Protein AF-A0A9N9ADN7-F1 (afdb_monomer_lite)

Secondary structure (DSSP, 8-state):
---------------TTS--EEEEES-HHHHHHHHTTS-HHHHHHHTT--EEEEE-SS-HHHHHHHHGGGHHHHTTSSEEE-TTSTT--S-TTSTHHHHHHHHHTT---GGGEEEEESSHHHHHHHHHTT-EEEE---HHHHHH--S-TT-SEE-SSGGG--GGGGTSPPP--SPPPPBTTSTTSHHHHIIIIIHHHHHHHHHHHHHHHHTTS-HHHHHHHHHHHHHHHHHHHHHHHTPBPPP-SHHHHHHHHHH-TT-BTTTSBHHHHHHHHHHHHHHHHHTSSSSTT--TTHHHHHHHHHHTHHHHHHHHHHHHHHHHTT-TTT-HHHHHHHHHHHHHHGGG--GGGS----S-TTTGGG-S-HHHHHHHTT-S---GGG-

Radius of gyration: 31.39 Å; chains: 1; bounding box: 96×35×82 Å

Structure (mmCIF, N/CA/C/O backbone):
data_AF-A0A9N9ADN7-F1
#
_entry.id   AF-A0A9N9ADN7-F1
#
loop_
_atom_site.group_PDB
_atom_site.id
_atom_site.type_symbol
_atom_site.label_atom_id
_atom_site.label_alt_id
_atom_site.label_comp_id
_atom_site.label_asym_id
_atom_site.label_entity_id
_atom_site.label_seq_id
_atom_site.pdbx_PDB_ins_code
_atom_site.Cartn_x
_atom_site.Cartn_y
_atom_site.Cartn_z
_atom_site.occupancy
_atom_site.B_iso_or_equiv
_atom_site.auth_seq_id
_atom_site.auth_comp_id
_atom_site.auth_asym_id
_atom_site.auth_atom_id
_atom_site.pdbx_PDB_model_num
ATOM 1 N N . MET A 1 1 ? -51.784 -17.277 -20.828 1.00 37.91 1 MET A N 1
ATOM 2 C CA . MET A 1 1 ? -51.135 -18.043 -19.749 1.00 37.91 1 MET A CA 1
ATOM 3 C C . MET A 1 1 ? -50.085 -17.126 -19.164 1.00 37.91 1 MET A C 1
ATOM 5 O O . MET A 1 1 ? -49.057 -16.921 -19.788 1.00 37.91 1 MET A O 1
ATOM 9 N N . ALA A 1 2 ? -50.447 -16.438 -18.087 1.00 30.17 2 ALA A N 1
ATOM 10 C CA . ALA A 1 2 ? -49.553 -15.584 -17.324 1.00 30.17 2 ALA A CA 1
ATOM 11 C C . ALA A 1 2 ? -49.317 -16.333 -16.013 1.00 30.17 2 ALA A C 1
ATOM 13 O O . ALA A 1 2 ? -50.264 -16.532 -15.255 1.00 30.17 2 ALA A O 1
ATOM 14 N N . GLU A 1 3 ? -48.108 -16.848 -15.817 1.00 30.50 3 GLU A N 1
ATOM 15 C CA . GLU A 1 3 ? -47.730 -17.501 -14.568 1.00 30.50 3 GLU A CA 1
ATOM 16 C C . GLU A 1 3 ? -47.361 -16.422 -13.553 1.00 30.50 3 GLU A C 1
ATOM 18 O O . GLU A 1 3 ? -46.388 -15.687 -13.710 1.00 30.50 3 GLU A O 1
ATOM 23 N N . SER A 1 4 ? -48.204 -16.302 -12.530 1.00 30.69 4 SER A N 1
ATOM 24 C CA . SER A 1 4 ? -47.927 -15.556 -11.315 1.00 30.69 4 SER A CA 1
ATOM 25 C C . SER A 1 4 ? -46.983 -16.380 -10.442 1.00 30.69 4 SER A C 1
ATOM 27 O O . SER A 1 4 ? -47.413 -17.322 -9.776 1.00 30.69 4 SER A O 1
ATOM 29 N N . THR A 1 5 ? -45.704 -16.032 -10.418 1.00 32.25 5 THR A N 1
ATOM 30 C CA . THR A 1 5 ? -44.801 -16.482 -9.357 1.00 32.25 5 THR A CA 1
ATOM 31 C C . THR A 1 5 ? -44.916 -15.511 -8.191 1.00 32.25 5 THR A C 1
ATOM 33 O O . THR A 1 5 ? -44.481 -14.364 -8.261 1.00 32.25 5 THR A O 1
ATOM 36 N N . THR A 1 6 ? -45.576 -15.978 -7.139 1.00 32.59 6 THR A N 1
ATOM 37 C CA . THR A 1 6 ? -45.628 -15.375 -5.811 1.00 32.59 6 THR A CA 1
ATOM 38 C C . THR A 1 6 ? -44.212 -15.205 -5.259 1.00 32.59 6 THR A C 1
ATOM 40 O O . THR A 1 6 ? -43.482 -16.184 -5.127 1.00 32.59 6 THR A O 1
ATOM 43 N N . ASN A 1 7 ? -43.833 -13.965 -4.938 1.00 30.27 7 ASN A N 1
ATOM 44 C CA . ASN A 1 7 ? -42.671 -13.667 -4.104 1.00 30.27 7 ASN A CA 1
ATOM 45 C C . ASN A 1 7 ? -42.945 -14.209 -2.697 1.00 30.27 7 ASN A C 1
ATOM 47 O O . ASN A 1 7 ? -43.640 -13.573 -1.907 1.00 30.27 7 ASN A O 1
ATOM 51 N N . GLU A 1 8 ? -42.406 -15.384 -2.388 1.00 31.31 8 GLU A N 1
ATOM 52 C CA . GLU A 1 8 ? -42.131 -15.752 -1.005 1.00 31.31 8 GLU A CA 1
ATOM 53 C C . GLU A 1 8 ? -40.948 -14.897 -0.543 1.00 31.31 8 GLU A C 1
ATOM 55 O O . GLU A 1 8 ? -39.784 -15.185 -0.833 1.00 31.31 8 GLU A O 1
ATOM 60 N N . GLU A 1 9 ? -41.260 -13.795 0.139 1.00 31.91 9 GLU A N 1
ATOM 61 C CA . GLU A 1 9 ? -40.310 -13.120 1.013 1.00 31.91 9 GLU A CA 1
ATOM 62 C C . GLU A 1 9 ? -39.793 -14.160 2.010 1.00 31.91 9 GLU A C 1
ATOM 64 O O . GLU A 1 9 ? -40.493 -14.586 2.930 1.00 31.91 9 GLU A O 1
ATOM 69 N N . LYS A 1 10 ? -38.557 -14.616 1.795 1.00 32.81 10 LYS A N 1
ATOM 70 C CA . LYS A 1 10 ? -37.808 -15.343 2.812 1.00 32.81 10 LYS A CA 1
ATOM 71 C C . LYS A 1 10 ? -37.663 -14.408 4.006 1.00 32.81 10 LYS A C 1
ATOM 73 O O . LYS A 1 10 ? -36.811 -13.524 3.995 1.00 32.81 10 LYS A O 1
ATOM 78 N N . ASN A 1 11 ? -38.502 -14.623 5.015 1.00 30.97 11 ASN A N 1
ATOM 79 C CA . ASN A 1 11 ? -38.255 -14.188 6.380 1.00 30.97 11 ASN A CA 1
ATOM 80 C C . ASN A 1 11 ? -36.840 -14.656 6.743 1.00 30.97 11 ASN A C 1
ATOM 82 O O . ASN A 1 11 ? -36.599 -15.851 6.921 1.00 30.97 11 ASN A O 1
ATOM 86 N N . ILE A 1 12 ? -35.893 -13.719 6.760 1.00 36.94 12 ILE A N 1
ATOM 87 C CA . ILE A 1 12 ? -34.597 -13.926 7.390 1.00 36.94 12 ILE A CA 1
ATOM 88 C C . ILE A 1 12 ? -34.926 -14.013 8.871 1.00 36.94 12 ILE A C 1
ATOM 90 O O . ILE A 1 12 ? -35.265 -13.010 9.492 1.00 36.94 12 ILE A O 1
ATOM 94 N N . ASP A 1 13 ? -34.914 -15.236 9.382 1.00 34.97 13 ASP A N 1
ATOM 95 C CA . ASP A 1 13 ? -34.941 -15.542 10.803 1.00 34.97 13 ASP A CA 1
ATOM 96 C C . ASP A 1 13 ? -33.782 -14.762 11.442 1.00 34.97 13 ASP A C 1
ATOM 98 O O . ASP A 1 13 ? -32.609 -15.097 11.261 1.00 34.97 13 ASP A O 1
ATOM 102 N N . THR A 1 14 ? -34.083 -13.607 12.039 1.00 42.69 14 THR A N 1
ATOM 103 C CA . THR A 1 14 ? -33.086 -12.781 12.716 1.00 42.69 14 THR A CA 1
ATOM 104 C C . THR A 1 14 ? -32.742 -13.507 13.997 1.00 42.69 14 THR A C 1
ATOM 106 O O . THR A 1 14 ? -33.449 -13.363 14.991 1.00 42.69 14 THR A O 1
ATOM 109 N N . ASP A 1 15 ? -31.695 -14.321 13.937 1.00 53.25 15 ASP A N 1
ATOM 110 C CA . ASP A 1 15 ? -31.113 -15.005 15.081 1.00 53.25 15 ASP A CA 1
ATOM 111 C C . ASP A 1 15 ? -30.953 -13.991 16.229 1.00 53.25 15 ASP A C 1
ATOM 113 O O . ASP A 1 15 ? -30.138 -13.066 16.163 1.00 53.25 15 ASP A O 1
ATOM 117 N N . GLU A 1 16 ? -31.805 -14.108 17.256 1.00 54.50 16 GLU A N 1
ATOM 118 C CA . GLU A 1 16 ? -31.930 -13.149 18.367 1.00 54.50 16 GLU A CA 1
ATOM 119 C C . GLU A 1 16 ? -30.631 -13.018 19.188 1.00 54.50 16 GLU A C 1
ATOM 121 O O . GLU A 1 16 ? -30.566 -12.222 20.125 1.00 54.50 16 GLU A O 1
ATOM 126 N N . THR A 1 17 ? -29.595 -13.786 18.839 1.00 63.12 17 THR A N 1
ATOM 127 C CA . THR A 1 17 ? -28.304 -13.882 19.523 1.00 63.12 17 THR A CA 1
ATOM 128 C C . THR A 1 17 ? -27.150 -13.146 18.836 1.00 63.12 17 THR A C 1
ATOM 130 O O . THR A 1 17 ? -26.074 -13.042 19.428 1.00 63.12 17 THR A O 1
ATOM 133 N N . VAL A 1 18 ? -27.346 -12.614 17.624 1.00 82.06 18 VAL A N 1
ATOM 134 C CA . VAL A 1 18 ? -26.284 -11.908 16.890 1.00 82.06 18 VAL A CA 1
ATOM 135 C C . VAL A 1 18 ? -26.032 -10.536 17.513 1.00 82.06 18 VAL A C 1
ATOM 137 O O . VAL A 1 18 ? -26.953 -9.733 17.685 1.00 82.06 18 VAL A O 1
ATOM 140 N N . ILE A 1 19 ? -24.768 -10.252 17.832 1.00 90.38 19 ILE A N 1
ATOM 141 C CA . ILE A 1 19 ? -24.352 -8.934 18.314 1.00 90.38 19 ILE A CA 1
ATOM 142 C C . ILE A 1 19 ? -24.607 -7.891 17.229 1.00 90.38 19 ILE A C 1
ATOM 144 O O . ILE A 1 19 ? -24.242 -8.066 16.071 1.00 90.38 19 ILE A O 1
ATOM 148 N N . THR A 1 20 ? -25.230 -6.782 17.612 1.00 87.94 20 THR A N 1
ATOM 149 C CA . THR A 1 20 ? -25.510 -5.666 16.700 1.00 87.94 20 THR A CA 1
ATOM 150 C C . THR A 1 20 ? -25.047 -4.321 17.247 1.00 87.94 20 THR A C 1
ATOM 152 O O . THR A 1 20 ? -24.985 -3.362 16.482 1.00 87.94 20 THR A O 1
ATOM 155 N N . HIS A 1 21 ? -24.700 -4.239 18.536 1.00 91.50 21 HIS A N 1
ATOM 156 C CA . HIS A 1 21 ? -24.295 -3.005 19.210 1.00 91.50 21 HIS A CA 1
ATOM 157 C C . HIS A 1 21 ? -23.063 -3.256 20.080 1.00 91.50 21 HIS A C 1
ATOM 159 O O . HIS A 1 21 ? -22.955 -4.308 20.719 1.00 91.50 21 HIS A O 1
ATOM 165 N N . CYS A 1 22 ? -22.166 -2.274 20.144 1.00 92.56 22 CYS A N 1
ATOM 166 C CA . CYS A 1 22 ? -20.984 -2.331 21.000 1.00 92.56 22 CYS A CA 1
ATOM 167 C C . CYS A 1 22 ? -20.929 -1.134 21.951 1.00 92.56 22 CYS A C 1
ATOM 169 O O . CYS A 1 22 ? -21.152 0.005 21.542 1.00 92.56 22 CYS A O 1
ATOM 171 N N . ILE A 1 23 ? -20.570 -1.401 23.206 1.00 94.44 23 ILE A N 1
ATOM 172 C CA . ILE A 1 23 ? -20.339 -0.383 24.232 1.00 94.44 23 ILE A CA 1
ATOM 173 C C . ILE A 1 23 ? -18.887 -0.486 24.695 1.00 94.44 23 ILE A C 1
ATOM 175 O O . ILE A 1 23 ? -18.432 -1.555 25.100 1.00 94.44 23 ILE A O 1
ATOM 179 N N . PHE A 1 24 ? -18.161 0.624 24.651 1.00 92.81 24 PHE A N 1
ATOM 180 C CA . PHE A 1 24 ? -16.767 0.710 25.067 1.00 92.81 24 PHE A CA 1
ATOM 181 C C . PHE A 1 24 ? -16.675 1.452 26.392 1.00 92.81 24 PHE A C 1
ATOM 183 O O . PHE A 1 24 ? -16.958 2.647 26.469 1.00 92.81 24 PHE A O 1
ATOM 190 N N . ASP A 1 25 ? -16.256 0.737 27.425 1.00 92.44 25 ASP A N 1
ATOM 191 C CA . ASP A 1 25 ? -16.059 1.263 28.765 1.00 92.44 25 ASP A CA 1
ATOM 192 C C . ASP A 1 25 ? -14.637 0.971 29.218 1.00 92.44 25 ASP A C 1
ATOM 194 O O . ASP A 1 25 ? -14.320 0.042 29.957 1.00 92.44 25 ASP A O 1
ATOM 198 N N . MET A 1 26 ? -13.750 1.765 28.634 1.00 83.31 26 MET A N 1
ATOM 199 C CA . MET A 1 26 ? -12.313 1.694 28.818 1.00 83.31 26 MET A CA 1
ATOM 200 C C . MET A 1 26 ? -11.806 3.097 29.123 1.00 83.31 26 MET A C 1
ATOM 202 O O . MET A 1 26 ? -12.385 4.089 28.659 1.00 83.31 26 MET A O 1
ATOM 206 N N . ASP A 1 27 ? -10.713 3.207 29.877 1.00 79.25 27 ASP A N 1
ATOM 207 C CA . ASP A 1 27 ? -10.074 4.508 30.048 1.00 79.25 27 ASP A CA 1
ATOM 208 C C . ASP A 1 27 ? -9.747 5.142 28.682 1.00 79.25 27 ASP A C 1
ATOM 210 O O . ASP A 1 27 ? -9.282 4.484 27.750 1.00 79.25 27 ASP A O 1
ATOM 214 N N . ALA A 1 28 ? -10.012 6.441 28.556 1.00 74.00 28 ALA A N 1
ATOM 215 C CA . ALA A 1 28 ? -9.865 7.160 27.298 1.00 74.00 28 ALA A CA 1
ATOM 216 C C . ALA A 1 28 ? -8.428 7.127 26.750 1.00 74.00 28 ALA A C 1
ATOM 218 O O . ALA A 1 28 ? -8.243 7.129 25.533 1.00 74.00 28 ALA A O 1
ATOM 219 N N . GLU A 1 29 ? -7.408 7.075 27.614 1.00 71.06 29 GLU A N 1
ATOM 220 C CA . GLU A 1 29 ? -6.017 6.924 27.182 1.00 71.06 29 GLU A CA 1
ATOM 221 C C . GLU A 1 29 ? -5.731 5.509 26.685 1.00 71.06 29 GLU A C 1
ATOM 223 O O . GLU A 1 29 ? -5.009 5.340 25.700 1.00 71.06 29 GLU A O 1
ATOM 228 N N . ILE A 1 30 ? -6.311 4.497 27.336 1.00 70.69 30 ILE A N 1
ATOM 229 C CA . ILE A 1 30 ? -6.219 3.101 26.906 1.00 70.69 30 ILE A CA 1
ATOM 230 C C . ILE A 1 30 ? -6.877 2.961 25.527 1.00 70.69 30 ILE A C 1
ATOM 232 O O . ILE A 1 30 ? -6.230 2.512 24.581 1.00 70.69 30 ILE A O 1
ATOM 236 N N . LEU A 1 31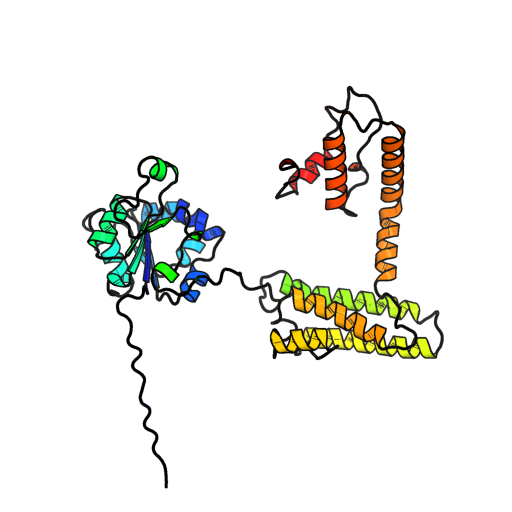 ? -8.112 3.444 25.373 1.00 74.94 31 LEU A N 1
ATOM 237 C CA . LEU A 1 31 ? -8.833 3.440 24.100 1.00 74.94 31 LEU A CA 1
ATOM 238 C C . LEU A 1 31 ? -8.074 4.218 23.009 1.00 74.94 31 LEU A C 1
ATOM 240 O O . LEU A 1 31 ? -7.991 3.762 21.870 1.00 74.94 31 LEU A O 1
ATOM 244 N N . ALA A 1 32 ? -7.445 5.346 23.356 1.00 69.94 32 ALA A N 1
ATOM 245 C CA . ALA A 1 32 ? -6.638 6.141 22.432 1.00 69.94 32 ALA A CA 1
ATOM 246 C C . ALA A 1 32 ? -5.368 5.443 21.939 1.00 69.94 32 ALA A C 1
ATOM 248 O O . ALA A 1 32 ? -4.989 5.615 20.777 1.00 69.94 32 ALA A O 1
ATOM 249 N N . ARG A 1 33 ? -4.706 4.648 22.788 1.00 66.62 33 ARG A N 1
ATOM 250 C CA . ARG A 1 33 ? -3.564 3.821 22.360 1.00 66.62 33 ARG A CA 1
ATOM 251 C C . ARG A 1 33 ? -3.986 2.806 21.300 1.00 66.62 33 ARG A C 1
ATOM 253 O O . ARG A 1 33 ? -3.209 2.549 20.388 1.00 66.62 33 ARG A O 1
ATOM 260 N N . PHE A 1 34 ? -5.215 2.298 21.379 1.00 61.69 34 PHE A N 1
ATOM 261 C CA . PHE A 1 34 ? -5.761 1.358 20.400 1.00 61.69 34 PHE A CA 1
ATOM 262 C C . PHE A 1 34 ? -6.280 2.045 19.124 1.00 61.69 34 PHE A C 1
ATOM 264 O O . PHE A 1 34 ? -6.008 1.578 18.017 1.00 61.69 34 PHE A O 1
ATOM 271 N N . GLY A 1 35 ? -6.970 3.182 19.252 1.00 56.03 35 GLY A N 1
ATOM 272 C CA . GLY A 1 35 ? -7.596 3.893 18.130 1.00 56.03 35 GLY A CA 1
ATOM 273 C C . GLY A 1 35 ? -6.624 4.507 17.111 1.00 56.03 35 GLY A C 1
ATOM 274 O O . GLY A 1 35 ? -6.999 4.715 15.963 1.00 56.03 35 GLY A O 1
ATOM 275 N N . LYS A 1 36 ? -5.359 4.758 17.481 1.00 53.12 36 LYS A N 1
ATOM 276 C CA . LYS A 1 36 ? -4.346 5.337 16.567 1.00 53.12 36 LYS A CA 1
ATOM 277 C C . LYS A 1 36 ? -3.794 4.360 15.528 1.00 53.12 36 LYS A C 1
ATOM 279 O O . LYS A 1 36 ? -3.173 4.793 14.563 1.00 53.12 36 LYS A O 1
ATOM 284 N N . THR A 1 37 ? -3.982 3.060 15.726 1.00 48.53 37 THR A N 1
ATOM 285 C CA . THR A 1 37 ? -3.438 2.012 14.844 1.00 48.53 37 THR A CA 1
ATOM 286 C C . THR A 1 37 ? -4.533 1.337 14.013 1.00 48.53 37 THR A C 1
ATOM 288 O O . THR A 1 37 ? -4.238 0.679 13.022 1.00 48.53 37 THR A O 1
ATOM 291 N N . TYR A 1 38 ? -5.800 1.520 14.396 1.00 54.91 38 TYR A N 1
ATOM 292 C CA . TYR A 1 38 ? -6.946 0.799 13.857 1.00 54.91 38 TYR A CA 1
ATOM 293 C C . TYR A 1 38 ? -8.177 1.707 13.830 1.00 54.91 38 TYR A C 1
ATOM 295 O O . TYR A 1 38 ? -8.662 2.131 14.876 1.00 54.91 38 TYR A O 1
ATOM 303 N N . SER A 1 39 ? -8.735 1.971 12.647 1.00 63.66 39 SER A N 1
ATOM 304 C CA . SER A 1 39 ? -10.005 2.694 12.533 1.00 63.66 39 SER A CA 1
ATOM 305 C C . SER A 1 39 ? -11.154 1.798 13.014 1.00 63.66 39 SER A C 1
ATOM 307 O O . SER A 1 39 ? -11.683 0.984 12.245 1.00 63.66 39 SER A O 1
ATOM 309 N N . LEU A 1 40 ? -11.521 1.942 14.290 1.00 63.88 40 LEU A N 1
ATOM 310 C CA . LEU A 1 40 ? -12.642 1.239 14.923 1.00 63.88 40 LEU A CA 1
ATOM 311 C C . LEU A 1 40 ? -13.906 1.324 14.060 1.00 63.88 40 LEU A C 1
ATOM 313 O O . LEU A 1 40 ? -14.508 0.297 13.792 1.00 63.88 40 LEU A O 1
ATOM 317 N N . GLU A 1 41 ? -14.221 2.499 13.511 1.00 63.75 41 GLU A N 1
ATOM 318 C CA . GLU A 1 41 ? -15.382 2.732 12.639 1.00 63.75 41 GLU A CA 1
ATOM 319 C C . GLU A 1 41 ? -15.412 1.832 11.390 1.00 63.75 41 GLU A C 1
ATOM 321 O O . GLU A 1 41 ? -16.448 1.228 11.106 1.00 63.75 41 GLU A O 1
ATOM 326 N N . LEU A 1 42 ? -14.300 1.694 10.649 1.00 64.31 42 LEU A N 1
ATOM 327 C CA . LEU A 1 42 ? -14.268 0.851 9.441 1.00 64.31 42 LEU A CA 1
ATOM 328 C C . LEU A 1 42 ? -14.486 -0.621 9.791 1.00 64.31 42 LEU A C 1
ATOM 330 O O . LEU A 1 42 ? -15.276 -1.304 9.139 1.00 64.31 42 LEU A O 1
ATOM 334 N N . ARG A 1 43 ? -13.810 -1.102 10.842 1.00 67.88 43 ARG A N 1
ATOM 335 C CA . ARG A 1 43 ? -13.945 -2.482 11.319 1.00 67.88 43 ARG A CA 1
ATOM 336 C C . ARG A 1 43 ? -15.364 -2.733 11.815 1.00 67.88 43 ARG A C 1
ATOM 338 O O . ARG A 1 43 ? -16.031 -3.632 11.320 1.00 67.88 43 ARG A O 1
ATOM 345 N N . SER A 1 44 ? -15.871 -1.877 12.682 1.00 65.62 44 SER A N 1
ATOM 346 C CA . SER A 1 44 ? -17.237 -1.913 13.182 1.00 65.62 44 SER A CA 1
ATOM 347 C C . SER A 1 44 ? -18.307 -1.981 12.091 1.00 65.62 44 SER A C 1
ATOM 349 O O . SER A 1 44 ? -19.173 -2.857 12.119 1.00 65.62 44 SER A O 1
ATOM 351 N N . ARG A 1 45 ? -18.223 -1.104 11.082 1.00 65.62 45 ARG A N 1
ATOM 352 C CA . ARG A 1 45 ? -19.144 -1.126 9.937 1.00 65.62 45 ARG A CA 1
ATOM 353 C C . ARG A 1 45 ? -18.994 -2.394 9.102 1.00 65.62 45 ARG A C 1
ATOM 355 O O . ARG A 1 45 ? -20.002 -2.946 8.671 1.00 65.62 45 ARG A O 1
ATOM 362 N N . SER A 1 46 ? -17.769 -2.889 8.908 1.00 62.22 46 SER A N 1
ATOM 363 C CA . SER A 1 46 ? -17.526 -4.147 8.184 1.00 62.22 46 SER A CA 1
ATOM 364 C C . SER A 1 46 ? -18.125 -5.373 8.885 1.00 62.22 46 SER A C 1
ATOM 366 O O . SER A 1 46 ? -18.513 -6.328 8.218 1.00 62.22 46 SER A O 1
ATOM 368 N N . LEU A 1 47 ? -18.269 -5.319 10.215 1.00 68.00 47 LEU A N 1
ATOM 369 C CA . LEU A 1 47 ? -18.924 -6.351 11.020 1.00 68.00 47 LEU A CA 1
ATOM 370 C C . LEU A 1 47 ? -20.460 -6.267 10.990 1.00 68.00 47 LEU A C 1
ATOM 372 O O . LEU A 1 47 ? -21.121 -7.141 11.544 1.00 68.00 47 LEU A O 1
ATOM 376 N N . GLY A 1 48 ? -21.039 -5.233 10.368 1.00 67.56 48 GLY A N 1
ATOM 377 C CA . GLY A 1 48 ? -22.487 -5.014 10.352 1.00 67.56 48 GLY A CA 1
ATOM 378 C C . GLY A 1 48 ? -23.054 -4.483 11.673 1.00 67.56 48 GLY A C 1
ATOM 379 O O . GLY A 1 48 ? -24.262 -4.584 11.898 1.00 67.56 48 GLY A O 1
ATOM 380 N N . LEU A 1 49 ? -22.208 -3.920 12.544 1.00 79.25 49 LEU A N 1
ATOM 381 C CA . LEU A 1 49 ? -22.661 -3.278 13.778 1.00 79.25 49 LEU A CA 1
ATOM 382 C C . LEU A 1 49 ? -23.488 -2.029 13.451 1.00 79.25 49 LEU A C 1
ATOM 384 O O . LEU A 1 49 ? -23.128 -1.236 12.578 1.00 79.25 49 LEU A O 1
ATOM 388 N N . ARG A 1 50 ? -24.608 -1.863 14.159 1.00 82.62 50 ARG A N 1
ATOM 389 C CA . ARG A 1 50 ? -25.557 -0.764 13.955 1.00 82.62 50 ARG A CA 1
ATOM 390 C C . ARG A 1 50 ? -25.087 0.520 14.618 1.00 82.62 50 ARG A C 1
ATOM 392 O O . ARG A 1 50 ? -25.203 1.565 13.989 1.00 82.62 50 ARG A O 1
ATOM 399 N N . GLN A 1 51 ? -24.599 0.438 15.858 1.00 83.75 51 GLN A N 1
ATOM 400 C CA . GLN A 1 51 ? -24.152 1.595 16.639 1.00 83.75 51 GLN A CA 1
ATOM 401 C C . GLN A 1 51 ? -23.042 1.238 17.638 1.00 83.75 51 GLN A C 1
ATOM 403 O O . GLN A 1 51 ? -22.910 0.083 18.064 1.00 83.75 51 GLN A O 1
ATOM 408 N N . HIS A 1 52 ? -22.267 2.260 18.006 1.00 87.19 52 HIS A N 1
ATOM 409 C CA . HIS A 1 52 ? -21.136 2.218 18.926 1.00 87.19 52 HIS A CA 1
ATOM 410 C C . HIS A 1 52 ? -21.246 3.354 19.930 1.00 87.19 52 HIS A C 1
ATOM 412 O O . HIS A 1 52 ? -21.329 4.523 19.556 1.00 87.19 52 HIS A O 1
ATOM 418 N N . GLU A 1 53 ? -21.141 3.013 21.206 1.00 90.50 53 GLU A N 1
ATOM 419 C CA . GLU A 1 53 ? -21.210 3.986 22.287 1.00 90.50 53 GLU A CA 1
ATOM 420 C C . GLU A 1 53 ? -19.992 3.885 23.201 1.00 90.50 53 GLU A C 1
ATOM 422 O O . GLU A 1 53 ? -19.485 2.796 23.469 1.00 90.50 53 GLU A O 1
ATOM 427 N N . VAL A 1 54 ? -19.547 5.025 23.730 1.00 92.31 54 VAL A N 1
ATOM 428 C CA . VAL A 1 54 ? -18.661 5.052 24.897 1.00 92.31 54 VAL A CA 1
ATOM 429 C C . VAL A 1 54 ? -19.501 5.168 26.161 1.00 92.31 54 VAL A C 1
ATOM 431 O O . VAL A 1 54 ? -20.285 6.103 26.304 1.00 92.31 54 VAL A O 1
ATOM 434 N N . ALA A 1 55 ? -19.294 4.269 27.115 1.00 94.00 55 ALA A N 1
ATOM 435 C CA . ALA A 1 55 ? -19.850 4.372 28.457 1.00 94.00 55 ALA A CA 1
ATOM 436 C C . ALA A 1 55 ? -18.694 4.564 29.438 1.00 94.00 55 ALA A C 1
ATOM 438 O O . ALA A 1 55 ? -17.731 3.821 29.393 1.00 94.00 55 ALA A O 1
ATOM 439 N N . THR A 1 56 ? -18.724 5.572 30.306 1.00 91.69 56 THR A N 1
ATOM 440 C CA . THR A 1 56 ? -17.642 5.795 31.275 1.00 91.69 56 THR A CA 1
ATOM 441 C C . THR A 1 56 ? -18.199 6.163 32.634 1.00 91.69 56 THR A C 1
ATOM 443 O O . THR A 1 56 ? -19.125 6.958 32.743 1.00 91.69 56 THR A O 1
ATOM 446 N N . SER A 1 57 ? -17.595 5.641 33.703 1.00 91.56 57 SER A N 1
ATOM 447 C CA . SER A 1 57 ? -17.934 6.050 35.077 1.00 91.56 57 SER A CA 1
ATOM 448 C C . SER A 1 57 ? -17.424 7.456 35.437 1.00 91.56 57 SER A C 1
ATOM 450 O O . SER A 1 57 ? -17.731 7.960 36.515 1.00 91.56 57 SER A O 1
ATOM 452 N N . SER A 1 58 ? -16.636 8.094 34.564 1.00 91.25 58 SER A N 1
ATOM 453 C CA . SER A 1 58 ? -16.160 9.471 34.758 1.00 91.25 58 SER A CA 1
ATOM 454 C C . SER A 1 58 ? -17.299 10.476 34.576 1.00 91.25 58 SER A C 1
ATOM 456 O O . SER A 1 58 ? -18.186 10.249 33.756 1.00 91.25 58 SER A O 1
ATOM 458 N N . SER A 1 59 ? -17.242 11.618 35.268 1.00 93.62 59 SER A N 1
ATOM 459 C CA . SER A 1 59 ? -18.112 12.755 34.940 1.00 93.62 59 SER A CA 1
ATOM 460 C C . SER A 1 59 ? -17.815 13.285 33.536 1.00 93.62 59 SER A C 1
ATOM 462 O O . SER A 1 59 ? -16.697 13.122 33.030 1.00 93.62 59 SER A O 1
ATOM 464 N N . ARG A 1 60 ? -18.776 13.979 32.918 1.00 93.38 60 ARG A N 1
ATOM 465 C CA . ARG A 1 60 ? -18.606 14.600 31.598 1.00 93.38 60 ARG A CA 1
ATOM 466 C C . ARG A 1 60 ? -17.395 15.526 31.545 1.00 93.38 60 ARG A C 1
ATOM 468 O O . ARG A 1 60 ? -16.655 15.516 30.565 1.00 93.38 60 ARG A O 1
ATOM 475 N N . GLU A 1 61 ? -17.178 16.308 32.599 1.00 93.81 61 GLU A N 1
ATOM 476 C CA . GLU A 1 61 ? -16.026 17.207 32.709 1.00 93.81 61 GLU A CA 1
ATOM 477 C C . GLU A 1 61 ? -14.701 16.431 32.682 1.00 93.81 61 GLU A C 1
ATOM 479 O O . GLU A 1 61 ? -13.818 16.738 31.880 1.00 93.81 61 GLU A O 1
ATOM 484 N N . SER A 1 62 ? -14.587 15.376 33.495 1.00 90.81 62 SER A N 1
ATOM 485 C CA . SER A 1 62 ? -13.381 14.541 33.548 1.00 90.81 62 SER A CA 1
ATOM 486 C C . SER A 1 62 ? -13.141 13.802 32.232 1.00 90.81 62 SER A C 1
ATOM 488 O O . SER A 1 62 ? -12.004 13.726 31.766 1.00 90.81 62 SER A O 1
ATOM 490 N N . PHE A 1 63 ? -14.208 13.297 31.606 1.00 91.00 63 PHE A N 1
ATOM 491 C CA . PHE A 1 63 ? -14.139 12.678 30.287 1.00 91.00 63 PHE A CA 1
ATOM 492 C C . PHE A 1 63 ? -13.592 13.658 29.241 1.00 91.00 63 PHE A C 1
ATOM 494 O O . PHE A 1 63 ? -12.631 13.330 28.553 1.00 91.00 63 PHE A O 1
ATOM 501 N N . ASN A 1 64 ? -14.131 14.879 29.167 1.00 90.88 64 ASN A N 1
ATOM 502 C CA . ASN A 1 64 ? -13.698 15.885 28.192 1.00 90.88 64 ASN A CA 1
ATOM 503 C C . ASN A 1 64 ? -12.212 16.249 28.338 1.00 90.88 64 ASN A C 1
ATOM 505 O O . ASN A 1 64 ? -11.539 16.497 27.336 1.00 90.88 64 ASN A O 1
ATOM 509 N N . ILE A 1 65 ? -11.689 16.269 29.569 1.00 90.06 65 ILE A N 1
ATOM 510 C CA . ILE A 1 65 ? -10.263 16.498 29.830 1.00 90.06 65 ILE A CA 1
ATOM 511 C C . ILE A 1 65 ? -9.432 15.328 29.295 1.00 90.06 65 ILE A C 1
ATOM 513 O O . ILE A 1 65 ? -8.494 15.554 28.530 1.00 90.06 65 ILE A O 1
ATOM 517 N N . LYS A 1 66 ? -9.793 14.083 29.630 1.00 85.81 66 LYS A N 1
ATOM 518 C CA . LYS A 1 66 ? -9.064 12.885 29.175 1.00 85.81 66 LYS A CA 1
ATOM 519 C C . LYS A 1 66 ? -9.132 12.689 27.654 1.00 85.81 66 LYS A C 1
ATOM 521 O O . LYS A 1 66 ? -8.139 12.345 27.021 1.00 85.81 66 LYS A O 1
ATOM 526 N N . ALA A 1 67 ? -10.287 12.967 27.054 1.00 86.19 67 ALA A N 1
ATOM 527 C CA . ALA A 1 67 ? -10.525 12.863 25.617 1.00 86.19 67 ALA A CA 1
ATOM 528 C C . ALA A 1 67 ? -9.912 14.021 24.808 1.00 86.19 67 ALA A C 1
ATOM 530 O O . ALA A 1 67 ? -9.814 13.929 23.586 1.00 86.19 67 ALA A O 1
ATOM 531 N N . SER A 1 68 ? -9.477 15.109 25.459 1.00 86.81 68 SER A N 1
ATOM 532 C CA . SER A 1 68 ? -9.056 16.347 24.785 1.00 86.81 68 SER A CA 1
ATOM 533 C C . SER A 1 68 ? -7.945 16.158 23.746 1.00 86.81 68 SER A C 1
ATOM 535 O O . SER A 1 68 ? -7.978 16.821 22.711 1.00 86.81 68 SER A O 1
ATOM 537 N N . ASN A 1 69 ? -7.019 15.227 23.985 1.00 83.38 69 ASN A N 1
ATOM 538 C CA . ASN A 1 69 ? -5.901 14.922 23.087 1.00 83.38 69 ASN A CA 1
ATOM 539 C C . ASN A 1 69 ? -6.251 13.928 21.964 1.00 83.38 69 ASN A C 1
ATOM 541 O O . ASN A 1 69 ? -5.393 13.637 21.134 1.00 83.38 69 ASN A O 1
ATOM 545 N N . ASN A 1 70 ? -7.469 13.377 21.946 1.00 81.56 70 ASN A N 1
ATOM 546 C CA . ASN A 1 70 ? -7.897 12.352 20.989 1.00 81.56 70 ASN A CA 1
ATOM 547 C C . ASN A 1 70 ? -9.349 12.584 20.531 1.00 81.56 70 ASN A C 1
ATOM 549 O O . ASN A 1 70 ? -10.100 11.628 20.378 1.00 81.56 70 ASN A O 1
ATOM 553 N N . ARG A 1 71 ? -9.768 13.843 20.342 1.00 82.50 71 ARG A N 1
ATOM 554 C CA . ARG A 1 71 ? -11.165 14.178 19.994 1.00 82.50 71 ARG A CA 1
ATOM 555 C C . ARG A 1 71 ? -11.668 13.442 18.755 1.00 82.50 71 ARG A C 1
ATOM 557 O O . ARG A 1 71 ? -12.737 12.857 18.818 1.00 82.50 71 ARG A O 1
ATOM 564 N N . GLU A 1 72 ? -10.844 13.375 17.712 1.00 79.69 72 GLU A N 1
ATOM 565 C CA . GLU A 1 72 ? -11.168 12.683 16.458 1.00 79.69 72 GLU A CA 1
ATOM 566 C C . GLU A 1 72 ? -11.560 11.215 16.673 1.00 79.69 72 GLU A C 1
ATOM 568 O O . GLU A 1 72 ? -12.446 10.719 15.993 1.00 79.69 72 GLU A O 1
ATOM 573 N N . LEU A 1 73 ? -10.960 10.531 17.657 1.00 81.00 73 LEU A N 1
ATOM 574 C CA . LEU A 1 73 ? -11.330 9.158 18.007 1.00 81.00 73 LEU A CA 1
ATOM 575 C C . LEU A 1 73 ? -12.731 9.084 18.620 1.00 81.00 73 LEU A C 1
ATOM 577 O O . LEU A 1 73 ? -13.490 8.166 18.329 1.00 81.00 73 LEU A O 1
ATOM 581 N N . PHE A 1 74 ? -13.058 10.020 19.510 1.00 85.38 74 PHE A N 1
ATOM 582 C CA . PHE A 1 74 ? -14.339 10.026 20.212 1.00 85.38 74 PHE A CA 1
ATOM 583 C C . PHE A 1 74 ? -15.487 10.542 19.338 1.00 85.38 74 PHE A C 1
ATOM 585 O O . PHE A 1 74 ? -16.624 10.129 19.547 1.00 85.38 74 PHE A O 1
ATOM 592 N N . ASP A 1 75 ? -15.184 11.361 18.329 1.00 83.81 75 ASP A N 1
ATOM 593 C CA . ASP A 1 75 ? -16.139 11.825 17.315 1.00 83.81 75 ASP A CA 1
ATOM 594 C C . ASP A 1 75 ? -16.640 10.681 16.403 1.00 83.81 75 ASP A C 1
ATOM 596 O O . ASP A 1 75 ? -17.648 10.839 15.719 1.00 83.81 75 ASP A O 1
ATOM 600 N N . MET A 1 76 ? -15.970 9.520 16.407 1.00 79.88 76 MET A N 1
ATOM 601 C CA . MET A 1 76 ? -16.376 8.323 15.652 1.00 79.88 76 MET A CA 1
ATOM 602 C C . MET A 1 76 ? -17.509 7.524 16.320 1.00 79.88 76 MET A C 1
ATOM 604 O O . MET A 1 76 ? -18.066 6.625 15.689 1.00 79.88 76 MET A O 1
ATOM 608 N N . PHE A 1 77 ? -17.821 7.791 17.593 1.00 86.94 77 PHE A N 1
ATOM 609 C CA . PHE A 1 77 ? -18.881 7.095 18.328 1.00 86.94 77 PHE A CA 1
ATOM 610 C C . PHE A 1 77 ? -20.219 7.823 18.181 1.00 86.94 77 PHE A C 1
ATOM 612 O O . PHE A 1 77 ? -20.270 9.052 18.160 1.00 86.94 77 PHE A O 1
ATOM 619 N N . ASP A 1 78 ? -21.315 7.065 18.133 1.00 88.38 78 ASP A N 1
ATOM 620 C CA . ASP A 1 78 ? -22.667 7.607 17.953 1.00 88.38 78 ASP A CA 1
ATOM 621 C C . ASP A 1 78 ? -23.138 8.401 19.185 1.00 88.38 78 ASP A C 1
ATOM 623 O O . ASP A 1 78 ? -23.899 9.369 19.090 1.00 88.38 78 ASP A O 1
ATOM 627 N N . SER A 1 79 ? -22.671 7.993 20.363 1.00 91.00 79 SER A N 1
ATOM 628 C CA . SER A 1 79 ? -23.057 8.551 21.654 1.00 91.00 79 SER A CA 1
ATOM 629 C C . SER A 1 79 ? -21.972 8.321 22.703 1.00 91.00 79 SER A C 1
ATOM 631 O O . SER A 1 79 ? -21.095 7.462 22.584 1.00 91.00 79 SER A O 1
ATOM 633 N N . ILE A 1 80 ? -22.033 9.127 23.766 1.00 93.19 80 ILE A N 1
ATOM 634 C CA . ILE A 1 80 ? -21.166 8.993 24.936 1.00 93.19 80 ILE A CA 1
ATOM 635 C C . ILE A 1 80 ? -22.027 9.136 26.192 1.00 93.19 80 ILE A C 1
ATOM 637 O O . ILE A 1 80 ? -22.624 10.197 26.425 1.00 93.19 80 ILE A O 1
ATOM 641 N N . THR A 1 81 ? -22.049 8.116 27.042 1.00 95.31 81 THR A N 1
ATOM 642 C CA . THR A 1 81 ? -22.651 8.139 28.379 1.00 95.31 81 THR A CA 1
ATOM 643 C C . THR A 1 81 ? -21.577 8.275 29.448 1.00 95.31 81 THR A C 1
ATOM 645 O O . THR A 1 81 ? -20.604 7.530 29.478 1.00 95.31 81 THR A O 1
ATOM 648 N N . CYS A 1 82 ? -21.758 9.251 30.334 1.00 94.94 82 CYS A N 1
ATOM 649 C CA . CYS A 1 82 ? -20.860 9.521 31.454 1.00 94.94 82 CYS A CA 1
ATOM 650 C C . CYS A 1 82 ? -21.531 9.139 32.780 1.00 94.94 82 CYS A C 1
ATOM 652 O O . CYS A 1 82 ? -22.749 9.000 32.850 1.00 94.94 82 CYS A O 1
ATOM 654 N N . GLY A 1 83 ? -20.745 8.987 33.844 1.00 93.31 83 GLY A N 1
ATOM 655 C CA . GLY A 1 83 ? -21.225 8.531 35.150 1.00 93.31 83 GLY A CA 1
ATOM 656 C C . GLY A 1 83 ? -22.096 9.551 35.886 1.00 93.31 83 GLY A C 1
ATOM 657 O O . GLY A 1 83 ? -22.729 9.201 36.875 1.00 93.31 83 GLY A O 1
ATOM 658 N N . ASP A 1 84 ? -22.124 10.798 35.413 1.00 94.50 84 ASP A N 1
ATOM 659 C CA . ASP A 1 84 ? -22.995 11.884 35.872 1.00 94.50 84 ASP A CA 1
ATOM 660 C C . ASP A 1 84 ? -24.270 12.044 35.021 1.00 94.50 84 ASP A C 1
ATOM 662 O O . ASP A 1 84 ? -25.001 13.024 35.178 1.00 94.50 84 ASP A O 1
ATOM 666 N N . ASP A 1 85 ? -24.552 11.096 34.123 1.00 95.25 85 ASP A N 1
ATOM 667 C CA . ASP A 1 85 ? -25.816 11.035 33.394 1.00 95.25 85 ASP A CA 1
ATOM 668 C C . ASP A 1 85 ? -26.997 10.817 34.360 1.00 95.25 85 ASP A C 1
ATOM 670 O O . ASP A 1 85 ? -26.911 10.051 35.319 1.00 95.25 85 ASP A O 1
ATOM 674 N N . ALA A 1 86 ? -28.125 11.489 34.110 1.00 94.38 86 ALA A N 1
ATOM 675 C CA . ALA A 1 86 ? -29.294 11.462 34.992 1.00 94.38 86 ALA A CA 1
ATOM 676 C C . ALA A 1 86 ? -29.895 10.054 35.173 1.00 94.38 86 ALA A C 1
ATOM 678 O O . ALA A 1 86 ? -30.548 9.786 36.189 1.00 94.38 86 ALA A O 1
ATOM 679 N N . ASN A 1 87 ? -29.666 9.157 34.208 1.00 93.88 87 ASN A N 1
ATOM 680 C CA . ASN A 1 87 ? -30.129 7.772 34.259 1.00 93.88 87 ASN A CA 1
ATOM 681 C C . ASN A 1 87 ? -29.157 6.842 35.012 1.00 93.88 87 ASN A C 1
ATOM 683 O O . ASN A 1 87 ? -29.516 5.703 35.309 1.00 93.88 87 ASN A O 1
ATOM 687 N N . VAL A 1 88 ? -27.979 7.334 35.415 1.00 95.69 88 VAL A N 1
ATOM 688 C CA . VAL A 1 88 ? -26.974 6.588 36.184 1.00 95.69 88 VAL A CA 1
ATOM 689 C C . VAL A 1 88 ? -27.078 6.947 37.666 1.00 95.69 88 VAL A C 1
ATOM 691 O O . VAL A 1 88 ? -26.510 7.927 38.140 1.00 95.69 88 VAL A O 1
ATOM 694 N N . LYS A 1 89 ? -27.836 6.149 38.428 1.00 95.62 89 LYS A N 1
ATOM 695 C CA . LYS A 1 89 ? -28.082 6.410 39.861 1.00 95.62 89 LYS A CA 1
ATOM 696 C C . LYS A 1 89 ? -27.073 5.710 40.761 1.00 95.62 89 LYS A C 1
ATOM 698 O O . LYS A 1 89 ? -26.760 6.208 41.840 1.00 95.62 89 LYS A O 1
ATOM 703 N N . ASN A 1 90 ? -26.586 4.554 40.327 1.00 96.25 90 ASN A N 1
ATOM 704 C CA . ASN A 1 90 ? -25.644 3.725 41.059 1.00 96.25 90 ASN A CA 1
ATOM 705 C C . ASN A 1 90 ? -24.410 3.459 40.192 1.00 96.25 90 ASN A C 1
ATOM 707 O O . ASN A 1 90 ? -24.523 3.071 39.031 1.00 96.25 90 ASN A O 1
ATOM 711 N N . GLY A 1 91 ? -23.220 3.629 40.769 1.00 94.00 91 GLY A N 1
ATOM 712 C CA . GLY A 1 91 ? -21.974 3.262 40.099 1.00 94.00 91 GLY A CA 1
ATOM 713 C C . GLY A 1 91 ? -21.817 1.745 39.939 1.00 94.00 91 GLY A C 1
ATOM 714 O O . GLY A 1 91 ? -22.466 0.951 40.630 1.00 94.00 91 GLY A O 1
ATOM 715 N N . LYS A 1 92 ? -20.897 1.330 39.060 1.00 95.94 92 LYS A N 1
ATOM 716 C CA . LYS A 1 92 ? -20.495 -0.077 38.899 1.00 95.94 92 LYS A CA 1
ATOM 717 C C . LYS A 1 92 ? -20.189 -0.708 40.273 1.00 95.94 92 LYS A C 1
ATOM 719 O O . LYS A 1 92 ? -19.481 -0.092 41.072 1.00 95.94 92 LYS A O 1
ATOM 724 N N . PRO A 1 93 ? -20.669 -1.928 40.574 1.00 96.69 93 PRO A N 1
ATOM 725 C CA . PRO A 1 93 ? -21.144 -2.952 39.642 1.00 96.69 93 PRO A CA 1
ATOM 726 C C . PRO A 1 93 ? -22.650 -2.899 39.320 1.00 96.69 93 PRO A C 1
ATOM 728 O O . PRO A 1 93 ? -23.182 -3.874 38.789 1.00 96.69 93 PRO A O 1
ATOM 731 N N . ALA A 1 94 ? -23.364 -1.820 39.655 1.00 97.69 94 ALA A N 1
ATOM 732 C CA . ALA A 1 94 ? -24.739 -1.652 39.188 1.00 97.69 94 ALA A CA 1
ATOM 733 C C . ALA A 1 94 ? -24.784 -1.511 37.648 1.00 97.69 94 ALA A C 1
ATOM 735 O O . ALA A 1 94 ? -23.841 -0.967 37.067 1.00 97.69 94 ALA A O 1
ATOM 736 N N . PRO A 1 95 ? -25.844 -2.002 36.980 1.00 97.62 95 PRO A N 1
ATOM 737 C CA . PRO A 1 95 ? -25.936 -2.012 35.519 1.00 97.62 95 PRO A CA 1
ATOM 738 C C . PRO A 1 95 ? -26.298 -0.647 34.914 1.00 97.62 95 PRO A C 1
ATOM 740 O O . PRO A 1 95 ? -26.292 -0.515 33.693 1.00 97.62 95 PRO A O 1
ATOM 743 N N . ASP A 1 96 ? -26.623 0.348 35.749 1.00 97.94 96 ASP A N 1
ATOM 744 C CA . ASP A 1 96 ? -27.205 1.637 35.360 1.00 97.94 96 ASP A CA 1
ATOM 745 C C . ASP A 1 96 ? -26.455 2.310 34.199 1.00 97.94 96 ASP A C 1
ATOM 747 O O . ASP A 1 96 ? -27.088 2.773 33.256 1.00 97.94 96 ASP A O 1
ATOM 751 N N . LEU A 1 97 ? -25.116 2.304 34.223 1.00 97.38 97 LEU A N 1
ATOM 752 C CA . LEU A 1 97 ? -24.286 2.917 33.180 1.00 97.38 97 LEU A CA 1
ATOM 753 C C . LEU A 1 97 ? -24.495 2.277 31.796 1.00 97.38 97 LEU A C 1
ATOM 755 O O . LEU A 1 97 ? -24.666 2.987 30.807 1.00 97.38 97 LEU A O 1
ATOM 759 N N . PHE A 1 98 ? -24.517 0.945 31.724 1.00 97.81 98 PHE A N 1
ATOM 760 C CA . PHE A 1 98 ? -24.699 0.228 30.460 1.00 97.81 98 PHE A CA 1
ATOM 761 C C . PHE A 1 98 ? -26.141 0.286 29.964 1.00 97.81 98 PHE A C 1
ATOM 763 O O . PHE A 1 98 ? -26.374 0.370 28.762 1.00 97.81 98 PHE A O 1
ATOM 770 N N . LEU A 1 99 ? -27.114 0.283 30.877 1.00 97.06 99 LEU A N 1
ATOM 771 C CA . LEU A 1 99 ? -28.520 0.453 30.516 1.00 97.06 99 LEU A CA 1
ATOM 772 C C . LEU A 1 99 ? -28.795 1.864 29.977 1.00 97.06 99 LEU A C 1
ATOM 774 O O . LEU A 1 99 ? -29.509 1.996 28.987 1.00 97.06 99 LEU A O 1
ATOM 778 N N . ALA A 1 100 ? -28.182 2.896 30.568 1.00 96.88 100 ALA A N 1
ATOM 779 C CA . ALA A 1 100 ? -28.263 4.267 30.066 1.00 96.88 100 ALA A CA 1
ATOM 780 C C . ALA A 1 100 ? -27.624 4.415 28.673 1.00 96.88 100 ALA A C 1
ATOM 782 O O . ALA A 1 100 ? -28.182 5.099 27.816 1.00 96.88 100 ALA A O 1
ATOM 783 N N . ALA A 1 101 ? -26.504 3.730 28.415 1.00 95.88 101 ALA A N 1
ATOM 784 C CA . ALA A 1 101 ? -25.930 3.654 27.072 1.00 95.88 101 ALA A CA 1
ATOM 785 C C . ALA A 1 101 ? -26.878 2.945 26.085 1.00 95.88 101 ALA A C 1
ATOM 787 O O . ALA A 1 101 ? -27.204 3.468 25.025 1.00 95.88 101 ALA A O 1
ATOM 788 N N . CYS A 1 102 ? -27.444 1.793 26.457 1.00 94.69 102 CYS A N 1
ATOM 789 C CA . CYS A 1 102 ? -28.443 1.128 25.617 1.00 94.69 102 CYS A CA 1
ATOM 790 C C . CYS A 1 102 ? -29.637 2.018 25.271 1.00 94.69 102 CYS A C 1
ATOM 792 O O . CYS A 1 102 ? -30.118 1.963 24.142 1.00 94.69 102 CYS A O 1
ATOM 794 N N . GLU A 1 103 ? -30.102 2.852 26.199 1.00 94.69 103 GLU A N 1
ATOM 795 C CA . GLU A 1 103 ? -31.193 3.788 25.937 1.00 94.69 103 GLU A CA 1
ATOM 796 C C . GLU A 1 103 ? -30.849 4.781 24.822 1.00 94.69 103 GLU A C 1
ATOM 798 O O . GLU A 1 103 ? -31.661 4.991 23.916 1.00 94.69 103 GLU A O 1
ATOM 803 N N . LYS A 1 104 ? -29.628 5.327 24.826 1.00 94.00 104 LYS A N 1
ATOM 804 C CA . LYS A 1 104 ? -29.147 6.232 23.770 1.00 94.00 104 LYS A CA 1
ATOM 805 C C . LYS A 1 104 ? -28.958 5.529 22.435 1.00 94.00 104 LYS A C 1
ATOM 807 O O . LYS A 1 104 ? -29.207 6.150 21.405 1.00 94.00 104 LYS A O 1
ATOM 812 N N . MET A 1 105 ? -28.634 4.237 22.458 1.00 92.44 105 MET A N 1
ATOM 813 C CA . MET A 1 105 ? -28.582 3.412 21.253 1.00 92.44 105 MET A CA 1
ATOM 814 C C . MET A 1 105 ? -29.957 2.943 20.736 1.00 92.44 105 MET A C 1
ATOM 816 O O . MET A 1 105 ? -30.047 2.108 19.835 1.00 92.44 105 MET A O 1
ATOM 820 N N . GLY A 1 106 ? -31.062 3.445 21.301 1.00 91.69 106 GLY A N 1
ATOM 821 C CA . GLY A 1 106 ? -32.417 3.085 20.876 1.00 91.69 106 GLY A CA 1
ATOM 822 C C . GLY A 1 106 ? -32.974 1.813 21.524 1.00 91.69 106 GLY A C 1
ATOM 823 O O . GLY A 1 106 ? -33.889 1.206 20.972 1.00 91.69 106 GLY A O 1
ATOM 824 N N . ASN A 1 107 ? -32.462 1.434 22.698 1.00 93.56 107 ASN A N 1
ATOM 825 C CA . ASN A 1 107 ? -32.872 0.270 23.495 1.00 93.56 107 ASN A CA 1
ATOM 826 C C . ASN A 1 107 ? -32.807 -1.073 22.740 1.00 93.56 107 ASN A C 1
ATOM 828 O O . ASN A 1 107 ? -33.817 -1.782 22.660 1.00 93.56 107 ASN A O 1
ATOM 832 N N . PRO A 1 108 ? -31.639 -1.463 22.194 1.00 92.19 108 PRO A N 1
ATOM 833 C CA . PRO A 1 108 ? -31.485 -2.799 21.636 1.00 92.19 108 PRO A CA 1
ATOM 834 C C . PRO A 1 108 ? -31.664 -3.876 22.721 1.00 92.19 108 PRO A C 1
ATOM 836 O O . PRO A 1 108 ? -31.383 -3.622 23.899 1.00 92.19 108 PRO A O 1
ATOM 839 N N . PRO A 1 109 ? -32.095 -5.097 22.353 1.00 94.12 109 PRO A N 1
ATOM 840 C CA . PRO A 1 109 ? -32.073 -6.234 23.266 1.00 94.12 109 PRO A CA 1
ATOM 841 C C . PRO A 1 109 ? -30.677 -6.406 23.880 1.00 94.12 109 PRO A C 1
ATOM 843 O O . PRO A 1 109 ? -29.680 -6.438 23.162 1.00 94.12 109 PRO A O 1
ATOM 846 N N . THR A 1 110 ? -30.581 -6.523 25.208 1.00 93.00 110 THR A N 1
ATOM 847 C CA . THR A 1 110 ? -29.279 -6.502 25.904 1.00 93.00 110 THR A CA 1
ATOM 848 C C . THR A 1 110 ? -28.367 -7.670 25.528 1.00 93.00 110 THR A C 1
ATOM 850 O O . THR A 1 110 ? -27.146 -7.536 25.555 1.00 93.00 110 THR A O 1
ATOM 853 N N . ASN A 1 111 ? -28.937 -8.794 25.091 1.00 91.44 111 ASN A N 1
ATOM 854 C CA . ASN A 1 111 ? -28.198 -9.941 24.565 1.00 91.44 111 ASN A CA 1
ATOM 855 C C . ASN A 1 111 ? -27.550 -9.690 23.187 1.00 91.44 111 ASN A C 1
ATOM 857 O O . ASN A 1 111 ? -26.695 -10.477 22.791 1.00 91.44 111 ASN A O 1
ATOM 861 N N . GLN A 1 112 ? -27.920 -8.612 22.486 1.00 92.44 112 GLN A N 1
ATOM 862 C CA . GLN A 1 112 ? -27.295 -8.154 21.239 1.00 92.44 112 GLN A CA 1
ATOM 863 C C . GLN A 1 112 ? -26.223 -7.074 21.468 1.00 92.44 112 GLN A C 1
ATOM 865 O O . GLN A 1 112 ? -25.655 -6.555 20.502 1.00 92.44 112 GLN A O 1
ATOM 870 N N . CYS A 1 113 ? -25.947 -6.733 22.730 1.00 94.62 113 CYS A N 1
ATOM 871 C CA . CYS A 1 113 ? -24.921 -5.775 23.118 1.00 94.62 113 CYS A CA 1
ATOM 872 C C . CYS A 1 113 ? -23.653 -6.494 23.578 1.00 94.62 113 CYS A C 1
ATOM 874 O O . CYS A 1 113 ? -23.698 -7.399 24.421 1.00 94.62 113 CYS A O 1
ATOM 876 N N . LEU A 1 114 ? -22.516 -6.038 23.057 1.00 95.19 114 LEU A N 1
ATOM 877 C CA . LEU A 1 114 ? -21.185 -6.463 23.468 1.00 95.19 114 LEU A CA 1
ATOM 878 C C . LEU A 1 114 ? -20.454 -5.308 24.155 1.00 95.1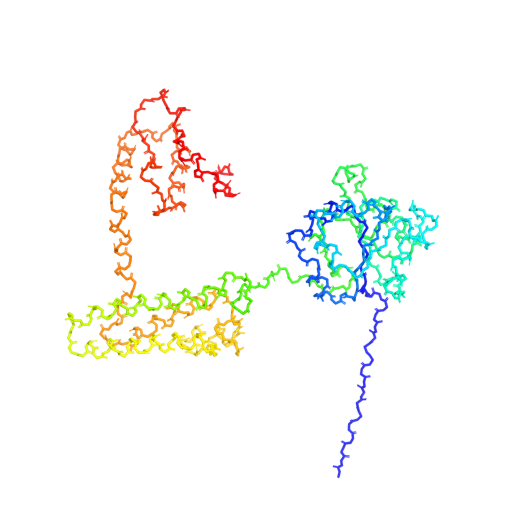9 114 LEU A C 1
ATOM 880 O O . LEU A 1 114 ? -20.277 -4.239 23.576 1.00 95.19 114 LEU A O 1
ATOM 884 N N . VAL A 1 115 ? -20.019 -5.531 25.390 1.00 96.31 115 VAL A N 1
ATOM 885 C CA . VAL A 1 115 ? -19.264 -4.559 26.181 1.00 96.31 115 VAL A CA 1
ATOM 886 C C . VAL A 1 115 ? -17.772 -4.885 26.126 1.00 96.31 115 VAL A C 1
ATOM 888 O O . VAL A 1 115 ? -17.384 -6.019 26.405 1.00 96.31 115 VAL A O 1
ATOM 891 N N . PHE A 1 116 ? -16.936 -3.893 25.829 1.00 94.06 116 PHE A N 1
ATOM 892 C CA . PHE A 1 116 ? -15.487 -3.945 26.045 1.00 94.06 116 PHE A CA 1
ATOM 893 C C . PHE A 1 116 ? -15.157 -3.172 27.314 1.00 94.06 116 PHE A C 1
ATOM 895 O O . PHE A 1 116 ? -15.437 -1.979 27.389 1.00 94.06 116 PHE A O 1
ATOM 902 N N . GLU A 1 117 ? -14.588 -3.848 28.308 1.00 94.75 117 GLU A N 1
ATOM 903 C CA . GLU A 1 117 ? -14.411 -3.285 29.646 1.00 94.75 117 GLU A CA 1
ATOM 904 C C . GLU A 1 117 ? -13.014 -3.558 30.201 1.00 94.75 117 GLU A C 1
ATOM 906 O O . GLU A 1 117 ? -12.513 -4.668 30.053 1.00 94.75 117 GLU A O 1
ATOM 911 N N . ASP A 1 118 ? -12.412 -2.603 30.911 1.00 90.88 118 ASP A N 1
ATOM 912 C CA . ASP A 1 118 ? -11.087 -2.761 31.530 1.00 90.88 118 ASP A CA 1
ATOM 913 C C . ASP A 1 118 ? -11.127 -3.128 33.032 1.00 90.88 118 ASP A C 1
ATOM 915 O O . ASP A 1 118 ? -10.179 -3.722 33.560 1.00 90.88 118 ASP A O 1
ATOM 919 N N . SER A 1 119 ? -12.241 -2.881 33.733 1.00 92.12 119 SER A N 1
ATOM 920 C CA . SER A 1 119 ? -12.371 -3.104 35.180 1.00 92.12 119 SER A CA 1
ATOM 921 C C . SER A 1 119 ? -13.247 -4.307 35.575 1.00 92.12 119 SER A C 1
ATOM 923 O O . SER A 1 119 ? -14.293 -4.587 34.993 1.00 92.12 119 SER A O 1
ATOM 925 N N . ILE A 1 120 ? -12.898 -4.987 36.676 1.00 93.50 120 ILE A N 1
ATOM 926 C CA . ILE A 1 120 ? -13.697 -6.111 37.215 1.00 93.50 120 ILE A CA 1
ATOM 927 C C . ILE A 1 120 ? -15.108 -5.661 37.641 1.00 93.50 120 ILE A C 1
ATOM 929 O O . ILE A 1 120 ? -16.078 -6.409 37.501 1.00 93.50 120 ILE A O 1
ATOM 933 N N . ASN A 1 121 ? -15.245 -4.447 38.184 1.00 95.06 121 ASN A N 1
ATOM 934 C CA . ASN A 1 121 ? -16.557 -3.917 38.563 1.00 95.06 121 ASN A CA 1
ATOM 935 C C . ASN A 1 121 ? -17.419 -3.624 37.334 1.00 95.06 121 ASN A C 1
ATOM 937 O O . ASN A 1 121 ? -18.629 -3.839 37.395 1.00 95.06 121 ASN A O 1
ATOM 941 N N . GLY A 1 122 ? -16.815 -3.191 36.227 1.00 96.19 122 GLY A N 1
ATOM 942 C CA . GLY A 1 122 ? -17.519 -3.033 34.963 1.00 96.19 122 GLY A CA 1
ATOM 943 C C . GLY A 1 122 ? -17.926 -4.364 34.348 1.00 96.19 122 GLY A C 1
ATOM 944 O O . GLY A 1 122 ? -19.071 -4.496 33.933 1.00 96.19 122 GLY A O 1
ATOM 945 N N . VAL A 1 123 ? -17.082 -5.401 34.425 1.00 96.75 123 VAL A N 1
ATOM 946 C CA . VAL A 1 123 ? -17.457 -6.755 33.974 1.00 96.75 123 VAL A CA 1
ATOM 947 C C . VAL A 1 123 ? -18.711 -7.228 34.709 1.00 96.75 123 VAL A C 1
ATOM 949 O O . VAL A 1 123 ? -19.663 -7.706 34.093 1.00 96.75 123 VAL A O 1
ATOM 952 N N . LYS A 1 124 ? -18.757 -7.032 36.033 1.00 97.44 124 LYS A N 1
ATOM 953 C CA . LYS A 1 124 ? -19.944 -7.341 36.843 1.00 97.44 124 LYS A CA 1
ATOM 954 C C . LYS A 1 124 ? -21.153 -6.492 36.447 1.00 97.44 124 LYS A C 1
ATOM 956 O O . LYS A 1 124 ? -22.247 -7.038 36.358 1.00 97.44 124 LYS A O 1
ATOM 961 N N . ALA A 1 125 ? -20.972 -5.196 36.196 1.00 98.00 125 ALA A N 1
ATOM 962 C CA . ALA A 1 125 ? -22.051 -4.316 35.749 1.00 98.00 125 ALA A CA 1
ATOM 963 C C . ALA A 1 125 ? -22.627 -4.733 34.386 1.00 98.00 125 ALA A C 1
ATOM 965 O O . ALA A 1 125 ? -23.846 -4.818 34.256 1.00 98.00 125 ALA A O 1
ATOM 966 N N . ALA A 1 126 ? -21.785 -5.083 33.410 1.00 97.69 126 ALA A N 1
ATOM 967 C CA . ALA A 1 126 ? -22.218 -5.557 32.095 1.00 97.69 126 ALA A CA 1
ATOM 968 C C . ALA A 1 126 ? -22.994 -6.879 32.205 1.00 97.69 126 ALA A C 1
ATOM 970 O O . ALA A 1 126 ? -24.061 -7.044 31.610 1.00 97.69 126 ALA A O 1
ATOM 971 N N . LYS A 1 127 ? -22.516 -7.802 33.051 1.00 97.75 127 LYS A N 1
ATOM 972 C CA . LYS A 1 127 ? -23.238 -9.044 33.354 1.00 97.75 127 LYS A CA 1
ATOM 973 C C . LYS A 1 127 ? -24.566 -8.800 34.069 1.00 97.75 127 LYS A C 1
ATOM 975 O O . LYS A 1 127 ? -25.556 -9.431 33.713 1.00 97.75 127 LYS A O 1
ATOM 980 N N . ASN A 1 128 ? -24.617 -7.868 35.020 1.00 97.56 128 ASN A N 1
ATOM 981 C CA . ASN A 1 128 ? -25.860 -7.471 35.689 1.00 97.56 128 ASN A CA 1
ATOM 982 C C . ASN A 1 128 ? -26.860 -6.816 34.719 1.00 97.56 128 ASN A C 1
ATOM 984 O O . ASN A 1 128 ? -28.063 -6.887 34.954 1.00 97.56 128 ASN A O 1
ATOM 988 N N . ALA A 1 129 ? -26.378 -6.223 33.622 1.00 97.25 129 ALA A N 1
ATOM 989 C CA . ALA A 1 129 ? -27.195 -5.699 32.529 1.00 97.25 129 ALA A CA 1
ATOM 990 C C . ALA A 1 129 ? -27.611 -6.777 31.503 1.00 97.25 129 ALA A C 1
ATOM 992 O O . ALA A 1 129 ? -28.290 -6.471 30.524 1.00 97.25 129 ALA A O 1
ATOM 993 N N . ASN A 1 130 ? -27.230 -8.042 31.725 1.00 96.25 130 ASN A N 1
ATOM 994 C CA . ASN A 1 130 ? -27.464 -9.176 30.827 1.00 96.25 130 ASN A CA 1
ATOM 995 C C . ASN A 1 130 ? -26.832 -9.005 29.427 1.00 96.25 130 ASN A C 1
ATOM 997 O O . ASN A 1 130 ? -27.385 -9.467 28.431 1.00 96.25 130 ASN A O 1
ATOM 1001 N N . MET A 1 131 ? -25.670 -8.348 29.361 1.00 96.69 131 MET A N 1
ATOM 1002 C CA . MET A 1 131 ? -24.905 -8.145 28.127 1.00 96.69 131 MET A CA 1
ATOM 1003 C C . MET A 1 131 ? -23.754 -9.144 27.997 1.00 96.69 131 MET A C 1
ATOM 1005 O O . MET A 1 131 ? -23.284 -9.730 28.984 1.00 96.69 131 MET A O 1
ATOM 1009 N N . LYS A 1 132 ? -23.268 -9.323 26.765 1.00 96.12 132 LYS A N 1
ATOM 1010 C CA . LYS A 1 132 ? -21.974 -9.968 26.533 1.00 96.12 132 LYS A CA 1
ATOM 1011 C C . LYS A 1 132 ? -20.862 -9.005 26.921 1.00 96.12 132 LYS A C 1
ATOM 1013 O O . LYS A 1 132 ? -20.993 -7.802 26.724 1.00 96.12 132 LYS A O 1
ATOM 1018 N N . VAL A 1 133 ? -19.777 -9.521 27.484 1.00 97.06 133 VAL A N 1
ATOM 1019 C CA . VAL A 1 133 ? -18.648 -8.692 27.910 1.00 97.06 133 VAL A CA 1
ATOM 1020 C C . VAL A 1 133 ? -17.316 -9.367 27.628 1.00 97.06 133 VAL A C 1
ATOM 1022 O O . VAL A 1 133 ? -17.103 -10.536 27.966 1.00 97.06 133 VAL A O 1
ATOM 1025 N N . ILE A 1 134 ? -16.420 -8.591 27.034 1.00 95.44 134 ILE A N 1
ATOM 1026 C CA . ILE A 1 134 ? -15.011 -8.898 26.853 1.00 95.44 134 ILE A CA 1
ATOM 1027 C C . ILE A 1 134 ? -14.231 -8.026 27.825 1.00 95.44 134 ILE A C 1
ATOM 1029 O O . ILE A 1 134 ? -14.369 -6.802 27.841 1.00 95.44 134 ILE A O 1
ATOM 1033 N N . TRP A 1 135 ? -13.411 -8.673 28.643 1.00 94.69 135 TRP A N 1
ATOM 1034 C CA . TRP A 1 135 ? -12.537 -7.985 29.576 1.00 94.69 135 TRP A CA 1
ATOM 1035 C C . TRP A 1 135 ? -11.178 -7.716 28.921 1.00 94.69 135 TRP A C 1
ATOM 1037 O O . TRP A 1 135 ? -10.514 -8.649 28.468 1.00 94.69 135 TRP A O 1
ATOM 1047 N N . VAL A 1 136 ? -10.778 -6.446 28.880 1.00 91.25 136 VAL A N 1
ATOM 1048 C CA . VAL A 1 136 ? -9.523 -5.935 28.314 1.00 91.25 136 VAL A CA 1
ATOM 1049 C C . VAL A 1 136 ? -8.709 -5.262 29.428 1.00 91.25 136 VAL A C 1
ATOM 1051 O O . VAL A 1 136 ? -8.679 -4.033 29.523 1.00 91.25 136 VAL A O 1
ATOM 1054 N N . PRO A 1 137 ? -8.115 -6.038 30.351 1.00 88.56 137 PRO A N 1
ATOM 1055 C CA . PRO A 1 137 ? -7.430 -5.478 31.507 1.00 88.56 137 PRO A CA 1
ATOM 1056 C C . PRO A 1 137 ? -6.128 -4.772 31.145 1.00 88.56 137 PRO A C 1
ATOM 1058 O O . PRO A 1 137 ? -5.403 -5.185 30.239 1.00 88.56 137 PRO A O 1
ATOM 1061 N N . ASP A 1 138 ? -5.764 -3.787 31.966 1.00 83.56 138 ASP A N 1
ATOM 1062 C CA . ASP A 1 138 ? -4.377 -3.337 32.036 1.00 83.56 138 ASP A CA 1
ATOM 1063 C C . ASP A 1 138 ? -3.457 -4.535 32.375 1.00 83.56 138 ASP A C 1
ATOM 1065 O O . ASP A 1 138 ? -3.801 -5.328 33.265 1.00 83.56 138 ASP A O 1
ATOM 1069 N N . PRO A 1 139 ? -2.294 -4.687 31.710 1.00 81.12 139 PRO A N 1
ATOM 1070 C CA . PRO A 1 139 ? -1.385 -5.809 31.942 1.00 81.12 139 PRO A CA 1
ATOM 1071 C C . PRO A 1 139 ? -1.027 -6.024 33.416 1.00 81.12 139 PRO A C 1
ATOM 1073 O O . PRO A 1 139 ? -0.972 -7.167 33.868 1.00 81.12 139 PRO A O 1
ATOM 1076 N N . MET A 1 140 ? -0.864 -4.946 34.191 1.00 81.31 140 MET A N 1
ATOM 1077 C CA . MET A 1 140 ? -0.556 -5.037 35.618 1.00 81.31 140 MET A CA 1
ATOM 1078 C C . MET A 1 140 ? -1.721 -5.644 36.407 1.00 81.31 140 MET A C 1
ATOM 1080 O O . MET A 1 140 ? -1.507 -6.444 37.311 1.00 81.31 140 MET A O 1
ATOM 1084 N N . ILE A 1 141 ? -2.967 -5.305 36.062 1.00 82.12 141 ILE A N 1
ATOM 1085 C CA . ILE A 1 141 ? -4.159 -5.882 36.701 1.00 82.12 141 ILE A CA 1
ATOM 1086 C C . ILE A 1 141 ? -4.312 -7.361 36.331 1.00 82.12 141 ILE A C 1
ATOM 1088 O O . ILE A 1 141 ? -4.688 -8.172 37.183 1.00 82.12 141 ILE A O 1
ATOM 1092 N N . ALA A 1 142 ? -3.993 -7.727 35.089 1.00 82.62 142 ALA A N 1
ATOM 1093 C CA . ALA A 1 142 ? -4.075 -9.106 34.624 1.00 82.62 142 ALA A CA 1
ATOM 1094 C C . ALA A 1 142 ? -3.123 -10.056 35.372 1.00 82.62 142 ALA A C 1
ATOM 1096 O O . ALA A 1 142 ? -3.481 -11.214 35.590 1.00 82.62 142 ALA A O 1
ATOM 1097 N N . GLU A 1 143 ? -1.959 -9.575 35.828 1.00 84.56 143 GLU A N 1
ATOM 1098 C CA . GLU A 1 143 ? -1.036 -10.361 36.662 1.00 84.56 143 GLU A CA 1
ATOM 1099 C C . GLU A 1 143 ? -1.671 -10.789 37.995 1.00 84.56 143 GLU A C 1
ATOM 1101 O O . GLU A 1 143 ? -1.486 -11.923 38.441 1.00 84.56 143 GLU A O 1
ATOM 1106 N N . PHE A 1 144 ? -2.458 -9.909 38.623 1.00 84.75 144 PHE A N 1
ATOM 1107 C CA . PHE A 1 144 ? -3.144 -10.206 39.887 1.00 84.75 144 PHE A CA 1
ATOM 1108 C C . PHE A 1 144 ? -4.426 -11.022 39.698 1.00 84.75 144 PHE A C 1
ATOM 1110 O O . PHE A 1 144 ? -4.844 -11.740 40.609 1.00 84.75 144 PHE A O 1
ATOM 1117 N N . PHE A 1 145 ? -5.054 -10.922 38.527 1.00 83.44 145 PHE A N 1
ATOM 1118 C CA . PHE A 1 145 ? -6.328 -11.566 38.225 1.00 83.44 145 PHE A CA 1
ATOM 1119 C C . PHE A 1 145 ? -6.274 -12.309 36.880 1.00 83.44 145 PHE A C 1
ATOM 1121 O O . PHE A 1 145 ? -6.916 -11.886 35.920 1.00 83.44 145 PHE A O 1
ATOM 1128 N N . PRO A 1 146 ? -5.593 -13.466 36.804 1.00 78.88 146 PRO A N 1
ATOM 1129 C CA . PRO A 1 146 ? -5.292 -14.150 35.540 1.00 78.88 146 PRO A CA 1
ATOM 1130 C C . PRO A 1 146 ? -6.484 -14.912 34.925 1.00 78.88 146 PRO A C 1
ATOM 1132 O O . PRO A 1 146 ? -6.307 -15.725 34.022 1.00 78.88 146 PRO A O 1
ATOM 1135 N N . SER A 1 147 ? -7.702 -14.716 35.436 1.00 86.19 147 SER A N 1
ATOM 1136 C CA . SER A 1 147 ? -8.918 -15.390 34.961 1.00 86.19 147 SER A CA 1
ATOM 1137 C C . SER A 1 147 ? -9.888 -14.379 34.366 1.00 86.19 147 SER A C 1
ATOM 1139 O O . SER A 1 147 ? -9.833 -13.210 34.709 1.00 86.19 147 SER A O 1
ATOM 1141 N N . LYS A 1 148 ? -10.867 -14.818 33.574 1.00 85.50 148 LYS A N 1
ATOM 1142 C CA . LYS A 1 148 ? -11.843 -13.911 32.945 1.00 85.50 148 LYS A CA 1
ATOM 1143 C C . LYS A 1 148 ? -12.782 -13.149 33.900 1.00 85.50 148 LYS A C 1
ATOM 1145 O O . LYS A 1 148 ? -13.588 -12.356 33.437 1.00 85.50 148 LYS A O 1
ATOM 1150 N N . ASN A 1 149 ? -12.744 -13.400 35.215 1.00 90.31 149 ASN A N 1
ATOM 1151 C CA . ASN A 1 149 ? -13.505 -12.663 36.246 1.00 90.31 149 ASN A CA 1
ATOM 1152 C C . ASN A 1 149 ? -15.014 -12.485 35.969 1.00 90.31 149 ASN A C 1
ATOM 1154 O O . ASN A 1 149 ? -15.613 -11.473 36.328 1.00 90.31 149 ASN A O 1
ATOM 1158 N N . GLY A 1 150 ? -15.642 -13.490 35.354 1.00 92.19 150 GLY A N 1
ATOM 1159 C CA . GLY A 1 150 ? -17.064 -13.467 34.998 1.00 92.19 150 GLY A CA 1
ATOM 1160 C C . GLY A 1 150 ? -17.360 -12.958 33.587 1.00 92.19 150 GLY A C 1
ATOM 1161 O O . GLY A 1 150 ? -18.506 -13.068 33.161 1.00 92.19 150 GLY A O 1
ATOM 1162 N N . ALA A 1 151 ? -16.362 -12.474 32.845 1.00 96.06 151 ALA A N 1
ATOM 1163 C CA . ALA A 1 151 ? -16.512 -12.100 31.445 1.00 96.06 151 ALA A CA 1
ATOM 1164 C C . ALA A 1 151 ? -16.721 -13.314 30.526 1.00 96.06 151 ALA A C 1
ATOM 1166 O O . ALA A 1 151 ? -16.436 -14.463 30.895 1.00 96.06 151 ALA A O 1
ATOM 1167 N N . ASP A 1 152 ? -17.243 -13.066 29.323 1.00 96.06 152 ASP A N 1
ATOM 1168 C CA . ASP A 1 152 ? -17.357 -14.099 28.292 1.00 96.06 152 ASP A CA 1
ATOM 1169 C C . ASP A 1 152 ? -15.965 -14.474 27.767 1.00 96.06 152 ASP A C 1
ATOM 1171 O O . ASP A 1 152 ? -15.643 -15.665 27.722 1.00 96.06 152 ASP A O 1
ATOM 1175 N N . GLU A 1 153 ? -15.119 -13.469 27.521 1.00 95.19 153 GLU A N 1
ATOM 1176 C CA . GLU A 1 153 ? -13.734 -13.606 27.060 1.00 95.19 153 GLU A CA 1
ATOM 1177 C C . GLU A 1 153 ? -12.814 -12.566 27.725 1.00 95.19 153 GLU A C 1
ATOM 1179 O O . GLU A 1 153 ? -13.274 -11.535 28.220 1.00 95.19 153 GLU A O 1
ATOM 1184 N N . MET A 1 154 ? -11.516 -12.864 27.770 1.00 92.56 154 MET A N 1
ATOM 1185 C CA . MET A 1 154 ? -10.460 -11.957 28.217 1.00 92.56 154 MET A CA 1
ATOM 1186 C C . MET A 1 154 ? -9.429 -11.840 27.095 1.00 92.56 154 MET A C 1
ATOM 1188 O O . MET A 1 154 ? -8.917 -12.865 26.644 1.00 92.56 154 MET A O 1
ATOM 1192 N N . ILE A 1 155 ? -9.131 -10.614 26.672 1.00 89.94 155 ILE A N 1
ATOM 1193 C CA . ILE A 1 155 ? -8.126 -10.300 25.646 1.00 89.94 155 ILE A CA 1
ATOM 1194 C C . ILE A 1 155 ? -7.188 -9.204 26.161 1.00 89.94 155 ILE A C 1
ATOM 1196 O O . ILE A 1 155 ? -7.556 -8.457 27.062 1.00 89.94 155 ILE A O 1
ATOM 1200 N N . PHE A 1 156 ? -5.980 -9.096 25.610 1.00 85.25 156 PHE A N 1
ATOM 1201 C CA . PHE A 1 156 ? -4.988 -8.105 26.061 1.00 85.25 156 PHE A CA 1
ATOM 1202 C C . PHE A 1 156 ? -4.891 -6.891 25.133 1.00 85.25 156 PHE A C 1
ATOM 1204 O O . PHE A 1 156 ? -4.340 -5.856 25.507 1.00 85.25 156 PHE A O 1
ATOM 1211 N N . SER A 1 157 ? -5.456 -7.004 23.935 1.00 81.19 157 SER A N 1
ATOM 1212 C CA . SER A 1 157 ? -5.584 -5.928 22.965 1.00 81.19 157 SER A CA 1
ATOM 1213 C C . SER A 1 157 ? -6.930 -6.022 22.260 1.00 81.19 157 SER A C 1
ATOM 1215 O O . SER A 1 157 ? -7.390 -7.119 21.956 1.00 81.19 157 SER A O 1
ATOM 1217 N N . LEU A 1 158 ? -7.531 -4.880 21.905 1.00 80.31 158 LEU A N 1
ATOM 1218 C CA . LEU A 1 158 ? -8.701 -4.860 21.014 1.00 80.31 158 LEU A CA 1
ATOM 1219 C C . LEU A 1 158 ? -8.400 -5.489 19.640 1.00 80.31 158 LEU A C 1
ATOM 1221 O O . LEU A 1 158 ? -9.319 -5.943 18.964 1.00 80.31 158 LEU A O 1
ATOM 1225 N N . SER A 1 159 ? -7.126 -5.552 19.232 1.00 76.88 159 SER A N 1
ATOM 1226 C CA . SER A 1 159 ? -6.701 -6.260 18.017 1.00 76.88 159 SER A CA 1
ATOM 1227 C C . SER A 1 159 ? -6.839 -7.783 18.120 1.00 76.88 159 SER A C 1
ATOM 1229 O O . SER A 1 159 ? -6.937 -8.430 17.084 1.00 76.88 159 SER A O 1
ATOM 1231 N N . ASP A 1 160 ? -6.871 -8.343 19.333 1.00 82.69 160 ASP A N 1
ATOM 1232 C CA . ASP A 1 160 ? -7.022 -9.787 19.565 1.00 82.69 160 ASP A CA 1
ATOM 1233 C C . ASP A 1 160 ? -8.498 -10.219 19.538 1.00 82.69 160 ASP A C 1
ATOM 1235 O O . ASP A 1 160 ? -8.815 -11.396 19.710 1.00 82.69 160 ASP A O 1
ATOM 1239 N N . PHE A 1 161 ? -9.424 -9.269 19.377 1.00 85.44 161 PHE A N 1
ATOM 1240 C CA . PHE A 1 161 ? -10.844 -9.569 19.301 1.00 85.44 161 PHE A CA 1
ATOM 1241 C C . PHE A 1 161 ? -11.142 -10.412 18.056 1.00 85.44 161 PHE A C 1
ATOM 1243 O O . PHE A 1 161 ? -10.884 -9.986 16.933 1.00 85.44 161 PHE A O 1
ATOM 1250 N N . GLU A 1 162 ? -11.737 -11.587 18.258 1.00 87.06 162 GLU A N 1
ATOM 1251 C CA . GLU A 1 162 ? -12.190 -12.483 17.193 1.00 87.06 162 GLU A CA 1
ATOM 1252 C C . GLU A 1 162 ? -13.721 -12.394 17.049 1.00 87.06 162 GLU A C 1
ATOM 1254 O O . GLU A 1 162 ? -14.451 -13.069 17.786 1.00 87.06 162 GLU A O 1
ATOM 1259 N N . PRO A 1 163 ? -14.255 -11.611 16.089 1.00 85.88 163 PRO A N 1
ATOM 1260 C CA . PRO A 1 163 ? -15.690 -11.326 16.029 1.00 85.88 163 PRO A CA 1
ATOM 1261 C C . PRO A 1 163 ? -16.548 -12.581 15.794 1.00 85.88 163 PRO A C 1
ATOM 1263 O O . PRO A 1 163 ? -17.666 -12.683 16.305 1.00 85.88 163 PRO A O 1
ATOM 1266 N N . ALA A 1 164 ? -15.994 -13.581 15.101 1.00 86.62 164 ALA A N 1
ATOM 1267 C CA . ALA A 1 164 ? -16.649 -14.860 14.829 1.00 86.62 164 ALA A CA 1
ATOM 1268 C C . ALA A 1 164 ? -17.107 -15.601 16.100 1.00 86.62 164 ALA A C 1
ATOM 1270 O O . ALA A 1 164 ? -18.119 -16.302 16.062 1.00 86.62 164 ALA A O 1
ATOM 1271 N N . LYS A 1 165 ? -16.433 -15.408 17.246 1.00 88.88 165 LYS A N 1
ATOM 1272 C CA . LYS A 1 165 ? -16.841 -15.992 18.541 1.00 88.88 165 LYS A CA 1
ATOM 1273 C C . LYS A 1 165 ? -18.165 -15.424 19.070 1.00 88.88 165 LYS A C 1
ATOM 1275 O O . LYS A 1 165 ? -18.803 -16.050 19.914 1.00 88.88 165 LYS A O 1
ATOM 1280 N N . PHE A 1 166 ? -18.584 -14.266 18.563 1.00 88.62 166 PHE A N 1
ATOM 1281 C CA . PHE A 1 166 ? -19.781 -13.532 18.981 1.00 88.62 166 PHE A CA 1
ATOM 1282 C C . PHE A 1 166 ? -20.838 -13.450 17.869 1.00 88.62 166 PHE A C 1
ATOM 1284 O O . PHE A 1 166 ? -21.725 -12.601 17.916 1.00 88.62 166 PHE A O 1
ATOM 1291 N N . GLY A 1 167 ? -20.750 -14.326 16.860 1.00 84.31 167 GLY A N 1
ATOM 1292 C CA . GLY A 1 167 ? -21.703 -14.371 15.746 1.00 84.31 167 GLY A CA 1
ATOM 1293 C C . GLY A 1 167 ? -21.535 -13.242 14.725 1.00 84.31 167 GLY A C 1
ATOM 1294 O O . GLY A 1 167 ? -22.394 -13.073 13.865 1.00 84.31 167 GLY A O 1
ATOM 1295 N N . LEU A 1 168 ? -20.440 -12.479 14.802 1.00 83.19 168 LEU A N 1
ATOM 1296 C CA . LEU A 1 168 ? -20.097 -11.443 13.830 1.00 83.19 168 LEU A CA 1
ATOM 1297 C C . LEU A 1 168 ? -19.221 -12.030 12.705 1.00 83.19 168 LEU A C 1
ATOM 1299 O O . LEU A 1 168 ? -18.505 -13.008 12.933 1.00 83.19 168 LEU A O 1
ATOM 1303 N N . PRO A 1 169 ? -19.220 -11.450 11.492 1.00 75.25 169 PRO A N 1
ATOM 1304 C CA . PRO A 1 169 ? -18.280 -11.839 10.438 1.00 75.25 169 PRO A CA 1
ATOM 1305 C C . PRO A 1 169 ? -16.823 -11.716 10.925 1.00 75.25 169 PRO A C 1
ATOM 1307 O O . PRO A 1 169 ? -16.524 -10.774 11.648 1.00 75.25 169 PRO A O 1
ATOM 1310 N N . PRO A 1 170 ? -15.887 -12.612 10.565 1.00 75.81 170 PRO A N 1
ATOM 1311 C CA . PRO A 1 170 ? -14.485 -12.443 10.952 1.00 75.81 170 PRO A CA 1
ATOM 1312 C C . PRO A 1 170 ? -13.911 -11.143 10.371 1.00 75.81 170 PRO A C 1
ATOM 1314 O O . PRO A 1 170 ? -14.321 -10.711 9.290 1.00 75.81 170 PRO A O 1
ATOM 1317 N N . PHE A 1 171 ? -12.929 -10.542 11.054 1.00 69.50 171 PHE A N 1
ATOM 1318 C CA . PHE A 1 171 ? -12.141 -9.485 10.427 1.00 69.50 171 PHE A CA 1
ATOM 1319 C C . PHE A 1 171 ? -11.491 -10.047 9.162 1.00 69.50 171 PHE A C 1
ATOM 1321 O O . PHE A 1 171 ? -10.833 -11.085 9.187 1.00 69.50 171 PHE A O 1
ATOM 1328 N N . VAL A 1 172 ? -11.687 -9.362 8.038 1.00 62.66 172 VAL A N 1
ATOM 1329 C CA . VAL A 1 172 ? -10.880 -9.607 6.845 1.00 62.66 172 VAL A CA 1
ATOM 1330 C C . VAL A 1 172 ? -9.568 -8.871 7.105 1.00 62.66 172 VAL A C 1
ATOM 1332 O O . VAL A 1 172 ? -9.481 -7.666 6.900 1.00 62.66 172 VAL A O 1
ATOM 1335 N N . ASP A 1 173 ? -8.591 -9.570 7.687 1.00 54.00 173 ASP A N 1
ATOM 1336 C CA . ASP A 1 173 ? -7.362 -8.982 8.251 1.00 54.00 173 ASP A CA 1
ATOM 1337 C C . ASP A 1 173 ? -6.395 -8.363 7.231 1.00 54.00 173 ASP A C 1
ATOM 1339 O O . ASP A 1 173 ? -5.341 -7.855 7.609 1.00 54.00 173 ASP A O 1
ATOM 1343 N N . GLU A 1 174 ? -6.742 -8.326 5.947 1.00 57.53 174 GLU A N 1
ATOM 1344 C CA . GLU A 1 174 ? -5.959 -7.572 4.979 1.00 57.53 174 GLU A CA 1
ATOM 1345 C C . GLU A 1 174 ? -6.537 -6.161 4.844 1.00 57.53 174 GLU A C 1
ATOM 1347 O O . GLU A 1 174 ? -7.626 -6.000 4.276 1.00 57.53 174 GLU A O 1
ATOM 1352 N N . PRO A 1 175 ? -5.842 -5.115 5.347 1.00 65.62 175 PRO A N 1
ATOM 1353 C CA . PRO A 1 175 ? -6.221 -3.754 5.009 1.00 65.62 175 PRO A CA 1
ATOM 1354 C C . PRO A 1 175 ? -6.303 -3.648 3.483 1.00 65.62 175 PRO A C 1
ATOM 1356 O O . PRO A 1 175 ? -5.486 -4.254 2.777 1.00 65.62 175 PRO A O 1
ATOM 1359 N N . PRO A 1 176 ? -7.289 -2.911 2.944 1.00 71.44 176 PRO A N 1
ATOM 1360 C CA . PRO A 1 176 ? -7.453 -2.832 1.507 1.00 71.44 176 PRO A CA 1
ATOM 1361 C C . PRO A 1 176 ? -6.147 -2.334 0.892 1.00 71.44 176 PRO A C 1
ATOM 1363 O O . PRO A 1 176 ? -5.583 -1.331 1.328 1.00 71.44 176 PRO A O 1
ATOM 1366 N N . ALA A 1 177 ? -5.663 -3.040 -0.131 1.00 79.94 177 ALA A N 1
ATOM 1367 C CA . ALA A 1 177 ? -4.470 -2.613 -0.844 1.00 79.94 177 ALA A CA 1
ATOM 1368 C C . ALA A 1 177 ? -4.617 -1.152 -1.302 1.00 79.94 177 ALA A C 1
ATOM 1370 O O . ALA A 1 177 ? -5.693 -0.741 -1.751 1.00 79.94 177 ALA A O 1
ATOM 1371 N N . LEU A 1 178 ? -3.530 -0.382 -1.207 1.00 86.31 178 LEU A N 1
ATOM 1372 C CA . LEU A 1 178 ? -3.510 1.014 -1.642 1.00 86.31 178 LEU A CA 1
ATOM 1373 C C . LEU A 1 178 ? -3.980 1.118 -3.095 1.00 86.31 178 LEU A C 1
ATOM 1375 O O . LEU A 1 178 ? -3.607 0.297 -3.933 1.00 86.31 178 LEU A O 1
ATOM 1379 N N . ARG A 1 179 ? -4.790 2.130 -3.395 1.00 89.44 179 ARG A N 1
ATOM 1380 C CA . ARG A 1 179 ? -5.344 2.406 -4.726 1.00 89.44 179 ARG A CA 1
ATOM 1381 C C . ARG A 1 179 ? -5.197 3.885 -5.018 1.00 89.44 179 ARG A C 1
ATOM 1383 O O . ARG A 1 179 ? -5.268 4.703 -4.109 1.00 89.44 179 ARG A O 1
ATOM 1390 N N . ALA A 1 180 ? -5.040 4.234 -6.287 1.00 91.56 180 ALA A N 1
ATOM 1391 C CA . ALA A 1 180 ? -4.987 5.638 -6.678 1.00 91.56 180 ALA A CA 1
ATOM 1392 C C . ALA A 1 180 ? -6.375 6.307 -6.686 1.00 91.56 180 ALA A C 1
ATOM 1394 O O . ALA A 1 180 ? -6.462 7.523 -6.815 1.00 91.56 180 ALA A O 1
ATOM 1395 N N . ALA A 1 181 ? -7.467 5.550 -6.555 1.00 89.25 181 ALA A N 1
ATOM 1396 C CA . ALA A 1 181 ? -8.815 6.096 -6.404 1.00 89.25 181 ALA A CA 1
ATOM 1397 C C . ALA A 1 181 ? -8.995 6.894 -5.100 1.00 89.25 181 ALA A C 1
ATOM 1399 O O . ALA A 1 181 ? -9.770 7.849 -5.087 1.00 89.25 181 ALA A O 1
ATOM 1400 N N . ASP A 1 182 ? -8.267 6.528 -4.043 1.00 85.38 182 ASP A N 1
ATOM 1401 C CA . ASP A 1 182 ? -8.240 7.259 -2.778 1.00 85.38 182 ASP A CA 1
ATOM 1402 C C . ASP A 1 182 ? -7.343 8.496 -2.921 1.00 85.38 182 ASP A C 1
ATOM 1404 O O . ASP A 1 182 ? -6.159 8.373 -3.215 1.00 85.38 182 ASP A O 1
ATOM 1408 N N . GLN A 1 183 ? -7.913 9.691 -2.763 1.00 83.06 183 GLN A N 1
ATOM 1409 C CA . GLN A 1 183 ? -7.236 10.956 -3.064 1.00 83.06 183 GLN A CA 1
ATOM 1410 C C . GLN A 1 183 ? -6.219 11.380 -2.000 1.00 83.06 183 GLN A C 1
ATOM 1412 O O . GLN A 1 183 ? -5.351 12.203 -2.294 1.00 83.06 183 GLN A O 1
ATOM 1417 N N . GLU A 1 184 ? -6.311 10.834 -0.788 1.00 82.25 184 GLU A N 1
ATOM 1418 C CA . GLU A 1 184 ? -5.478 11.257 0.343 1.00 82.25 184 GLU A CA 1
ATOM 1419 C C . GLU A 1 184 ? -4.165 10.471 0.425 1.00 82.25 184 GLU A C 1
ATOM 1421 O O . GLU A 1 184 ? -3.218 10.886 1.097 1.00 82.25 184 GLU A O 1
ATOM 1426 N N . VAL A 1 185 ? -4.062 9.357 -0.305 1.00 85.12 185 VAL A N 1
ATOM 1427 C CA . VAL A 1 185 ? -2.877 8.499 -0.284 1.00 85.12 185 VAL A CA 1
ATOM 1428 C C . VAL A 1 185 ? -1.861 8.867 -1.362 1.00 85.12 185 VAL A C 1
ATOM 1430 O O . VAL A 1 185 ? -2.170 9.304 -2.473 1.00 85.12 185 VAL A O 1
ATOM 1433 N N . PHE A 1 186 ? -0.592 8.579 -1.072 1.00 91.12 186 PHE A N 1
ATOM 1434 C CA . PHE A 1 186 ? 0.520 8.820 -1.994 1.00 91.12 186 PHE A CA 1
ATOM 1435 C C . PHE A 1 186 ? 0.386 8.085 -3.344 1.00 91.12 186 PHE A C 1
ATOM 1437 O O . PHE A 1 186 ? 0.941 8.531 -4.356 1.00 91.12 186 PHE A O 1
ATOM 1444 N N . ALA A 1 187 ? -0.382 6.990 -3.388 1.00 92.94 187 ALA A N 1
ATOM 1445 C CA . ALA A 1 187 ? -0.703 6.276 -4.622 1.00 92.94 187 ALA A CA 1
ATOM 1446 C C . ALA A 1 187 ? -1.419 7.181 -5.642 1.00 92.94 187 ALA A C 1
ATOM 1448 O O . ALA A 1 187 ? -1.091 7.143 -6.828 1.00 92.94 187 ALA A O 1
ATOM 1449 N N . HIS A 1 188 ? -2.330 8.054 -5.197 1.00 92.12 188 HIS A N 1
ATOM 1450 C CA . HIS A 1 188 ? -3.029 8.996 -6.073 1.00 92.12 188 HIS A CA 1
ATOM 1451 C C . HIS A 1 188 ? -2.083 10.019 -6.685 1.00 92.12 188 HIS A C 1
ATOM 1453 O O . HIS A 1 188 ? -2.093 10.224 -7.899 1.00 92.12 188 HIS A O 1
ATOM 1459 N N . ILE A 1 189 ? -1.216 10.620 -5.866 1.00 93.88 189 ILE A N 1
ATOM 1460 C CA . ILE A 1 189 ? -0.188 11.569 -6.321 1.00 93.88 189 ILE A CA 1
ATOM 1461 C C . ILE A 1 189 ? 0.734 10.894 -7.346 1.00 93.88 189 ILE A C 1
ATOM 1463 O O . ILE A 1 189 ? 1.061 11.469 -8.389 1.00 93.88 189 ILE A O 1
ATOM 1467 N N . THR A 1 190 ? 1.122 9.648 -7.074 1.00 96.50 190 THR A N 1
ATOM 1468 C CA . THR A 1 190 ? 1.970 8.856 -7.967 1.00 96.50 190 THR A CA 1
ATOM 1469 C C . THR A 1 190 ? 1.289 8.607 -9.313 1.00 96.50 190 THR A C 1
ATOM 1471 O O . THR A 1 190 ? 1.884 8.900 -10.351 1.00 96.50 190 THR A O 1
ATOM 1474 N N . ALA A 1 191 ? 0.032 8.162 -9.314 1.00 95.88 191 ALA A N 1
ATOM 1475 C CA . ALA A 1 191 ? -0.708 7.874 -10.539 1.00 95.88 191 ALA A CA 1
ATOM 1476 C C . ALA A 1 191 ? -1.032 9.119 -11.379 1.00 95.88 191 ALA A C 1
ATOM 1478 O O . ALA A 1 191 ? -0.987 9.078 -12.607 1.00 95.88 191 ALA A O 1
ATOM 1479 N N . THR A 1 192 ? -1.337 10.240 -10.725 1.00 93.56 192 THR A N 1
ATOM 1480 C CA . THR A 1 192 ? -1.739 11.491 -11.393 1.00 93.56 192 THR A CA 1
ATOM 1481 C C . THR A 1 192 ? -0.567 12.269 -11.986 1.00 93.56 192 THR A C 1
ATOM 1483 O O . THR A 1 192 ? -0.723 12.894 -13.037 1.00 93.56 192 THR A O 1
ATOM 1486 N N . HIS A 1 193 ? 0.603 12.226 -11.342 1.00 93.94 193 HIS A N 1
ATOM 1487 C CA . HIS A 1 193 ? 1.758 13.040 -11.732 1.00 93.94 193 HIS A CA 1
ATOM 1488 C C . HIS A 1 193 ? 2.962 12.176 -12.116 1.00 93.94 193 HIS A C 1
ATOM 1490 O O . HIS A 1 193 ? 3.465 12.252 -13.237 1.00 93.94 193 HIS A O 1
ATOM 1496 N N . ARG A 1 194 ? 3.411 11.303 -11.209 1.00 97.56 194 ARG A N 1
ATOM 1497 C CA . ARG A 1 194 ? 4.710 10.625 -11.345 1.00 97.56 194 ARG A CA 1
ATOM 1498 C C . ARG A 1 194 ? 4.737 9.604 -12.478 1.00 97.56 194 ARG A C 1
ATOM 1500 O O . ARG A 1 194 ? 5.753 9.503 -13.159 1.00 97.56 194 ARG A O 1
ATOM 1507 N N . TRP A 1 195 ? 3.649 8.872 -12.718 1.00 98.25 195 TRP A N 1
ATOM 1508 C CA . TRP A 1 195 ? 3.571 7.930 -13.843 1.00 98.25 195 TRP A CA 1
ATOM 1509 C C . TRP A 1 195 ? 3.737 8.627 -15.195 1.00 98.25 195 TRP A C 1
ATOM 1511 O O . TRP A 1 195 ? 4.485 8.143 -16.043 1.00 98.25 195 TRP A O 1
ATOM 1521 N N . LYS A 1 196 ? 3.122 9.803 -15.373 1.00 97.75 196 LYS A N 1
ATOM 1522 C CA . LYS A 1 196 ? 3.322 10.629 -16.569 1.00 97.75 196 LYS A CA 1
ATOM 1523 C C . LYS A 1 196 ? 4.791 11.028 -16.725 1.00 97.75 196 LYS A C 1
ATOM 1525 O O . LYS A 1 196 ? 5.339 10.893 -17.816 1.00 97.75 196 LYS A O 1
ATOM 1530 N N . ASP A 1 197 ? 5.440 11.469 -15.651 1.00 96.88 197 ASP A N 1
ATOM 1531 C CA . ASP A 1 197 ? 6.858 11.851 -15.689 1.00 96.88 197 ASP A CA 1
ATOM 1532 C C . ASP A 1 197 ? 7.776 10.666 -16.022 1.00 96.88 197 ASP A C 1
ATOM 1534 O O . ASP A 1 197 ? 8.749 10.826 -16.758 1.00 96.88 197 ASP A O 1
ATOM 1538 N N . ILE A 1 198 ? 7.466 9.469 -15.513 1.00 97.69 198 ILE A N 1
ATOM 1539 C CA . ILE A 1 198 ? 8.191 8.231 -15.836 1.00 97.69 198 ILE A CA 1
ATOM 1540 C C . ILE A 1 198 ? 8.089 7.924 -17.334 1.00 97.69 198 ILE A C 1
ATOM 1542 O O . ILE A 1 198 ? 9.112 7.686 -17.978 1.00 97.69 198 ILE A O 1
ATOM 1546 N N . ILE A 1 199 ? 6.878 7.969 -17.900 1.00 98.12 199 ILE A N 1
ATOM 1547 C CA . ILE A 1 199 ? 6.667 7.699 -19.328 1.00 98.12 199 ILE A CA 1
ATOM 1548 C C . ILE A 1 199 ? 7.343 8.779 -20.187 1.00 98.12 199 ILE A C 1
ATOM 1550 O O . ILE A 1 199 ? 8.003 8.448 -21.170 1.00 98.12 199 ILE A O 1
ATOM 1554 N N . ASN A 1 200 ? 7.256 10.056 -19.802 1.00 97.50 200 ASN A N 1
ATOM 1555 C CA . ASN A 1 200 ? 7.915 11.147 -20.527 1.00 97.50 200 ASN A CA 1
ATOM 1556 C C . ASN A 1 200 ? 9.438 10.975 -20.581 1.00 97.50 200 ASN A C 1
ATOM 1558 O O . ASN A 1 200 ? 10.028 11.152 -21.641 1.00 97.50 200 ASN A O 1
ATOM 1562 N N . LYS A 1 201 ? 10.076 10.536 -19.490 1.00 95.31 201 LYS A N 1
ATOM 1563 C CA . LYS A 1 201 ? 11.520 10.238 -19.496 1.00 95.31 201 LYS A CA 1
ATOM 1564 C C . LYS A 1 201 ? 11.885 9.127 -20.486 1.00 95.31 201 LYS A C 1
ATOM 1566 O O . LYS A 1 201 ? 12.912 9.219 -21.156 1.00 95.31 201 LYS A O 1
ATOM 1571 N N . ALA A 1 202 ? 11.048 8.092 -20.599 1.00 96.00 202 ALA A N 1
ATOM 1572 C CA . ALA A 1 202 ? 11.224 7.042 -21.602 1.00 96.00 202 ALA A CA 1
ATOM 1573 C C . ALA A 1 202 ? 11.059 7.589 -23.034 1.00 96.00 202 ALA A C 1
ATOM 1575 O O . ALA A 1 202 ? 11.876 7.283 -23.906 1.00 96.00 202 ALA A O 1
ATOM 1576 N N . ILE A 1 203 ? 10.044 8.431 -23.262 1.00 97.06 203 ILE A N 1
ATOM 1577 C CA . ILE A 1 203 ? 9.805 9.116 -24.541 1.00 97.06 203 ILE A CA 1
ATOM 1578 C C . ILE A 1 203 ? 11.018 9.961 -24.943 1.00 97.06 203 ILE A C 1
ATOM 1580 O O . ILE A 1 203 ? 11.475 9.860 -26.081 1.00 97.06 203 ILE A O 1
ATOM 1584 N N . ASP A 1 204 ? 11.556 10.763 -24.025 1.00 94.56 204 ASP A N 1
ATOM 1585 C CA . ASP A 1 204 ? 12.683 11.658 -24.295 1.00 94.56 204 ASP A CA 1
ATOM 1586 C C . ASP A 1 204 ? 13.946 10.876 -24.686 1.00 94.56 204 ASP A C 1
ATOM 1588 O O . ASP A 1 204 ? 14.600 11.209 -25.673 1.00 94.56 204 ASP A O 1
ATOM 1592 N N . ASN A 1 205 ? 14.237 9.761 -24.007 1.00 91.69 205 ASN A N 1
ATOM 1593 C CA . ASN A 1 205 ? 15.375 8.902 -24.354 1.00 91.69 205 ASN A CA 1
ATOM 1594 C C . ASN A 1 205 ? 15.248 8.302 -25.769 1.00 91.69 205 ASN A C 1
ATOM 1596 O O . ASN A 1 205 ? 16.209 8.288 -26.551 1.00 91.69 205 ASN A O 1
ATOM 1600 N N . ILE A 1 206 ? 14.046 7.846 -26.134 1.00 93.31 206 ILE A N 1
ATOM 1601 C CA . ILE A 1 206 ? 13.776 7.335 -27.483 1.00 93.31 206 ILE A CA 1
ATOM 1602 C C . ILE A 1 206 ? 13.920 8.460 -28.505 1.00 93.31 206 ILE A C 1
ATOM 1604 O O . ILE A 1 206 ? 14.599 8.267 -29.515 1.00 93.31 206 ILE A O 1
ATOM 1608 N N . ARG A 1 207 ? 13.343 9.637 -28.226 1.00 93.31 207 ARG A N 1
ATOM 1609 C CA . ARG A 1 207 ? 13.395 10.826 -29.088 1.00 93.31 207 ARG A CA 1
ATOM 1610 C C . ARG A 1 207 ? 14.835 11.236 -29.387 1.00 93.31 207 ARG A C 1
ATOM 1612 O O . ARG A 1 207 ? 15.190 11.384 -30.555 1.00 93.31 207 ARG A O 1
ATOM 1619 N N . ASP A 1 208 ? 15.684 11.303 -28.369 1.00 89.56 208 ASP A N 1
ATOM 1620 C CA . ASP A 1 208 ? 17.104 11.619 -28.534 1.00 89.56 208 ASP A CA 1
ATOM 1621 C C . ASP A 1 208 ? 17.864 10.570 -29.357 1.00 89.56 208 ASP A C 1
ATOM 1623 O O . ASP A 1 208 ? 18.883 10.864 -29.982 1.00 89.56 208 ASP A O 1
ATOM 1627 N N . SER A 1 209 ? 17.396 9.323 -29.344 1.00 87.56 209 SER A N 1
ATOM 1628 C CA . SER A 1 209 ? 18.024 8.205 -30.050 1.00 87.56 209 SER A CA 1
ATOM 1629 C C . SER A 1 209 ? 17.607 8.112 -31.531 1.00 87.56 209 SER A C 1
ATOM 1631 O O . SER A 1 209 ? 18.247 7.381 -32.297 1.00 87.56 209 SER A O 1
ATOM 1633 N N . LEU A 1 210 ? 16.588 8.874 -31.963 1.00 88.75 210 LEU A N 1
ATOM 1634 C CA . LEU A 1 210 ? 16.141 8.937 -33.365 1.00 88.75 210 LEU A CA 1
ATOM 1635 C C . LEU A 1 210 ? 17.184 9.598 -34.279 1.00 88.75 210 LEU A C 1
ATOM 1637 O O . LEU A 1 210 ? 17.366 9.201 -35.424 1.00 88.75 210 LEU A O 1
ATOM 1641 N N . HIS A 1 211 ? 17.922 10.594 -33.790 1.00 77.56 211 HIS A N 1
ATOM 1642 C CA . HIS A 1 211 ? 18.872 11.334 -34.632 1.00 77.56 211 HIS A CA 1
ATOM 1643 C C . HIS A 1 211 ? 20.077 10.500 -35.098 1.00 77.56 211 HIS A C 1
ATOM 1645 O O . HIS A 1 211 ? 20.748 10.875 -36.056 1.00 77.56 211 HIS A O 1
ATOM 1651 N N . PHE A 1 212 ? 20.326 9.357 -34.456 1.00 73.31 212 PHE A N 1
ATOM 1652 C CA . PHE A 1 212 ? 21.501 8.511 -34.684 1.00 73.31 212 PHE A CA 1
ATOM 1653 C C . PHE A 1 212 ? 21.170 7.162 -35.342 1.00 73.31 212 PHE A C 1
ATOM 1655 O O . PHE A 1 212 ? 22.032 6.288 -35.413 1.00 73.31 212 PHE A O 1
ATOM 1662 N N . SER A 1 213 ? 19.924 6.960 -35.782 1.00 77.12 213 SER A N 1
ATOM 1663 C CA . SER A 1 213 ? 19.402 5.660 -36.220 1.00 77.12 213 SER A CA 1
ATOM 1664 C C . SER A 1 213 ? 18.951 5.656 -37.693 1.00 77.12 213 SER A C 1
ATOM 1666 O O . SER A 1 213 ? 18.719 6.702 -38.295 1.00 77.12 213 SER A O 1
ATOM 1668 N N . GLU A 1 214 ? 18.840 4.458 -38.281 1.00 88.00 214 GLU A N 1
ATOM 1669 C CA . GLU A 1 214 ? 18.363 4.235 -39.657 1.00 88.00 214 GLU A CA 1
ATOM 1670 C C . GLU A 1 214 ? 16.901 4.683 -39.858 1.00 88.00 214 GLU A C 1
ATOM 1672 O O . GLU A 1 214 ? 16.120 4.711 -38.906 1.00 88.00 214 GLU A O 1
ATOM 1677 N N . ILE A 1 215 ? 16.506 4.982 -41.106 1.00 89.56 215 ILE A N 1
ATOM 1678 C CA . ILE A 1 215 ? 15.168 5.506 -41.460 1.00 89.56 215 ILE A CA 1
ATOM 1679 C C . ILE A 1 215 ? 14.043 4.623 -40.897 1.00 89.56 215 ILE A C 1
ATOM 1681 O O . ILE A 1 215 ? 13.150 5.132 -40.221 1.00 89.56 215 ILE A O 1
ATOM 1685 N N . ASP A 1 216 ? 14.118 3.306 -41.103 1.00 91.75 216 ASP A N 1
ATOM 1686 C CA . ASP A 1 216 ? 13.092 2.363 -40.636 1.00 91.75 216 ASP A CA 1
ATOM 1687 C C . ASP A 1 216 ? 13.002 2.320 -39.103 1.00 91.75 216 ASP A C 1
ATOM 1689 O O . ASP A 1 216 ? 11.911 2.300 -38.527 1.00 91.75 216 ASP A O 1
ATOM 1693 N N . LYS A 1 217 ? 14.153 2.387 -38.422 1.00 93.50 217 LYS A N 1
ATOM 1694 C CA . LYS A 1 217 ? 14.221 2.457 -36.960 1.00 93.50 217 LYS A CA 1
ATOM 1695 C C . LYS A 1 217 ? 13.643 3.779 -36.443 1.00 93.50 217 LYS A C 1
ATOM 1697 O O . LYS A 1 217 ? 12.972 3.781 -35.413 1.00 93.50 217 LYS A O 1
ATOM 1702 N N . ASN A 1 218 ? 13.833 4.884 -37.158 1.00 94.38 218 ASN A N 1
ATOM 1703 C CA . ASN A 1 218 ? 13.265 6.180 -36.784 1.00 94.38 218 ASN A CA 1
ATOM 1704 C C . ASN A 1 218 ? 11.744 6.214 -36.915 1.00 94.38 218 ASN A C 1
ATOM 1706 O O . ASN A 1 218 ? 11.067 6.738 -36.031 1.00 94.38 218 ASN A O 1
ATOM 1710 N N . GLU A 1 219 ? 11.199 5.629 -37.980 1.00 94.62 219 GLU A N 1
ATOM 1711 C CA . GLU A 1 219 ? 9.750 5.510 -38.153 1.00 94.62 219 GLU A CA 1
ATOM 1712 C C . GLU A 1 219 ? 9.114 4.609 -37.082 1.00 94.62 219 GLU A C 1
ATOM 1714 O O . GLU A 1 219 ? 8.069 4.959 -36.532 1.00 94.62 219 GLU A O 1
ATOM 1719 N N . GLU A 1 220 ? 9.754 3.494 -36.703 1.00 96.00 220 GLU A N 1
ATOM 1720 C CA . GLU A 1 220 ? 9.312 2.706 -35.540 1.00 96.00 220 GLU A CA 1
ATOM 1721 C C . GLU A 1 220 ? 9.384 3.505 -34.232 1.00 96.00 220 GLU A C 1
ATOM 1723 O O . GLU A 1 220 ? 8.444 3.471 -33.439 1.00 96.00 220 GLU A O 1
ATOM 1728 N N . GLY A 1 221 ? 10.462 4.263 -34.020 1.00 96.69 221 GLY A N 1
ATOM 1729 C CA . GLY A 1 221 ? 10.646 5.070 -32.815 1.00 96.69 221 GLY A CA 1
ATOM 1730 C C . GLY A 1 221 ? 9.557 6.133 -32.639 1.00 96.69 221 GLY A C 1
ATOM 1731 O O . GLY A 1 221 ? 9.022 6.292 -31.543 1.00 96.69 221 GLY A O 1
ATOM 1732 N N . LYS A 1 222 ? 9.130 6.792 -33.726 1.00 96.69 222 LYS A N 1
ATOM 1733 C CA . LYS A 1 222 ? 7.984 7.722 -33.704 1.00 96.69 222 LYS A CA 1
ATOM 1734 C C . LYS A 1 222 ? 6.676 7.031 -33.299 1.00 96.69 222 LYS A C 1
ATOM 1736 O O . LYS A 1 222 ? 5.898 7.603 -32.539 1.00 96.69 222 LYS A O 1
ATOM 1741 N N . LYS A 1 223 ? 6.436 5.798 -33.764 1.00 97.81 223 LYS A N 1
ATOM 1742 C CA . LYS A 1 223 ? 5.248 5.008 -33.382 1.00 97.81 223 LYS A CA 1
ATOM 1743 C C . LYS A 1 223 ? 5.279 4.592 -31.912 1.00 97.81 223 LYS A C 1
ATOM 1745 O O . LYS A 1 223 ? 4.232 4.597 -31.264 1.00 97.81 223 LYS A O 1
ATOM 1750 N N . ILE A 1 224 ? 6.460 4.262 -31.383 1.00 98.12 224 ILE A N 1
ATOM 1751 C CA . ILE A 1 224 ? 6.639 3.987 -29.951 1.00 98.12 224 ILE A CA 1
ATOM 1752 C C . ILE A 1 224 ? 6.278 5.226 -29.129 1.00 98.12 224 ILE A C 1
ATOM 1754 O O . ILE A 1 224 ? 5.477 5.112 -28.206 1.00 98.12 224 ILE A O 1
ATOM 1758 N N . ILE A 1 225 ? 6.808 6.400 -29.495 1.00 98.19 225 ILE A N 1
ATOM 1759 C CA . ILE A 1 225 ? 6.508 7.668 -28.811 1.00 98.19 225 ILE A CA 1
ATOM 1760 C C . ILE A 1 225 ? 4.997 7.923 -28.794 1.00 98.19 225 ILE A C 1
ATOM 1762 O O . ILE A 1 225 ? 4.432 8.101 -27.720 1.00 98.19 225 ILE A O 1
ATOM 1766 N N . ALA A 1 226 ? 4.328 7.832 -29.947 1.00 98.44 226 ALA A N 1
ATOM 1767 C CA . ALA A 1 226 ? 2.879 8.024 -30.028 1.00 98.44 226 ALA A CA 1
ATOM 1768 C C . ALA A 1 226 ? 2.095 7.023 -29.154 1.00 98.44 226 ALA A C 1
ATOM 1770 O O . ALA A 1 226 ? 1.103 7.380 -28.523 1.00 98.44 226 ALA A O 1
ATOM 1771 N N . SER A 1 227 ? 2.554 5.770 -29.071 1.00 98.25 227 SER A N 1
ATOM 1772 C CA . SER A 1 227 ? 1.923 4.742 -28.230 1.00 98.25 227 SER A CA 1
ATOM 1773 C C . SER A 1 227 ? 2.119 5.007 -26.732 1.00 98.25 227 SER A C 1
ATOM 1775 O O . SER A 1 227 ? 1.232 4.715 -25.933 1.00 98.25 227 SER A O 1
ATOM 1777 N N . MET A 1 228 ? 3.271 5.558 -26.339 1.00 98.31 228 MET A N 1
ATOM 1778 C CA . MET A 1 228 ? 3.548 5.966 -24.959 1.00 98.31 228 MET A CA 1
ATOM 1779 C C . MET A 1 228 ? 2.759 7.221 -24.563 1.00 98.31 228 MET A C 1
ATOM 1781 O O . MET A 1 228 ? 2.233 7.283 -23.454 1.00 98.31 228 MET A O 1
ATOM 1785 N N . GLU A 1 229 ? 2.623 8.194 -25.465 1.00 98.44 229 GLU A N 1
ATOM 1786 C CA . GLU A 1 229 ? 1.764 9.368 -25.266 1.00 98.44 229 GLU A CA 1
ATOM 1787 C C . GLU A 1 229 ? 0.297 8.952 -25.095 1.00 98.44 229 GLU A C 1
ATOM 1789 O O . GLU A 1 229 ? -0.388 9.437 -24.195 1.00 98.44 229 GLU A O 1
ATOM 1794 N N . GLU A 1 230 ? -0.175 7.982 -25.883 1.00 98.12 230 GLU A N 1
ATOM 1795 C CA . GLU A 1 230 ? -1.524 7.447 -25.703 1.00 98.12 230 GLU A CA 1
ATOM 1796 C C . GLU A 1 230 ? -1.681 6.671 -24.389 1.00 98.12 230 GLU A C 1
ATOM 1798 O O . GLU A 1 230 ? -2.720 6.780 -23.743 1.00 98.12 230 GLU A O 1
ATOM 1803 N N . LEU A 1 231 ? -0.652 5.954 -23.928 1.00 98.00 231 LEU A N 1
ATOM 1804 C CA . LEU A 1 231 ? -0.669 5.323 -22.604 1.00 98.00 231 LEU A CA 1
ATOM 1805 C C . LEU A 1 231 ? -0.840 6.360 -21.479 1.00 98.00 231 LEU A C 1
ATOM 1807 O O . LEU A 1 231 ? -1.623 6.125 -20.559 1.00 98.00 231 LEU A O 1
ATOM 1811 N N . ILE A 1 232 ? -0.174 7.521 -21.568 1.00 98.19 232 ILE A N 1
ATOM 1812 C CA . ILE A 1 232 ? -0.394 8.640 -20.631 1.00 98.19 232 ILE A CA 1
ATOM 1813 C C . ILE A 1 232 ? -1.866 9.066 -20.665 1.00 98.19 232 ILE A C 1
ATOM 1815 O O . ILE A 1 232 ? -2.492 9.195 -19.611 1.00 98.19 232 ILE A O 1
ATOM 1819 N N . ASN A 1 233 ? -2.432 9.256 -21.859 1.00 97.94 233 ASN A N 1
ATOM 1820 C CA . ASN A 1 233 ? -3.824 9.683 -22.000 1.00 97.94 233 ASN A CA 1
ATOM 1821 C C . ASN A 1 233 ? -4.804 8.657 -21.408 1.00 97.94 233 ASN A C 1
ATOM 1823 O O . ASN A 1 233 ? -5.743 9.050 -20.718 1.00 97.94 233 ASN A O 1
ATOM 1827 N N . GLN A 1 234 ? -4.571 7.358 -21.626 1.00 97.31 234 GLN A N 1
ATOM 1828 C CA . GLN A 1 234 ? -5.382 6.272 -21.059 1.00 97.31 234 GLN A CA 1
ATOM 1829 C C . GLN A 1 234 ? -5.401 6.314 -19.528 1.00 97.31 234 GLN A C 1
ATOM 1831 O O . GLN A 1 234 ? -6.461 6.202 -18.911 1.00 97.31 234 GLN A O 1
ATOM 1836 N N . ILE A 1 235 ? -4.239 6.534 -18.908 1.00 97.25 235 ILE A N 1
ATOM 1837 C CA . ILE A 1 235 ? -4.116 6.675 -17.452 1.00 97.25 235 ILE A CA 1
ATOM 1838 C C . ILE A 1 235 ? -4.901 7.897 -16.964 1.00 97.25 235 ILE A C 1
ATOM 1840 O O . ILE A 1 235 ? -5.667 7.798 -16.008 1.00 97.25 235 ILE A O 1
ATOM 1844 N N . GLN A 1 236 ? -4.755 9.045 -17.633 1.00 95.12 236 GLN A N 1
ATOM 1845 C CA . GLN A 1 236 ? -5.409 10.294 -17.231 1.00 95.12 236 GLN A CA 1
ATOM 1846 C C . GLN A 1 236 ? -6.934 10.257 -17.385 1.00 95.12 236 GLN A C 1
ATOM 1848 O O . GLN A 1 236 ? -7.647 10.799 -16.539 1.00 95.12 236 GLN A O 1
ATOM 1853 N N . ARG A 1 237 ? -7.438 9.594 -18.431 1.00 96.69 237 ARG A N 1
ATOM 1854 C CA . ARG A 1 237 ? -8.875 9.341 -18.619 1.00 96.69 237 ARG A CA 1
ATOM 1855 C C . ARG A 1 237 ? -9.424 8.264 -17.683 1.00 96.69 237 ARG A C 1
ATOM 1857 O O . ARG A 1 237 ? -10.639 8.138 -17.576 1.00 96.69 237 ARG A O 1
ATOM 1864 N N . LYS A 1 238 ? -8.544 7.552 -16.967 1.00 96.19 238 LYS A N 1
ATOM 1865 C CA . LYS A 1 238 ? -8.879 6.414 -16.101 1.00 96.19 238 LYS A CA 1
ATOM 1866 C C . LYS A 1 238 ? -9.560 5.301 -16.894 1.00 96.19 238 LYS A C 1
ATOM 1868 O O . LYS A 1 238 ? -10.552 4.726 -16.454 1.00 96.19 238 LYS A O 1
ATOM 1873 N N . ASP A 1 239 ? -9.017 5.016 -18.073 1.00 97.06 239 ASP A N 1
ATOM 1874 C CA . ASP A 1 239 ? -9.514 3.952 -18.937 1.00 97.06 239 ASP A CA 1
ATOM 1875 C C . ASP A 1 239 ? -9.337 2.580 -18.259 1.00 97.06 239 ASP A C 1
ATOM 1877 O O . ASP A 1 239 ? -8.461 2.382 -17.409 1.00 97.06 239 ASP A O 1
ATOM 1881 N N . GLN A 1 240 ? -10.169 1.617 -18.656 1.00 96.12 240 GLN A N 1
ATOM 1882 C CA . GLN A 1 240 ? -10.077 0.234 -18.193 1.00 96.12 240 GLN A CA 1
ATOM 1883 C C . GLN A 1 240 ? -8.709 -0.379 -18.538 1.00 96.12 240 GLN A C 1
ATOM 1885 O O . GLN A 1 240 ? -8.123 -0.088 -19.588 1.00 96.12 240 GLN A O 1
ATOM 1890 N N . LEU A 1 241 ? -8.206 -1.261 -17.669 1.00 93.62 241 LEU A N 1
ATOM 1891 C CA . LEU A 1 241 ? -6.975 -1.997 -17.949 1.00 93.62 241 LEU A CA 1
ATOM 1892 C C . LEU A 1 241 ? -7.174 -2.929 -19.153 1.00 93.62 241 LEU A C 1
ATOM 1894 O O . LEU A 1 241 ? -8.108 -3.727 -19.203 1.00 93.62 241 LEU A O 1
ATOM 1898 N N . MET A 1 242 ? -6.292 -2.813 -20.145 1.00 88.69 242 MET A N 1
ATOM 1899 C CA . MET A 1 242 ? -6.424 -3.534 -21.413 1.00 88.69 242 MET A CA 1
ATOM 1900 C C . MET A 1 242 ? -5.740 -4.911 -21.390 1.00 88.69 242 MET A C 1
ATOM 1902 O O . MET A 1 242 ? -4.774 -5.118 -20.655 1.00 88.69 242 MET A O 1
ATOM 1906 N N . PRO A 1 243 ? -6.144 -5.845 -22.261 1.00 85.56 243 PRO A N 1
ATOM 1907 C CA . PRO A 1 243 ? -5.402 -7.085 -22.454 1.00 85.56 243 PRO A CA 1
ATOM 1908 C C . PRO A 1 243 ? -3.948 -6.862 -22.917 1.00 85.56 243 PRO A C 1
ATOM 1910 O O . PRO A 1 243 ? -3.639 -5.910 -23.635 1.00 85.56 243 PRO A O 1
ATOM 1913 N N . ASP A 1 244 ? -3.066 -7.775 -22.525 1.00 88.50 244 ASP A N 1
ATOM 1914 C CA . ASP A 1 244 ? -1.657 -7.890 -22.901 1.00 88.50 244 ASP A CA 1
ATOM 1915 C C . ASP A 1 244 ? -1.323 -9.373 -23.223 1.00 88.50 244 ASP A C 1
ATOM 1917 O O . ASP A 1 244 ? -2.060 -10.009 -23.981 1.00 88.50 244 ASP A O 1
ATOM 1921 N N . ILE A 1 245 ? -0.235 -9.958 -22.700 1.00 86.69 245 ILE A N 1
ATOM 1922 C CA . ILE A 1 245 ? 0.097 -11.382 -22.900 1.00 86.69 245 ILE A CA 1
ATOM 1923 C C . ILE A 1 245 ? -0.722 -12.277 -21.967 1.00 86.69 245 ILE A C 1
ATOM 1925 O O . ILE A 1 245 ? -1.207 -11.822 -20.934 1.00 86.69 245 ILE A O 1
ATOM 1929 N N . THR A 1 246 ? -0.825 -13.568 -22.296 1.00 87.06 246 THR A N 1
ATOM 1930 C CA . THR A 1 246 ? -1.683 -14.540 -21.595 1.00 87.06 246 THR A CA 1
ATOM 1931 C C . THR A 1 246 ? -1.557 -14.493 -20.072 1.00 87.06 246 THR A C 1
ATOM 1933 O O . THR A 1 246 ? -2.568 -14.334 -19.402 1.00 87.06 246 THR A O 1
ATOM 1936 N N . SER A 1 247 ? -0.340 -14.520 -19.517 1.00 80.06 247 SER A N 1
ATOM 1937 C CA . SER A 1 247 ? -0.145 -14.509 -18.057 1.00 80.06 247 SER A CA 1
ATOM 1938 C C . SER A 1 247 ? -0.680 -13.246 -17.369 1.00 80.06 247 SER A C 1
ATOM 1940 O O . SER A 1 247 ? -1.167 -13.317 -16.244 1.00 80.06 247 SER A O 1
ATOM 1942 N N . TRP A 1 248 ? -0.621 -12.093 -18.040 1.00 90.62 248 TRP A N 1
ATOM 1943 C CA . TRP A 1 248 ? -1.209 -10.849 -17.543 1.00 90.62 248 TRP A CA 1
ATOM 1944 C C . TRP A 1 248 ? -2.720 -10.810 -17.759 1.00 90.62 248 TRP A C 1
ATOM 1946 O O . TRP A 1 248 ? -3.437 -10.321 -16.892 1.00 90.62 248 TRP A O 1
ATOM 1956 N N . ASN A 1 249 ? -3.213 -11.366 -18.867 1.00 89.88 249 ASN A N 1
ATOM 1957 C CA . ASN A 1 249 ? -4.649 -11.480 -19.129 1.00 89.88 249 ASN A CA 1
ATOM 1958 C C . ASN A 1 249 ? -5.349 -12.351 -18.089 1.00 89.88 249 ASN A C 1
ATOM 1960 O O . ASN A 1 249 ? -6.443 -12.003 -17.661 1.00 89.88 249 ASN A O 1
ATOM 1964 N N . ASP A 1 250 ? -4.719 -13.438 -17.648 1.00 81.75 250 ASP A N 1
ATOM 1965 C CA . ASP A 1 250 ? -5.268 -14.296 -16.599 1.00 81.75 250 ASP A CA 1
ATOM 1966 C C . ASP A 1 250 ? -5.428 -13.512 -15.288 1.00 81.75 250 ASP A C 1
ATOM 1968 O O . ASP A 1 250 ? -6.499 -13.538 -14.681 1.00 81.75 250 ASP A O 1
ATOM 1972 N N . ALA A 1 251 ? -4.412 -12.735 -14.890 1.00 83.19 251 ALA A N 1
ATOM 1973 C CA . ALA A 1 251 ? -4.484 -11.877 -13.707 1.00 83.19 251 ALA A CA 1
ATOM 1974 C C . ALA A 1 251 ? -5.536 -10.763 -13.849 1.00 83.19 251 ALA A C 1
ATOM 1976 O O . ALA A 1 251 ? -6.324 -10.545 -12.929 1.00 83.19 251 ALA A O 1
ATOM 1977 N N . LEU A 1 252 ? -5.588 -10.095 -15.007 1.00 87.81 252 LEU A N 1
ATOM 1978 C CA . LEU A 1 252 ? -6.580 -9.059 -15.304 1.00 87.81 252 LEU A CA 1
ATOM 1979 C C . LEU A 1 252 ? -8.004 -9.614 -15.224 1.00 87.81 252 LEU A C 1
ATOM 1981 O O . LEU A 1 252 ? -8.844 -9.047 -14.538 1.00 87.81 252 LEU A O 1
ATOM 1985 N N . ASN A 1 253 ? -8.264 -10.754 -15.863 1.00 85.88 253 ASN A N 1
ATOM 1986 C CA . ASN A 1 253 ? -9.589 -11.369 -15.889 1.00 85.88 253 ASN A CA 1
ATOM 1987 C C . ASN A 1 253 ? -10.012 -11.932 -14.526 1.00 85.88 253 ASN A C 1
ATOM 1989 O O . ASN A 1 253 ? -11.206 -11.958 -14.232 1.00 85.88 253 ASN A O 1
ATOM 1993 N N . THR A 1 254 ? -9.056 -12.397 -13.717 1.00 82.50 254 THR A N 1
ATOM 1994 C CA . THR A 1 254 ? -9.340 -13.009 -12.412 1.00 82.50 254 THR A CA 1
ATOM 1995 C C . THR A 1 254 ? -9.563 -11.962 -11.325 1.00 82.50 254 THR A C 1
ATOM 1997 O O . THR A 1 254 ? -10.498 -12.097 -10.542 1.00 82.50 254 THR A O 1
ATOM 2000 N N . TYR A 1 255 ? -8.722 -10.924 -11.269 1.00 82.19 255 TYR A N 1
ATOM 2001 C CA . TYR A 1 255 ? -8.662 -10.009 -10.121 1.00 82.19 255 TYR A CA 1
ATOM 2002 C C . TYR A 1 255 ? -9.020 -8.558 -10.448 1.00 82.19 255 TYR A C 1
ATOM 2004 O O . TYR A 1 255 ? -9.354 -7.806 -9.539 1.00 82.19 255 TYR A O 1
ATOM 2012 N N . PHE A 1 256 ? -8.941 -8.152 -11.719 1.00 85.44 256 PHE A N 1
ATOM 2013 C CA . PHE A 1 256 ? -9.074 -6.751 -12.138 1.00 85.44 256 PHE A CA 1
ATOM 2014 C C . PHE A 1 256 ? -10.076 -6.578 -13.279 1.00 85.44 256 PHE A C 1
ATOM 2016 O O . PHE A 1 256 ? -9.961 -5.673 -14.110 1.00 85.44 256 PHE A O 1
ATOM 2023 N N . LYS A 1 257 ? -11.057 -7.479 -13.345 1.00 85.56 257 LYS A N 1
ATOM 2024 C CA . LYS A 1 257 ? -12.116 -7.404 -14.339 1.00 85.56 257 LYS A CA 1
ATOM 2025 C C . LYS A 1 257 ? -12.902 -6.118 -14.097 1.00 85.56 257 LYS A C 1
ATOM 2027 O O . LYS A 1 257 ? -13.316 -5.855 -12.976 1.00 85.56 257 LYS A O 1
ATOM 2032 N N . ASP A 1 258 ? -13.075 -5.325 -15.148 1.00 86.94 258 ASP A N 1
ATOM 2033 C CA . ASP A 1 258 ? -13.769 -4.028 -15.102 1.00 86.94 258 ASP A CA 1
ATOM 2034 C C . ASP A 1 258 ? -13.069 -2.933 -14.265 1.00 86.94 258 ASP A C 1
ATOM 2036 O O . ASP A 1 258 ? -13.584 -1.824 -14.137 1.00 86.94 258 ASP A O 1
ATOM 2040 N N . GLU A 1 259 ? -11.847 -3.189 -13.784 1.00 91.25 259 GLU A N 1
ATOM 2041 C CA . GLU A 1 259 ? -11.020 -2.204 -13.084 1.00 91.25 259 GLU A CA 1
ATOM 2042 C C . GLU A 1 259 ? -10.266 -1.282 -14.062 1.00 91.25 259 GLU A C 1
ATOM 2044 O O . GLU A 1 259 ? -9.885 -1.662 -15.176 1.00 91.25 259 GLU A O 1
ATOM 2049 N N . ASN A 1 260 ? -9.997 -0.053 -13.620 1.00 95.62 260 ASN A N 1
ATOM 2050 C CA . ASN A 1 260 ? -9.195 0.932 -14.342 1.00 95.62 260 ASN A CA 1
ATOM 2051 C C . ASN A 1 260 ? -7.872 1.240 -13.621 1.00 95.62 260 ASN A C 1
ATOM 2053 O O . ASN A 1 260 ? -7.580 0.712 -12.548 1.00 95.62 260 ASN A O 1
ATOM 2057 N N . TRP A 1 261 ? -7.073 2.134 -14.208 1.00 97.19 261 TRP A N 1
ATOM 2058 C CA . TRP A 1 261 ? -5.776 2.567 -13.668 1.00 97.19 261 TRP A CA 1
ATOM 2059 C C . TRP A 1 261 ? -5.803 3.097 -12.225 1.00 97.19 261 TRP A C 1
ATOM 2061 O O . TRP A 1 261 ? -4.769 3.081 -11.562 1.00 97.19 261 TRP A O 1
ATOM 2071 N N . PHE A 1 262 ? -6.949 3.586 -11.741 1.00 95.12 262 PHE A N 1
ATOM 2072 C CA . PHE A 1 262 ? -7.095 4.163 -10.404 1.00 95.12 262 PHE A CA 1
ATOM 2073 C C . PHE A 1 262 ? -7.730 3.196 -9.404 1.00 95.12 262 PHE A C 1
ATOM 2075 O O . PHE A 1 262 ? -7.440 3.282 -8.210 1.00 95.12 262 PHE A O 1
ATOM 2082 N N . THR A 1 263 ? -8.597 2.299 -9.868 1.00 89.88 263 THR A N 1
ATOM 2083 C CA . THR A 1 263 ? -9.363 1.389 -9.007 1.00 89.88 263 THR A CA 1
ATOM 2084 C C . THR A 1 263 ? -8.660 0.042 -8.790 1.00 89.88 263 THR A C 1
ATOM 2086 O O . THR A 1 263 ? -8.793 -0.551 -7.715 1.00 89.88 263 THR A O 1
ATOM 2089 N N . ALA A 1 264 ? -7.798 -0.379 -9.724 1.00 90.50 264 ALA A N 1
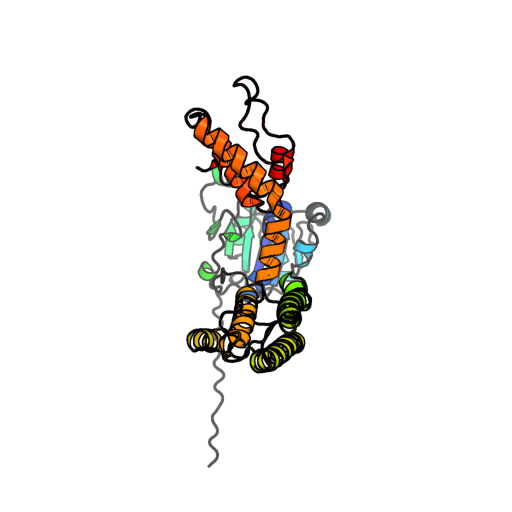ATOM 2090 C CA . ALA A 1 264 ? -6.858 -1.473 -9.499 1.00 90.50 264 ALA A CA 1
ATOM 2091 C C . ALA A 1 264 ? -5.872 -1.152 -8.360 1.00 90.50 264 ALA A C 1
ATOM 2093 O O . ALA A 1 264 ? -5.571 0.011 -8.071 1.00 90.50 264 ALA A O 1
ATOM 2094 N N . THR A 1 265 ? -5.339 -2.192 -7.709 1.00 92.00 265 THR A N 1
ATOM 2095 C CA . THR A 1 265 ? -4.356 -2.008 -6.633 1.00 92.00 265 THR A CA 1
ATOM 2096 C C . THR A 1 265 ? -3.114 -1.299 -7.169 1.00 92.00 265 THR A C 1
ATOM 2098 O O . THR A 1 265 ? -2.647 -1.587 -8.271 1.00 92.00 265 THR A O 1
ATOM 2101 N N . TRP A 1 266 ? -2.569 -0.365 -6.390 1.00 94.38 266 TRP A N 1
ATOM 2102 C CA . TRP A 1 266 ? -1.455 0.490 -6.797 1.00 94.38 266 TRP A CA 1
ATOM 2103 C C . TRP A 1 266 ? -0.249 -0.340 -7.244 1.00 94.38 266 TRP A C 1
ATOM 2105 O O . TRP A 1 266 ? 0.286 -0.099 -8.324 1.00 94.38 266 TRP A O 1
ATOM 2115 N N . LEU A 1 267 ? 0.100 -1.377 -6.474 1.00 92.44 267 LEU A N 1
ATOM 2116 C CA . LEU A 1 267 ? 1.170 -2.313 -6.821 1.00 92.44 267 LEU A CA 1
ATOM 2117 C C . LEU A 1 267 ? 0.955 -2.935 -8.209 1.00 92.44 267 LEU A C 1
ATOM 2119 O O . LEU A 1 267 ? 1.859 -2.920 -9.041 1.00 92.44 267 LEU A O 1
ATOM 2123 N N . PHE A 1 268 ? -0.246 -3.457 -8.476 1.00 93.38 268 PHE A N 1
ATOM 2124 C CA . PHE A 1 268 ? -0.545 -4.072 -9.764 1.00 93.38 268 PHE A CA 1
ATOM 2125 C C . PHE A 1 268 ? -0.513 -3.046 -10.896 1.00 93.38 268 PHE A C 1
ATOM 2127 O O . PHE A 1 268 ? 0.133 -3.287 -11.913 1.00 93.38 268 PHE A O 1
ATOM 2134 N N . ALA A 1 269 ? -1.170 -1.898 -10.716 1.00 95.94 269 ALA A N 1
ATOM 2135 C CA . ALA A 1 269 ? -1.247 -0.845 -11.722 1.00 95.94 269 ALA A CA 1
ATOM 2136 C C . ALA A 1 269 ? 0.143 -0.296 -12.090 1.00 95.94 269 ALA A C 1
ATOM 2138 O O . ALA A 1 269 ? 0.431 -0.095 -13.270 1.00 95.94 269 ALA A O 1
ATOM 2139 N N . GLU A 1 270 ? 1.038 -0.128 -11.113 1.00 97.94 270 GLU A N 1
ATOM 2140 C CA . GLU A 1 270 ? 2.409 0.326 -11.357 1.00 97.94 270 GLU A CA 1
ATOM 2141 C C . GLU A 1 270 ? 3.259 -0.745 -12.057 1.00 97.94 270 GLU A C 1
ATOM 2143 O O . GLU A 1 270 ? 3.952 -0.447 -13.031 1.00 97.94 270 GLU A O 1
ATOM 2148 N N . CYS A 1 271 ? 3.162 -2.017 -11.660 1.00 96.25 271 CYS A N 1
ATOM 2149 C CA . CYS A 1 271 ? 3.819 -3.097 -12.404 1.00 96.25 271 CYS A CA 1
ATOM 2150 C C . CYS A 1 271 ? 3.277 -3.213 -13.841 1.00 96.25 271 CYS A C 1
ATOM 2152 O O . CYS A 1 271 ? 4.044 -3.399 -14.791 1.00 96.25 271 CYS A O 1
ATOM 2154 N N . TYR A 1 272 ? 1.963 -3.068 -14.010 1.00 96.69 272 TYR A N 1
ATOM 2155 C CA . TYR A 1 272 ? 1.292 -3.121 -15.302 1.00 96.69 272 TYR A CA 1
ATOM 2156 C C . TYR A 1 272 ? 1.684 -1.937 -16.202 1.00 96.69 272 TYR A C 1
ATOM 2158 O O . TYR A 1 272 ? 1.903 -2.130 -17.399 1.00 96.69 272 TYR A O 1
ATOM 2166 N N . LEU A 1 273 ? 1.894 -0.740 -15.641 1.00 97.81 273 LEU A N 1
ATOM 2167 C CA . LEU A 1 273 ? 2.470 0.411 -16.346 1.00 97.81 273 LEU A CA 1
ATOM 2168 C C . LEU A 1 273 ? 3.814 0.047 -16.996 1.00 97.81 273 LEU A C 1
ATOM 2170 O O . LEU A 1 273 ? 3.977 0.187 -18.211 1.00 97.81 273 LEU A O 1
ATOM 2174 N N . TYR A 1 274 ? 4.770 -0.461 -16.211 1.00 97.44 274 TYR A N 1
ATOM 2175 C CA . TYR A 1 274 ? 6.079 -0.863 -16.737 1.00 97.44 274 TYR A CA 1
ATOM 2176 C C . TYR A 1 274 ? 5.960 -1.996 -17.759 1.00 97.44 274 TYR A C 1
ATOM 2178 O O . TYR A 1 274 ? 6.626 -1.966 -18.798 1.00 97.44 274 TYR A O 1
ATOM 2186 N N . ARG A 1 275 ? 5.065 -2.964 -17.524 1.00 95.94 275 ARG A N 1
ATOM 2187 C CA . ARG A 1 275 ? 4.780 -4.035 -18.483 1.00 95.94 275 ARG A CA 1
ATOM 2188 C C . ARG A 1 275 ? 4.290 -3.482 -19.820 1.00 95.94 275 ARG A C 1
ATOM 2190 O O . ARG A 1 275 ? 4.744 -3.968 -20.859 1.00 95.94 275 ARG A O 1
ATOM 2197 N N . ARG A 1 276 ? 3.403 -2.482 -19.809 1.00 96.75 276 ARG A N 1
ATOM 2198 C CA . ARG A 1 276 ? 2.872 -1.830 -21.015 1.00 96.75 276 ARG A CA 1
ATOM 2199 C C . ARG A 1 276 ? 3.949 -1.069 -21.774 1.00 96.75 276 ARG A C 1
ATOM 2201 O O . ARG A 1 276 ? 4.036 -1.244 -22.987 1.00 96.75 276 ARG A O 1
ATOM 2208 N N . ILE A 1 277 ? 4.820 -0.336 -21.080 1.00 96.75 277 ILE A N 1
ATOM 2209 C CA . ILE A 1 277 ? 5.994 0.321 -21.684 1.00 96.75 277 ILE A CA 1
ATOM 2210 C C . ILE A 1 277 ? 6.881 -0.719 -22.381 1.00 96.75 277 ILE A C 1
ATOM 2212 O O . ILE A 1 277 ? 7.213 -0.556 -23.555 1.00 96.75 277 ILE A O 1
ATOM 2216 N N . VAL A 1 278 ? 7.197 -1.828 -21.704 1.00 95.19 278 VAL A N 1
ATOM 2217 C CA . VAL A 1 278 ? 7.974 -2.924 -22.301 1.00 95.19 278 VAL A CA 1
ATOM 2218 C C . VAL A 1 278 ? 7.246 -3.523 -23.508 1.00 95.19 278 VAL A C 1
ATOM 2220 O O . VAL A 1 278 ? 7.878 -3.717 -24.537 1.00 95.19 278 VAL A O 1
ATOM 2223 N N . SER A 1 279 ? 5.930 -3.756 -23.429 1.00 95.12 279 SER A N 1
ATOM 2224 C CA . SER A 1 279 ? 5.129 -4.315 -24.534 1.00 95.12 279 SER A CA 1
ATOM 2225 C C . SER A 1 279 ? 5.177 -3.441 -25.788 1.00 95.12 279 SER A C 1
ATOM 2227 O O . SER A 1 279 ? 5.323 -3.951 -26.896 1.00 95.12 279 SER A O 1
ATOM 2229 N N . ILE A 1 280 ? 5.096 -2.117 -25.624 1.00 96.25 280 ILE A N 1
ATOM 2230 C CA . ILE A 1 280 ? 5.183 -1.166 -26.741 1.00 96.25 280 ILE A CA 1
ATOM 2231 C C . ILE A 1 280 ? 6.532 -1.307 -27.463 1.00 96.25 280 ILE A C 1
ATOM 2233 O O . ILE A 1 280 ? 6.576 -1.290 -28.691 1.00 96.25 280 ILE A O 1
ATOM 2237 N N . ILE A 1 281 ? 7.626 -1.477 -26.716 1.00 95.88 281 ILE A N 1
ATOM 2238 C CA . ILE A 1 281 ? 8.982 -1.574 -27.269 1.00 95.88 281 ILE A CA 1
ATOM 2239 C C . ILE A 1 281 ? 9.245 -2.958 -27.875 1.00 95.88 281 ILE A C 1
ATOM 2241 O O . ILE A 1 281 ? 9.729 -3.059 -29.005 1.00 95.88 281 ILE A O 1
ATOM 2245 N N . THR A 1 282 ? 8.933 -4.036 -27.154 1.00 94.62 282 THR A N 1
ATOM 2246 C CA . THR A 1 282 ? 9.276 -5.410 -27.558 1.00 94.62 282 THR A CA 1
ATOM 2247 C C . THR A 1 282 ? 8.493 -5.898 -28.772 1.00 94.62 282 THR A C 1
ATOM 2249 O O . THR A 1 282 ? 8.986 -6.765 -29.491 1.00 94.62 282 THR A O 1
ATOM 2252 N N . ASN A 1 283 ? 7.327 -5.306 -29.049 1.00 93.75 283 ASN A N 1
ATOM 2253 C CA . ASN A 1 283 ? 6.527 -5.584 -30.246 1.00 93.75 283 ASN A CA 1
ATOM 2254 C C . ASN A 1 283 ? 7.058 -4.914 -31.529 1.00 93.75 283 ASN A C 1
ATOM 2256 O O . ASN A 1 283 ? 6.452 -5.053 -32.591 1.00 93.75 283 ASN A O 1
ATOM 2260 N N . THR A 1 284 ? 8.178 -4.193 -31.461 1.00 95.19 284 THR A N 1
ATOM 2261 C CA . THR A 1 284 ? 8.837 -3.609 -32.641 1.00 95.19 284 THR A CA 1
ATOM 2262 C C . THR A 1 284 ? 9.953 -4.501 -33.174 1.00 95.19 284 THR A C 1
ATOM 2264 O O . THR A 1 284 ? 10.412 -5.423 -32.500 1.00 95.19 284 THR A O 1
ATOM 2267 N N . LYS A 1 285 ? 10.436 -4.241 -34.393 1.00 95.88 285 LYS A N 1
ATOM 2268 C CA . LYS A 1 285 ? 11.537 -5.019 -34.969 1.00 95.88 285 LYS A CA 1
ATOM 2269 C C . LYS A 1 285 ? 12.900 -4.485 -34.533 1.00 95.88 285 LYS A C 1
ATOM 2271 O O . LYS A 1 285 ? 13.763 -5.270 -34.139 1.00 95.88 285 LYS A O 1
ATOM 2276 N N . HIS A 1 286 ? 13.101 -3.170 -34.604 1.00 94.81 286 HIS A N 1
ATOM 2277 C CA . HIS A 1 286 ? 14.407 -2.530 -34.430 1.00 94.81 286 HIS A CA 1
ATOM 2278 C C . HIS A 1 286 ? 14.662 -2.039 -32.998 1.00 94.81 286 HIS A C 1
ATOM 2280 O O . HIS A 1 286 ? 15.824 -1.860 -32.624 1.00 94.81 286 HIS A O 1
ATOM 2286 N N . TRP A 1 287 ? 13.616 -1.852 -32.182 1.00 95.19 287 TRP A N 1
ATOM 2287 C CA . TRP A 1 287 ? 13.739 -1.387 -30.793 1.00 95.19 287 TRP A CA 1
ATOM 2288 C C . TRP A 1 287 ? 13.522 -2.472 -29.746 1.00 95.19 287 TRP A C 1
ATOM 2290 O O . TRP A 1 287 ? 13.699 -2.191 -28.570 1.00 95.19 287 TRP A O 1
ATOM 2300 N N . ARG A 1 288 ? 13.210 -3.716 -30.122 1.00 95.19 288 ARG A N 1
ATOM 2301 C CA . ARG A 1 288 ? 12.810 -4.772 -29.171 1.00 95.19 288 ARG A CA 1
ATOM 2302 C C . ARG A 1 288 ? 13.738 -5.012 -27.972 1.00 95.19 288 ARG A C 1
ATOM 2304 O O . ARG A 1 288 ? 13.283 -5.495 -26.946 1.00 95.19 288 ARG A O 1
ATOM 2311 N N . ASN A 1 289 ? 15.029 -4.708 -28.119 1.00 93.88 289 ASN A N 1
ATOM 2312 C CA . ASN A 1 289 ? 16.056 -4.883 -27.085 1.00 93.88 289 ASN A CA 1
ATOM 2313 C C . ASN A 1 289 ? 16.475 -3.550 -26.437 1.00 93.88 289 ASN A C 1
ATOM 2315 O O . ASN A 1 289 ? 17.462 -3.503 -25.707 1.00 93.88 289 ASN A O 1
ATOM 2319 N N . HIS A 1 290 ? 15.804 -2.451 -26.775 1.00 93.06 290 HIS A N 1
ATOM 2320 C CA . HIS A 1 290 ? 16.113 -1.134 -26.251 1.00 93.06 290 HIS A CA 1
ATOM 2321 C C . HIS A 1 290 ? 15.588 -1.004 -24.823 1.00 93.06 290 HIS A C 1
ATOM 2323 O O . HIS A 1 290 ? 14.422 -1.279 -24.550 1.00 93.06 290 HIS A O 1
ATOM 2329 N N . ASP A 1 291 ? 16.453 -0.545 -23.927 1.00 93.94 2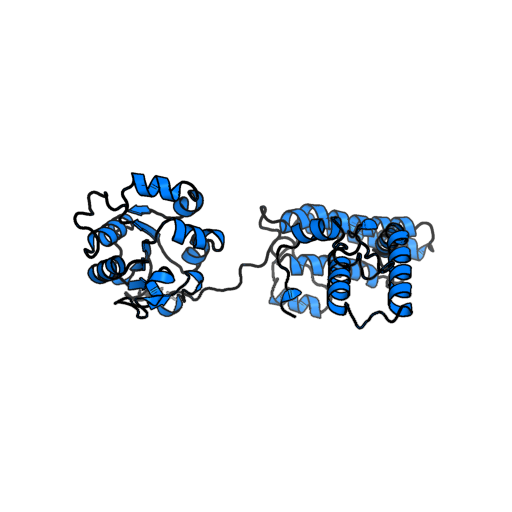91 ASP A N 1
ATOM 2330 C CA . ASP A 1 291 ? 16.084 -0.194 -22.565 1.00 93.94 291 ASP A CA 1
ATOM 2331 C C . ASP A 1 291 ? 15.794 1.316 -22.490 1.00 93.94 291 ASP A C 1
ATOM 2333 O O . ASP A 1 291 ? 16.734 2.120 -22.563 1.00 93.94 291 ASP A O 1
ATOM 2337 N N . PRO A 1 292 ? 14.521 1.722 -22.323 1.00 92.75 292 PRO A N 1
ATOM 2338 C CA . PRO A 1 292 ? 14.137 3.133 -22.323 1.00 92.75 292 PRO A CA 1
ATOM 2339 C C . PRO A 1 292 ? 14.684 3.909 -21.115 1.00 92.75 292 PRO A C 1
ATOM 2341 O O . PRO A 1 292 ? 14.690 5.140 -21.128 1.00 92.75 292 PRO A O 1
ATOM 2344 N N . TYR A 1 293 ? 15.189 3.222 -20.085 1.00 93.81 293 TYR A N 1
ATOM 2345 C CA . TYR A 1 293 ? 15.729 3.832 -18.868 1.00 93.81 293 TYR A CA 1
ATOM 2346 C C . TYR A 1 293 ? 17.255 3.739 -18.776 1.00 93.81 293 TYR A C 1
ATOM 2348 O O . TYR A 1 293 ? 17.835 4.152 -17.771 1.00 93.81 293 TYR A O 1
ATOM 2356 N N . PHE A 1 294 ? 17.931 3.222 -19.808 1.00 92.25 294 PHE A N 1
ATOM 2357 C CA . PHE A 1 294 ? 19.380 3.020 -19.779 1.00 92.25 294 PHE A CA 1
ATOM 2358 C C . PHE A 1 294 ? 20.157 4.306 -19.475 1.00 92.25 294 PHE A C 1
ATOM 2360 O O . PHE A 1 294 ? 20.969 4.309 -18.554 1.00 92.25 294 PHE A O 1
ATOM 2367 N N . ARG A 1 295 ? 19.869 5.409 -20.183 1.00 89.38 295 ARG A N 1
ATOM 2368 C CA . ARG A 1 295 ? 20.567 6.690 -19.973 1.00 89.38 295 ARG A CA 1
ATOM 2369 C C . ARG A 1 295 ? 20.391 7.211 -18.554 1.00 89.38 295 ARG A C 1
ATOM 2371 O O . ARG A 1 295 ? 21.358 7.614 -17.934 1.00 89.38 295 ARG A O 1
ATOM 2378 N N . GLN A 1 296 ? 19.183 7.108 -18.002 1.00 90.25 296 GLN A N 1
ATOM 2379 C CA . GLN A 1 296 ? 18.928 7.521 -16.624 1.00 90.25 296 GLN A CA 1
ATOM 2380 C C . GLN A 1 296 ? 19.756 6.704 -15.619 1.00 90.25 296 GLN A C 1
ATOM 2382 O O . GLN A 1 296 ? 20.285 7.260 -14.658 1.00 90.25 296 GLN A O 1
ATOM 2387 N N . LYS A 1 297 ? 19.887 5.389 -15.840 1.00 92.19 297 LYS A N 1
ATOM 2388 C CA . LYS A 1 297 ? 20.742 4.525 -15.012 1.00 92.19 297 LYS A CA 1
ATOM 2389 C C . LYS A 1 297 ? 22.218 4.882 -15.163 1.00 92.19 297 LYS A C 1
ATOM 2391 O O . LYS A 1 297 ? 22.943 4.898 -14.173 1.00 92.19 297 LYS A O 1
ATOM 2396 N N . GLU A 1 298 ? 22.652 5.182 -16.381 1.00 92.56 298 GLU A N 1
ATOM 2397 C CA . GLU A 1 298 ? 24.019 5.605 -16.668 1.00 92.56 298 GLU A CA 1
ATOM 2398 C C . GLU A 1 298 ? 24.346 6.957 -16.014 1.00 92.56 298 GLU A C 1
ATOM 2400 O O . GLU A 1 298 ? 25.382 7.082 -15.365 1.00 92.56 298 GLU A O 1
ATOM 2405 N N . ASP A 1 299 ? 23.454 7.942 -16.105 1.00 90.44 299 ASP A N 1
ATOM 2406 C CA . ASP A 1 299 ? 23.621 9.256 -15.479 1.00 90.44 299 ASP A CA 1
ATOM 2407 C C . ASP A 1 299 ? 23.671 9.147 -13.953 1.00 90.44 299 ASP A C 1
ATOM 2409 O O . ASP A 1 299 ? 24.560 9.719 -13.320 1.00 90.44 299 ASP A O 1
ATOM 2413 N N . ALA A 1 300 ? 22.776 8.352 -13.355 1.00 89.00 300 ALA A N 1
ATOM 2414 C CA . ALA A 1 300 ? 22.804 8.077 -11.919 1.00 89.00 300 ALA A CA 1
ATOM 2415 C C . ALA A 1 300 ? 24.133 7.430 -11.493 1.00 89.00 300 ALA A C 1
ATOM 2417 O O . ALA A 1 300 ? 24.735 7.844 -10.503 1.00 89.00 300 ALA A O 1
ATOM 2418 N N . PHE A 1 301 ? 24.637 6.468 -12.274 1.00 90.38 301 PHE A N 1
ATOM 2419 C CA . PHE A 1 301 ? 25.943 5.852 -12.037 1.00 90.38 301 PHE A CA 1
ATOM 2420 C C . PHE A 1 301 ? 27.096 6.862 -12.157 1.00 90.38 301 PHE A C 1
ATOM 2422 O O . PHE A 1 301 ? 28.002 6.864 -11.324 1.00 90.38 301 PHE A O 1
ATOM 2429 N N . ARG A 1 302 ? 27.058 7.753 -13.157 1.00 89.94 302 ARG A N 1
ATOM 2430 C CA . ARG A 1 302 ? 28.078 8.795 -13.369 1.00 89.94 302 ARG A CA 1
ATOM 2431 C C . ARG A 1 302 ? 28.136 9.785 -12.212 1.00 89.94 302 ARG A C 1
ATOM 2433 O O . ARG A 1 302 ? 29.234 10.125 -11.777 1.00 89.94 302 ARG A O 1
ATOM 2440 N N . VAL A 1 303 ? 26.985 10.216 -11.696 1.00 87.56 303 VAL A N 1
ATOM 2441 C CA . VAL A 1 303 ? 26.913 11.121 -10.536 1.00 87.56 303 VAL A CA 1
ATOM 2442 C C . VAL A 1 303 ? 27.526 10.471 -9.292 1.00 87.56 303 VAL A C 1
ATOM 2444 O O . VAL A 1 303 ? 28.239 11.136 -8.546 1.00 87.56 303 VAL A O 1
ATOM 2447 N N . SER A 1 304 ? 27.325 9.166 -9.100 1.00 87.31 304 SER A N 1
ATOM 2448 C CA . SER A 1 304 ? 27.877 8.416 -7.963 1.00 87.31 304 SER A CA 1
ATOM 2449 C C . SER A 1 304 ? 29.307 7.895 -8.175 1.00 87.31 304 SER A C 1
ATOM 2451 O O . SER A 1 304 ? 29.842 7.218 -7.297 1.00 87.31 304 SER A O 1
ATOM 2453 N N . PHE A 1 305 ? 29.956 8.185 -9.309 1.00 86.94 305 PHE A N 1
ATOM 2454 C CA . PHE A 1 305 ? 31.221 7.547 -9.691 1.00 86.94 305 PHE A CA 1
ATOM 2455 C C . PHE A 1 305 ? 32.362 7.799 -8.692 1.00 86.94 305 PHE A C 1
ATOM 2457 O O . PHE A 1 305 ? 33.113 6.881 -8.364 1.00 86.94 305 PHE A O 1
ATOM 2464 N N . SER A 1 306 ? 32.478 9.021 -8.166 1.00 84.12 306 SER A N 1
ATOM 2465 C CA . SER A 1 306 ? 33.477 9.360 -7.141 1.00 84.12 306 SER A CA 1
ATOM 2466 C C . SER A 1 306 ? 33.282 8.543 -5.861 1.00 84.12 306 SER A C 1
ATOM 2468 O O . SER A 1 306 ? 34.252 7.993 -5.341 1.00 84.12 306 SER A O 1
ATOM 2470 N N . SER A 1 307 ? 32.036 8.405 -5.401 1.00 83.12 307 SER A N 1
ATOM 2471 C CA . SER A 1 307 ? 31.671 7.596 -4.233 1.00 83.12 307 SER A CA 1
ATOM 2472 C C . SER A 1 307 ? 31.971 6.121 -4.430 1.00 83.12 307 SER A C 1
ATOM 2474 O O . SER A 1 307 ? 32.482 5.476 -3.519 1.00 83.12 307 SER A O 1
ATOM 2476 N N . ILE A 1 308 ? 31.731 5.594 -5.631 1.00 87.19 308 ILE A N 1
ATOM 2477 C CA . ILE A 1 308 ? 32.037 4.201 -5.969 1.00 87.19 308 ILE A CA 1
ATOM 2478 C C . ILE A 1 308 ? 33.547 3.943 -5.915 1.00 87.19 308 ILE A C 1
ATOM 2480 O O . ILE A 1 308 ? 33.975 2.944 -5.337 1.00 87.19 308 ILE A O 1
ATOM 2484 N N . ILE A 1 309 ? 34.366 4.838 -6.481 1.00 88.19 309 ILE A N 1
ATOM 2485 C CA . ILE A 1 309 ? 35.831 4.708 -6.447 1.00 88.19 309 ILE A CA 1
ATOM 2486 C C . ILE A 1 309 ? 36.356 4.775 -5.012 1.00 88.19 309 ILE A C 1
ATOM 2488 O O . ILE A 1 309 ? 37.204 3.969 -4.635 1.00 88.19 309 ILE A O 1
ATOM 2492 N N . GLU A 1 310 ? 35.859 5.719 -4.217 1.00 82.00 310 GLU A N 1
ATOM 2493 C CA . GLU A 1 310 ? 36.267 5.867 -2.822 1.00 82.00 310 GLU A CA 1
ATOM 2494 C C . GLU A 1 310 ? 35.887 4.635 -1.997 1.00 82.00 310 GLU A C 1
ATOM 2496 O O . GLU A 1 310 ? 36.736 4.065 -1.316 1.00 82.00 310 GLU A O 1
ATOM 2501 N N . PHE A 1 311 ? 34.647 4.160 -2.124 1.00 83.94 311 PHE A N 1
ATOM 2502 C CA . PHE A 1 311 ? 34.199 2.945 -1.455 1.00 83.94 311 PHE A CA 1
ATOM 2503 C C . PHE A 1 311 ? 35.042 1.728 -1.856 1.00 83.94 311 PHE A C 1
ATOM 2505 O O . PHE A 1 311 ? 35.490 0.983 -0.987 1.00 83.94 311 PHE A O 1
ATOM 2512 N N . SER A 1 312 ? 35.337 1.571 -3.151 1.00 88.12 312 SER A N 1
ATOM 2513 C CA . SER A 1 312 ? 36.148 0.455 -3.659 1.00 88.12 312 SER A CA 1
ATOM 2514 C C . SER A 1 312 ? 37.547 0.432 -3.040 1.00 88.12 312 SER A C 1
ATOM 2516 O O . SER A 1 312 ? 37.973 -0.606 -2.543 1.00 88.12 312 SER A O 1
ATOM 2518 N N . LYS A 1 313 ? 38.233 1.584 -2.973 1.00 85.81 313 LYS A N 1
ATOM 2519 C CA . LYS A 1 313 ? 39.560 1.684 -2.337 1.00 85.81 313 LYS A CA 1
ATOM 2520 C C . LYS A 1 313 ? 39.534 1.250 -0.874 1.00 85.81 313 LYS A C 1
ATOM 2522 O O . LYS A 1 313 ? 40.427 0.541 -0.422 1.00 85.81 313 LYS A O 1
ATOM 2527 N N . ARG A 1 314 ? 38.505 1.663 -0.135 1.00 77.44 314 ARG A N 1
ATOM 2528 C CA . ARG A 1 314 ? 38.375 1.346 1.291 1.00 77.44 314 ARG A CA 1
ATOM 2529 C C . ARG A 1 314 ? 38.080 -0.133 1.526 1.00 77.44 314 ARG A C 1
ATOM 2531 O O . ARG A 1 314 ? 38.618 -0.716 2.464 1.00 77.44 314 ARG A O 1
ATOM 2538 N N . ILE A 1 315 ? 37.291 -0.758 0.654 1.00 82.31 315 ILE A N 1
ATOM 2539 C CA . ILE A 1 315 ? 37.101 -2.213 0.659 1.00 82.31 315 ILE A CA 1
ATOM 2540 C C . ILE A 1 315 ? 38.420 -2.939 0.358 1.00 82.31 315 ILE A C 1
ATOM 2542 O O . ILE A 1 315 ? 38.762 -3.881 1.073 1.00 82.31 315 ILE A O 1
ATOM 2546 N N . ASP A 1 316 ? 39.198 -2.483 -0.628 1.00 85.06 316 ASP A N 1
ATOM 2547 C CA . ASP A 1 316 ? 40.502 -3.076 -0.954 1.00 85.06 316 ASP A CA 1
ATOM 2548 C C . ASP A 1 316 ? 41.489 -2.987 0.225 1.00 85.06 316 ASP A C 1
ATOM 2550 O O . ASP A 1 316 ? 42.180 -3.963 0.537 1.00 85.06 316 ASP A O 1
ATOM 2554 N N . GLU A 1 317 ? 41.533 -1.849 0.925 1.00 80.06 317 GLU A N 1
ATOM 2555 C CA . GLU A 1 317 ? 42.327 -1.665 2.148 1.00 80.06 317 GLU A CA 1
ATOM 2556 C C . GLU A 1 317 ? 41.879 -2.611 3.267 1.00 80.06 317 GLU A C 1
ATOM 2558 O O . GLU A 1 317 ? 42.712 -3.264 3.907 1.00 80.06 317 GLU A O 1
ATOM 2563 N N . LEU A 1 318 ? 40.565 -2.725 3.481 1.00 76.38 318 LEU A N 1
ATOM 2564 C CA . LEU A 1 318 ? 39.991 -3.610 4.486 1.00 76.38 318 LEU A CA 1
ATOM 2565 C C . LEU A 1 318 ? 40.383 -5.071 4.224 1.00 76.38 318 LEU A C 1
ATOM 2567 O O . LEU A 1 318 ? 40.902 -5.731 5.128 1.00 76.38 318 LEU A O 1
ATOM 2571 N N . ILE A 1 319 ? 40.205 -5.548 2.988 1.00 79.69 319 ILE A N 1
ATOM 2572 C CA . ILE A 1 319 ? 40.566 -6.910 2.566 1.00 79.69 319 ILE A CA 1
ATOM 2573 C C . ILE A 1 319 ? 42.073 -7.144 2.735 1.00 79.69 319 ILE A C 1
ATOM 2575 O O . ILE A 1 319 ? 42.489 -8.166 3.289 1.00 79.69 319 ILE A O 1
ATOM 2579 N N . SER A 1 320 ? 42.898 -6.185 2.310 1.00 82.00 320 SER A N 1
ATOM 2580 C CA . SER A 1 320 ? 44.363 -6.299 2.350 1.00 82.00 320 SER A CA 1
ATOM 2581 C C . SER A 1 320 ? 44.928 -6.298 3.772 1.00 82.00 320 SER A C 1
ATOM 2583 O O . SER A 1 320 ? 45.964 -6.909 4.030 1.00 82.00 320 SER A O 1
ATOM 2585 N N . SER A 1 321 ? 44.250 -5.636 4.714 1.00 71.88 321 SER A N 1
ATOM 2586 C CA . SER A 1 321 ? 44.716 -5.477 6.095 1.00 71.88 321 SER A CA 1
ATOM 2587 C C . SER A 1 321 ? 44.622 -6.741 6.965 1.00 71.88 321 SER A C 1
ATOM 2589 O O . SER A 1 321 ? 45.139 -6.737 8.081 1.00 71.88 321 SER A O 1
ATOM 2591 N N . GLN A 1 322 ? 43.955 -7.809 6.502 1.00 65.00 322 GLN A N 1
ATOM 2592 C CA . GLN A 1 322 ? 43.630 -9.017 7.288 1.00 65.00 322 GLN A CA 1
ATOM 2593 C C . GLN A 1 322 ? 42.934 -8.738 8.645 1.00 65.00 322 GLN A C 1
ATOM 2595 O O . GLN A 1 322 ? 42.883 -9.618 9.505 1.00 65.00 322 GLN A O 1
ATOM 2600 N N . LYS A 1 323 ? 42.352 -7.543 8.849 1.00 61.12 323 LYS A N 1
ATOM 2601 C CA . LYS A 1 323 ? 41.687 -7.119 10.101 1.00 61.12 323 LYS A CA 1
ATOM 2602 C C . LYS A 1 323 ? 40.314 -7.765 10.363 1.00 61.12 323 LYS A C 1
ATOM 2604 O O . LYS A 1 323 ? 39.703 -7.482 11.393 1.00 61.12 323 LYS A O 1
ATOM 2609 N N . LEU A 1 324 ? 39.858 -8.658 9.483 1.00 61.44 324 LEU A N 1
ATOM 2610 C CA . LEU A 1 324 ? 38.579 -9.396 9.529 1.00 61.44 324 LEU A CA 1
ATOM 2611 C C . LEU A 1 324 ? 38.500 -10.456 10.654 1.00 61.44 324 LEU A C 1
ATOM 2613 O O . LEU A 1 324 ? 38.077 -11.585 10.433 1.00 61.44 324 LEU A O 1
ATOM 2617 N N . LYS A 1 325 ? 39.019 -10.156 11.848 1.00 57.91 325 LYS A N 1
ATOM 2618 C CA . LYS A 1 325 ? 38.926 -11.048 13.019 1.00 57.91 325 LYS A CA 1
ATOM 2619 C C . LYS A 1 325 ? 38.566 -10.344 14.323 1.00 57.91 325 LYS A C 1
ATOM 2621 O O . LYS A 1 325 ? 38.270 -11.030 15.294 1.00 57.91 325 LYS A O 1
ATOM 2626 N N . ILE A 1 326 ? 38.631 -9.011 14.380 1.00 54.44 326 ILE A N 1
ATOM 2627 C CA . ILE A 1 326 ? 38.467 -8.262 15.638 1.00 54.44 326 ILE A CA 1
ATOM 2628 C C . ILE A 1 326 ? 37.170 -7.432 15.650 1.00 54.44 326 ILE A C 1
ATOM 2630 O O . ILE A 1 326 ? 36.599 -7.269 16.720 1.00 54.44 326 ILE A O 1
ATOM 2634 N N . ASN A 1 327 ? 36.648 -6.987 14.493 1.00 62.22 327 ASN A N 1
ATOM 2635 C CA . ASN A 1 327 ? 35.534 -6.019 14.418 1.00 62.22 327 ASN A CA 1
ATOM 2636 C C . ASN A 1 327 ? 34.470 -6.324 13.335 1.00 62.22 327 ASN A C 1
ATOM 2638 O O . ASN A 1 327 ? 33.832 -5.406 12.816 1.00 62.22 327 ASN A O 1
ATOM 2642 N N . ASP A 1 328 ? 34.240 -7.595 12.996 1.00 72.44 328 ASP A N 1
ATOM 2643 C CA . ASP A 1 328 ? 33.380 -7.989 11.861 1.00 72.44 328 ASP A CA 1
ATOM 2644 C C . ASP A 1 328 ? 31.940 -7.455 11.959 1.00 72.44 328 ASP A C 1
ATOM 2646 O O . ASP A 1 328 ? 31.349 -7.078 10.950 1.00 72.44 328 ASP A O 1
ATOM 2650 N N . ARG A 1 329 ? 31.386 -7.352 13.176 1.00 74.62 329 ARG A N 1
ATOM 2651 C CA . ARG A 1 329 ? 30.012 -6.866 13.398 1.00 74.62 329 ARG A CA 1
ATOM 2652 C C . ARG A 1 329 ? 29.858 -5.367 13.126 1.00 74.62 329 ARG A C 1
ATOM 2654 O O . ARG A 1 329 ? 28.854 -4.957 12.556 1.00 74.62 329 ARG A O 1
ATOM 2661 N N . ILE A 1 330 ? 30.855 -4.562 13.497 1.00 73.56 330 ILE A N 1
ATOM 2662 C CA . ILE A 1 330 ? 30.843 -3.108 13.263 1.00 73.56 330 ILE A CA 1
ATOM 2663 C C . ILE A 1 330 ? 30.945 -2.837 11.762 1.00 73.56 330 ILE A C 1
ATOM 2665 O O . ILE A 1 330 ? 30.124 -2.113 11.207 1.00 73.56 330 ILE A O 1
ATOM 2669 N N . ILE A 1 331 ? 31.887 -3.510 11.097 1.00 75.12 331 ILE A N 1
ATOM 2670 C CA . ILE A 1 331 ? 32.059 -3.431 9.643 1.00 75.12 331 ILE A CA 1
ATOM 2671 C C . ILE A 1 331 ? 30.769 -3.864 8.930 1.00 75.12 331 ILE A C 1
ATOM 2673 O O . ILE A 1 331 ? 30.323 -3.197 8.000 1.00 75.12 331 ILE A O 1
ATOM 2677 N N . PHE A 1 332 ? 30.133 -4.952 9.371 1.00 80.12 332 PHE A N 1
ATOM 2678 C CA . PHE A 1 332 ? 28.862 -5.404 8.807 1.00 80.12 332 PHE A CA 1
ATOM 2679 C C . PHE A 1 332 ? 27.753 -4.351 8.942 1.00 80.12 332 PHE A C 1
ATOM 2681 O O . PHE A 1 332 ? 27.070 -4.069 7.959 1.00 80.12 332 PHE A O 1
ATOM 2688 N N . TYR A 1 333 ? 27.592 -3.733 10.116 1.00 78.81 333 TYR A N 1
ATOM 2689 C CA . TYR A 1 333 ? 26.593 -2.678 10.320 1.00 78.81 333 TYR A CA 1
ATOM 2690 C C . TYR A 1 333 ? 26.833 -1.448 9.456 1.00 78.81 333 TYR A C 1
ATOM 2692 O O . TYR A 1 333 ? 25.877 -0.853 8.958 1.00 78.81 333 TYR A O 1
ATOM 2700 N N . GLU A 1 334 ? 28.089 -1.060 9.264 1.00 75.94 334 GLU A N 1
ATOM 2701 C CA . GLU A 1 334 ? 28.436 0.041 8.373 1.00 75.94 334 GLU A CA 1
ATOM 2702 C C . GLU A 1 334 ? 28.097 -0.289 6.915 1.00 75.94 334 GLU A C 1
ATOM 2704 O O . GLU A 1 334 ? 27.435 0.498 6.240 1.00 75.94 334 GLU A O 1
ATOM 2709 N N . LEU A 1 335 ? 28.469 -1.479 6.434 1.00 81.00 335 LEU A N 1
ATOM 2710 C CA . LEU A 1 335 ? 28.156 -1.916 5.070 1.00 81.00 335 LEU A CA 1
ATOM 2711 C C . LEU A 1 335 ? 26.646 -2.07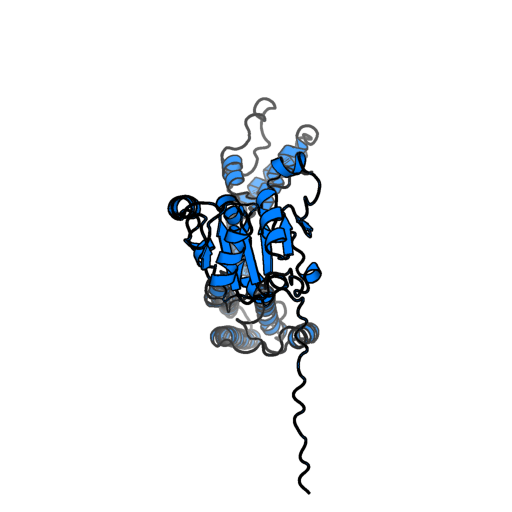9 4.841 1.00 81.00 335 LEU A C 1
ATOM 2713 O O . LEU A 1 335 ? 26.145 -1.704 3.780 1.00 81.00 335 LEU A O 1
ATOM 2717 N N . ALA A 1 336 ? 25.908 -2.583 5.833 1.00 85.06 336 ALA A N 1
ATOM 2718 C CA . ALA A 1 336 ? 24.453 -2.695 5.778 1.00 85.06 336 ALA A CA 1
ATOM 2719 C C . ALA A 1 336 ? 23.779 -1.315 5.687 1.00 85.06 336 ALA A C 1
ATOM 2721 O O . ALA A 1 336 ? 22.849 -1.139 4.902 1.00 85.06 336 ALA A O 1
ATOM 2722 N N . GLN A 1 337 ? 24.280 -0.317 6.422 1.00 79.44 337 GLN A N 1
ATOM 2723 C CA . GLN A 1 337 ? 23.777 1.058 6.342 1.00 79.44 337 GLN A CA 1
ATOM 2724 C C . GLN A 1 337 ? 24.111 1.729 5.004 1.00 79.44 337 GLN A C 1
ATOM 2726 O O . GLN A 1 337 ? 23.245 2.380 4.423 1.00 79.44 337 GLN A O 1
ATOM 2731 N N . ILE A 1 338 ? 25.318 1.531 4.462 1.00 80.56 338 ILE A N 1
ATOM 2732 C CA . ILE A 1 338 ? 25.650 1.993 3.102 1.00 80.56 338 ILE A CA 1
ATOM 2733 C C . ILE A 1 338 ? 24.699 1.354 2.082 1.00 80.56 338 ILE A C 1
ATOM 2735 O O . ILE A 1 338 ? 24.183 2.038 1.203 1.00 80.56 338 ILE A O 1
ATOM 2739 N N . SER A 1 339 ? 24.405 0.057 2.221 1.00 87.75 339 SER A N 1
ATOM 2740 C CA . SER A 1 339 ? 23.450 -0.633 1.347 1.00 87.75 339 SER A CA 1
ATOM 2741 C C . SER A 1 339 ? 22.016 -0.114 1.494 1.00 87.75 339 SER A C 1
ATOM 2743 O O . SER A 1 339 ? 21.301 -0.069 0.495 1.00 87.75 339 SER A O 1
ATOM 2745 N N . LEU A 1 340 ? 21.584 0.249 2.706 1.00 87.50 340 LEU A N 1
ATOM 2746 C CA . LEU A 1 340 ? 20.251 0.798 2.975 1.00 87.50 340 LEU A CA 1
ATOM 2747 C C . LEU A 1 340 ? 20.046 2.143 2.266 1.00 87.50 340 LEU A C 1
ATOM 2749 O O . LEU A 1 340 ? 19.004 2.366 1.652 1.00 87.50 340 LEU A O 1
ATOM 2753 N N . TRP A 1 341 ? 21.038 3.030 2.349 1.00 84.81 341 TRP A N 1
ATOM 2754 C CA . TRP A 1 341 ? 20.954 4.388 1.807 1.00 84.81 341 TRP A CA 1
ATOM 2755 C C . TRP A 1 341 ? 21.358 4.481 0.326 1.00 84.81 341 TRP A C 1
ATOM 2757 O O . TRP A 1 341 ? 20.906 5.382 -0.383 1.00 84.81 341 TRP A O 1
ATOM 2767 N N . GLY A 1 342 ? 22.168 3.546 -0.176 1.00 86.00 342 GLY A N 1
ATOM 2768 C CA . GLY A 1 342 ? 22.534 3.444 -1.587 1.00 86.00 342 GLY A CA 1
ATOM 2769 C C . GLY A 1 342 ? 23.200 4.713 -2.129 1.00 86.00 342 GLY A C 1
ATOM 2770 O O . GLY A 1 342 ? 24.227 5.166 -1.635 1.00 86.00 342 GLY A O 1
ATOM 2771 N N . ASN A 1 343 ? 22.628 5.309 -3.176 1.00 80.06 343 ASN A N 1
ATOM 2772 C CA . ASN A 1 343 ? 23.161 6.542 -3.771 1.00 80.06 343 ASN A CA 1
ATOM 2773 C C . ASN A 1 343 ? 22.860 7.812 -2.953 1.00 80.06 343 ASN A C 1
ATOM 2775 O O . ASN A 1 343 ? 23.381 8.873 -3.292 1.00 80.06 343 ASN A O 1
ATOM 2779 N N . ALA A 1 344 ? 22.046 7.712 -1.897 1.00 76.12 344 ALA A N 1
ATOM 2780 C CA . ALA A 1 344 ? 21.843 8.779 -0.921 1.00 76.12 344 ALA A CA 1
ATOM 2781 C C . ALA A 1 344 ? 22.914 8.777 0.185 1.00 76.12 344 ALA A C 1
ATOM 2783 O O . ALA A 1 344 ? 22.918 9.672 1.029 1.00 76.12 344 ALA A O 1
ATOM 2784 N N . THR A 1 345 ? 23.826 7.796 0.191 1.00 67.31 345 THR A N 1
ATOM 2785 C CA . THR A 1 345 ? 24.969 7.770 1.107 1.00 67.31 345 THR A CA 1
ATOM 2786 C C . THR A 1 345 ? 25.939 8.901 0.774 1.00 67.31 345 THR A C 1
ATOM 2788 O O . THR A 1 345 ? 26.501 8.963 -0.322 1.00 67.31 345 THR A O 1
ATOM 2791 N N . ASP A 1 346 ? 26.167 9.788 1.741 1.00 63.94 346 ASP A N 1
ATOM 2792 C CA . ASP A 1 346 ? 27.180 10.835 1.629 1.00 63.94 346 ASP A CA 1
ATOM 2793 C C . ASP A 1 346 ? 28.591 10.207 1.619 1.00 63.94 346 ASP A C 1
ATOM 2795 O O . ASP A 1 346 ? 28.871 9.257 2.349 1.00 63.94 346 ASP A O 1
ATOM 2799 N N . LEU A 1 347 ? 29.512 10.748 0.814 1.00 61.31 347 LEU A N 1
ATOM 2800 C CA . LEU A 1 347 ? 30.930 10.351 0.776 1.00 61.31 347 LEU A CA 1
ATOM 2801 C C . LEU A 1 347 ? 31.586 10.332 2.166 1.00 61.31 347 LEU A C 1
ATOM 2803 O O . LEU A 1 347 ? 32.472 9.520 2.437 1.00 61.31 347 LEU A O 1
ATOM 2807 N N . SER A 1 348 ? 31.148 11.235 3.039 1.00 59.00 348 SER A N 1
ATOM 2808 C CA . SER A 1 348 ? 31.606 11.354 4.422 1.00 59.00 348 SER A CA 1
ATOM 2809 C C . SER A 1 348 ? 31.056 10.265 5.358 1.00 59.00 348 SER A C 1
ATOM 2811 O O . SER A 1 348 ? 31.654 10.008 6.401 1.00 59.00 348 SER A O 1
ATOM 2813 N N . MET A 1 349 ? 29.989 9.563 4.953 1.00 57.84 349 MET A N 1
ATOM 2814 C CA . MET A 1 349 ? 29.435 8.390 5.644 1.00 57.84 349 MET A CA 1
ATOM 2815 C C . MET A 1 349 ? 30.148 7.084 5.286 1.00 57.84 349 MET A C 1
ATOM 2817 O O . MET A 1 349 ? 29.901 6.066 5.929 1.00 57.84 349 MET A O 1
ATOM 2821 N N . LEU A 1 350 ? 31.028 7.083 4.278 1.00 61.12 350 LEU A N 1
ATOM 2822 C CA . LEU A 1 350 ? 31.841 5.905 4.002 1.00 61.12 350 LEU A CA 1
ATOM 2823 C C . LEU A 1 350 ? 32.755 5.640 5.219 1.00 61.12 350 LEU A C 1
ATOM 2825 O O . LEU A 1 350 ? 33.375 6.582 5.727 1.00 61.12 350 LEU A O 1
ATOM 2829 N N . PRO A 1 351 ? 32.889 4.388 5.683 1.00 58.25 351 PRO A N 1
ATOM 2830 C CA . PRO A 1 351 ? 33.747 4.047 6.812 1.00 58.25 351 PRO A CA 1
ATOM 2831 C C . PRO A 1 351 ? 35.201 4.335 6.506 1.00 58.25 351 PRO A C 1
ATOM 2833 O O . PRO A 1 351 ? 35.650 4.068 5.391 1.00 58.25 351 PRO A O 1
ATOM 2836 N N . ASN A 1 352 ? 35.959 4.857 7.464 1.00 58.31 352 ASN A N 1
ATOM 2837 C CA . ASN A 1 352 ? 37.405 4.972 7.322 1.00 58.31 352 ASN A CA 1
ATOM 2838 C C . ASN A 1 352 ? 38.065 3.783 8.028 1.00 58.31 352 ASN A C 1
ATOM 2840 O O . ASN A 1 352 ? 38.269 3.807 9.238 1.00 58.31 352 ASN A O 1
ATOM 2844 N N . PHE A 1 353 ? 38.388 2.729 7.274 1.00 58.41 353 PHE A N 1
ATOM 2845 C CA . PHE A 1 353 ? 39.026 1.523 7.824 1.00 58.41 353 PHE A CA 1
ATOM 2846 C C . PHE A 1 353 ? 40.520 1.732 8.160 1.00 58.41 353 PHE A C 1
ATOM 2848 O O . PHE A 1 353 ? 41.184 0.850 8.728 1.00 58.41 353 PHE A O 1
ATOM 2855 N N . GLY A 1 354 ? 41.055 2.911 7.826 1.00 51.62 354 GLY A N 1
ATOM 2856 C CA . GLY A 1 354 ? 42.410 3.341 8.127 1.00 51.62 354 GLY A CA 1
ATOM 2857 C C . GLY A 1 354 ? 42.557 3.990 9.511 1.00 51.62 354 GLY A C 1
ATOM 2858 O O . GLY A 1 354 ? 41.920 4.992 9.810 1.00 51.62 354 GLY A O 1
ATOM 2859 N N . ILE A 1 355 ? 43.557 3.489 10.251 1.00 46.56 355 ILE A N 1
ATOM 2860 C CA . ILE A 1 355 ? 44.312 4.125 11.355 1.00 46.56 355 ILE A CA 1
ATOM 2861 C C . ILE A 1 355 ? 43.867 3.799 12.806 1.00 46.56 355 ILE A C 1
ATOM 2863 O O . ILE A 1 355 ? 42.894 4.315 13.335 1.00 46.56 355 ILE A O 1
ATOM 2867 N N . ASN A 1 356 ? 44.737 3.003 13.451 1.00 46.69 356 ASN A N 1
ATOM 2868 C CA . ASN A 1 356 ? 44.993 2.784 14.886 1.00 46.69 356 ASN A CA 1
ATOM 2869 C C . ASN A 1 356 ? 43.846 2.324 15.811 1.00 46.69 356 ASN A C 1
ATOM 2871 O O . ASN A 1 356 ? 42.892 3.045 16.090 1.00 46.69 356 ASN A O 1
ATOM 2875 N N . ASP A 1 357 ? 44.067 1.158 16.431 1.00 48.53 357 ASP A N 1
ATOM 2876 C CA . ASP A 1 357 ? 43.182 0.456 17.378 1.00 48.53 357 ASP A CA 1
ATOM 2877 C C . ASP A 1 357 ? 42.704 1.301 18.579 1.00 48.53 357 ASP A C 1
ATOM 2879 O O . ASP A 1 357 ? 41.690 0.982 19.189 1.00 48.53 357 ASP A O 1
ATOM 2883 N N . ASN A 1 358 ? 43.368 2.420 18.886 1.00 42.25 358 ASN A N 1
ATOM 2884 C CA . ASN A 1 358 ? 42.978 3.324 19.975 1.00 42.25 358 ASN A CA 1
ATOM 2885 C C . ASN A 1 358 ? 41.988 4.433 19.568 1.00 42.25 358 ASN A C 1
ATOM 2887 O O . ASN A 1 358 ? 41.562 5.197 20.430 1.00 42.25 358 ASN A O 1
ATOM 2891 N N . GLN A 1 359 ? 41.622 4.553 18.286 1.00 44.59 359 GLN A N 1
ATOM 2892 C CA . GLN A 1 359 ? 40.603 5.512 17.831 1.00 44.59 359 GLN A CA 1
ATOM 2893 C C . GLN A 1 359 ? 39.299 4.856 17.374 1.00 44.59 359 GLN A C 1
ATOM 2895 O O . GLN A 1 359 ? 38.288 5.546 17.336 1.00 44.59 359 GLN A O 1
ATOM 2900 N N . LEU A 1 360 ? 39.267 3.538 17.154 1.00 45.06 360 LEU A N 1
ATOM 2901 C CA . LEU A 1 360 ? 38.065 2.792 16.746 1.00 45.06 360 LEU A CA 1
ATOM 2902 C C . LEU A 1 360 ? 36.915 2.813 17.769 1.00 45.06 360 LEU A C 1
ATOM 2904 O O . LEU A 1 360 ? 35.773 2.605 17.383 1.00 45.06 360 LEU A O 1
ATOM 2908 N N . GLN A 1 361 ? 37.174 3.140 19.041 1.00 43.59 361 GLN A N 1
ATOM 2909 C CA . GLN A 1 361 ? 36.108 3.396 20.026 1.00 43.59 361 GLN A CA 1
ATOM 2910 C C . GLN A 1 361 ? 35.412 4.761 19.852 1.00 43.59 361 GLN A C 1
ATOM 2912 O O . GLN A 1 361 ? 34.414 5.010 20.515 1.00 43.59 361 GLN A O 1
ATOM 2917 N N . ASN A 1 362 ? 35.906 5.626 18.958 1.00 42.19 362 ASN A N 1
ATOM 2918 C CA . ASN A 1 362 ? 35.334 6.942 18.646 1.00 42.19 362 ASN A CA 1
ATOM 2919 C C . ASN A 1 362 ? 35.006 7.122 17.144 1.00 42.19 362 ASN A C 1
ATOM 2921 O O . ASN A 1 362 ? 34.805 8.252 16.701 1.00 42.19 362 ASN A O 1
ATOM 2925 N N . ILE A 1 363 ? 34.951 6.038 16.356 1.00 44.66 363 ILE A N 1
ATOM 2926 C CA . ILE A 1 363 ? 34.548 6.050 14.933 1.00 44.66 363 ILE A CA 1
ATOM 2927 C C . ILE A 1 363 ? 33.133 5.472 14.808 1.00 44.66 363 ILE A C 1
ATOM 2929 O O . ILE A 1 363 ? 32.862 4.594 14.006 1.00 44.66 363 ILE A O 1
ATOM 2933 N N . GLU A 1 364 ? 32.188 5.965 15.599 1.00 51.62 364 GLU A N 1
ATOM 2934 C CA . GLU A 1 364 ? 30.879 6.197 14.997 1.00 51.62 364 GLU A CA 1
ATOM 2935 C C . GLU A 1 364 ? 31.047 7.545 14.312 1.00 51.62 364 GLU A C 1
ATOM 2937 O O . GLU A 1 364 ? 31.183 8.577 14.979 1.00 51.62 364 GLU A O 1
ATOM 2942 N N . SER A 1 365 ? 31.196 7.562 12.982 1.00 54.09 365 SER A N 1
ATOM 2943 C CA . SER A 1 365 ? 31.249 8.851 12.296 1.00 54.09 365 SER A CA 1
ATOM 2944 C C . SER A 1 365 ? 29.988 9.617 12.711 1.00 54.09 365 SER A C 1
ATOM 2946 O O . SER A 1 365 ? 28.891 9.061 12.708 1.00 54.09 365 SER A O 1
ATOM 2948 N N . LYS A 1 36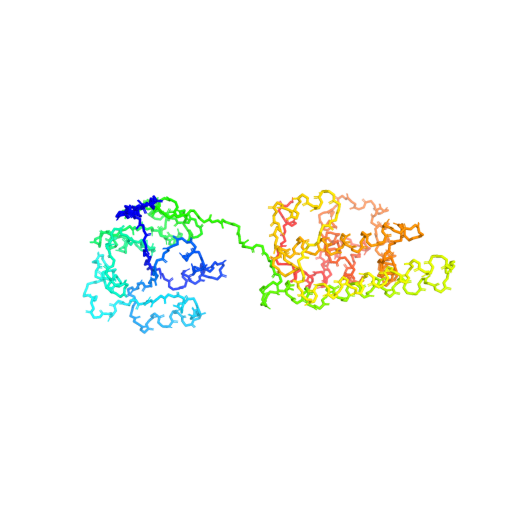6 ? 30.123 10.880 13.142 1.00 56.41 366 LYS A N 1
ATOM 2949 C CA . LYS A 1 366 ? 28.983 11.691 13.620 1.00 56.41 366 LYS A CA 1
ATOM 2950 C C . LYS A 1 366 ? 27.782 11.651 12.665 1.00 56.41 366 LYS A C 1
ATOM 2952 O O . LYS A 1 366 ? 26.650 11.805 13.100 1.00 56.41 366 LYS A O 1
ATOM 2957 N N . GLN A 1 367 ? 28.039 11.432 11.379 1.00 54.44 367 GLN A N 1
ATOM 2958 C CA . GLN A 1 367 ? 27.027 11.312 10.340 1.00 54.44 367 GLN A CA 1
ATOM 2959 C C . GLN A 1 367 ? 26.388 9.918 10.247 1.00 54.44 367 GLN A C 1
ATOM 2961 O O . GLN A 1 367 ? 25.214 9.847 9.895 1.00 54.44 367 GLN A O 1
ATOM 2966 N N . LEU A 1 368 ? 27.079 8.821 10.600 1.00 59.22 368 LEU A N 1
ATOM 2967 C CA . LEU A 1 368 ? 26.421 7.520 10.785 1.00 59.22 368 LEU A CA 1
ATOM 2968 C C . LEU A 1 368 ? 25.404 7.615 11.929 1.00 59.22 368 LEU A C 1
ATOM 2970 O O . LEU A 1 368 ? 24.255 7.222 11.743 1.00 59.22 368 LEU A O 1
ATOM 2974 N N . GLU A 1 369 ? 25.782 8.243 13.049 1.00 64.31 369 GLU A N 1
ATOM 2975 C CA . GLU A 1 369 ? 24.864 8.544 14.162 1.00 64.31 369 GLU A CA 1
ATOM 2976 C C . GLU A 1 369 ? 23.690 9.433 13.743 1.00 64.31 369 GLU A C 1
ATOM 2978 O O . GLU A 1 369 ? 22.562 9.255 14.202 1.00 64.31 369 GLU A O 1
ATOM 2983 N N . GLU A 1 370 ? 23.915 10.396 12.850 1.00 66.38 370 GLU A N 1
ATOM 2984 C CA . GLU A 1 370 ? 22.823 11.192 12.285 1.00 66.38 370 GLU A CA 1
ATOM 2985 C C . GLU A 1 370 ? 21.923 10.370 11.362 1.00 66.38 370 GLU A C 1
ATOM 2987 O O . GLU A 1 370 ? 20.707 10.532 11.422 1.00 66.38 370 GLU A O 1
ATOM 2992 N N . SER A 1 371 ? 22.483 9.457 10.564 1.00 68.62 371 SER A N 1
ATOM 2993 C CA . SER A 1 371 ? 21.707 8.578 9.684 1.00 68.62 371 SER A CA 1
ATOM 2994 C C . SER A 1 371 ? 20.851 7.578 10.470 1.00 68.62 371 SER A C 1
ATOM 2996 O O . SER A 1 371 ? 19.702 7.335 10.100 1.00 68.62 371 SER A O 1
ATOM 2998 N N . LYS A 1 372 ? 21.350 7.090 11.620 1.00 73.81 372 LYS A N 1
ATOM 2999 C CA . LYS A 1 372 ? 20.613 6.212 12.543 1.00 73.81 372 LYS A CA 1
ATOM 3000 C C . LYS A 1 372 ? 19.305 6.843 13.025 1.00 73.81 372 LYS A C 1
ATOM 3002 O O . LYS A 1 372 ? 18.331 6.124 13.214 1.00 73.81 372 LYS A O 1
ATOM 3007 N N . LYS A 1 373 ? 19.231 8.177 13.146 1.00 79.94 373 LYS A N 1
ATOM 3008 C CA . LYS A 1 373 ? 17.997 8.894 13.542 1.00 79.94 373 LYS A CA 1
ATOM 3009 C C . LYS A 1 373 ? 16.847 8.714 12.550 1.00 79.94 373 LYS A C 1
ATOM 3011 O O . LYS A 1 373 ? 15.695 8.905 12.926 1.00 79.94 373 LYS A O 1
ATOM 3016 N N . PHE A 1 374 ? 17.152 8.377 11.297 1.00 81.75 374 PHE A N 1
ATOM 3017 C CA . PHE A 1 374 ? 16.158 8.142 10.249 1.00 81.75 374 PHE A CA 1
ATOM 3018 C C . PHE A 1 374 ? 15.818 6.654 10.071 1.00 81.75 374 PHE A C 1
ATOM 3020 O O . PHE A 1 374 ? 14.933 6.322 9.283 1.00 81.75 374 PHE A O 1
ATOM 3027 N N . ILE A 1 375 ? 16.480 5.755 10.807 1.00 83.12 375 ILE A N 1
ATOM 3028 C CA . ILE A 1 375 ? 16.169 4.324 10.821 1.00 83.12 375 ILE A CA 1
ATOM 3029 C C . ILE A 1 375 ? 15.090 4.083 11.880 1.00 83.12 375 ILE A C 1
ATOM 3031 O O . ILE A 1 375 ? 15.366 4.051 13.075 1.00 83.12 375 ILE A O 1
ATOM 3035 N N . LEU A 1 376 ? 13.844 3.922 11.435 1.00 82.44 376 LEU A N 1
ATOM 3036 C CA . LEU A 1 376 ? 12.694 3.755 12.335 1.00 82.44 376 LEU A CA 1
ATOM 3037 C C . LEU A 1 376 ? 12.641 2.368 12.990 1.00 82.44 376 LEU A C 1
ATOM 3039 O O . LEU A 1 376 ? 12.169 2.230 14.114 1.00 82.44 376 LEU A O 1
ATOM 3043 N N . VAL A 1 377 ? 13.114 1.344 12.277 1.00 84.19 377 VAL A N 1
ATOM 3044 C CA . VAL A 1 377 ? 13.189 -0.044 12.746 1.00 84.19 377 VAL A CA 1
ATOM 3045 C C . VAL A 1 377 ? 14.546 -0.598 12.340 1.00 84.19 377 VAL A C 1
ATOM 3047 O O . VAL A 1 377 ? 14.895 -0.571 11.160 1.00 84.19 377 VAL A O 1
ATOM 3050 N N . ASN A 1 378 ? 15.312 -1.090 13.314 1.00 81.25 378 ASN A N 1
ATOM 3051 C CA . ASN A 1 378 ? 16.632 -1.664 13.088 1.00 81.25 378 ASN A CA 1
ATOM 3052 C C . ASN A 1 378 ? 16.706 -3.080 13.666 1.00 81.25 378 ASN A C 1
ATOM 3054 O O . ASN A 1 378 ? 16.859 -3.268 14.870 1.00 81.25 378 ASN A O 1
ATOM 3058 N N . ASP A 1 379 ? 16.630 -4.071 12.784 1.00 84.81 379 ASP A N 1
ATOM 3059 C CA . ASP A 1 379 ? 16.689 -5.485 13.160 1.00 84.81 379 ASP A CA 1
ATOM 3060 C C . ASP A 1 379 ? 18.101 -6.074 13.080 1.00 84.81 379 ASP A C 1
ATOM 3062 O O . ASP A 1 379 ? 18.290 -7.251 13.382 1.00 84.81 379 ASP A O 1
ATOM 3066 N N . LEU A 1 380 ? 19.109 -5.270 12.728 1.00 78.06 380 LEU A N 1
ATOM 3067 C CA . LEU A 1 380 ? 20.494 -5.734 12.643 1.00 78.06 380 LEU A CA 1
ATOM 3068 C C . LEU A 1 380 ? 21.040 -6.177 14.016 1.00 78.06 380 LEU A C 1
ATOM 3070 O O . LEU A 1 380 ? 21.957 -6.988 14.078 1.00 78.06 380 LEU A O 1
ATOM 3074 N N . GLU A 1 381 ? 20.446 -5.717 15.122 1.00 68.75 381 GLU A N 1
ATOM 3075 C CA . GLU A 1 381 ? 20.806 -6.148 16.481 1.00 68.75 381 GLU A CA 1
ATOM 3076 C C . GLU A 1 381 ? 20.229 -7.517 16.879 1.00 68.75 381 GLU A C 1
ATOM 3078 O O . GLU A 1 381 ? 20.703 -8.121 17.844 1.00 68.75 381 GLU A O 1
ATOM 3083 N N . LYS A 1 382 ? 19.222 -8.020 16.146 1.00 70.56 382 LYS A N 1
ATOM 3084 C CA . LYS A 1 382 ? 18.569 -9.315 16.414 1.00 70.56 382 LYS A CA 1
ATOM 3085 C C . LYS A 1 382 ? 19.380 -10.516 15.907 1.00 70.56 382 LYS A C 1
ATOM 3087 O O . LYS A 1 382 ? 19.049 -11.651 16.249 1.00 70.56 382 LYS A O 1
ATOM 3092 N N . THR A 1 383 ? 20.409 -10.263 15.101 1.00 54.78 383 THR A N 1
ATOM 3093 C CA . THR A 1 383 ? 21.408 -11.226 14.606 1.00 54.78 383 THR A CA 1
ATOM 3094 C C . THR A 1 383 ? 22.706 -11.096 15.378 1.00 54.78 383 THR A C 1
ATOM 3096 O O . THR A 1 383 ? 23.278 -12.146 15.739 1.00 54.78 383 THR A O 1
#

InterPro domains:
  IPR002791 Damage-control phosphatase ARMT1-like, metal-binding domain [PF01937] (190-382)
  IPR006439 HAD hydrolase, subfamily IA [TIGR01509] (85-136)
  IPR023214 HAD superfamily [G3DSA:3.40.50.1000] (47-167)
  IPR036075 Damage-control phosphatase ARMT1-like, metal-binding domain superfamily [SSF111321] (248-381)
  IPR036412 HAD-like superfamily [SSF56784] (53-162)
  IPR039763 Damage-control phosphatase ARMT1 [PTHR12260] (174-382)

Organism: NCBI:txid60492

Sequence (383 aa):
MAESTTNEEKNIDTDETVITHCIFDMDAEILARFGKTYSLELRSRSLGLRQHEVATSSSRESFNIKASNNRELFDMFDSITCGDDANVKNGKPAPDLFLAACEKMGNPPTNQCLVFEDSINGVKAAKNANMKVIWVPDPMIAEFFPSKNGADEMIFSLSDFEPAKFGLPPFVDEPPALRAADQEVFAHITATHRWKDIINKAIDNIRDSLHFSEIDKNEEGKKIIASMEELINQIQRKDQLMPDITSWNDALNTYFKDENWFTATWLFAECYLYRRIVSIITNTKHWRNHDPYFRQKEDAFRVSFSSIIEFSKRIDELISSQKLKINDRIIFYELAQISLWGNATDLSMLPNFGINDNQLQNIESKQLEESKKFILVNDLEKT

Foldseek 3Di:
DDDDDDPPPPPPPPPLQFAQEEEEEEQLVQVQVQCVVDPPLVQCVLQNHPFYEYFYQADPVVNCVSCVVPVVNRVSHPYYHYNPPPQNPDDFVALSRVQVRCVSVVNRDQSNYEYEHADLRPLNNSVNSVHAYEHQHDPVVCVVPVDRSNHPYYDPGPVPDASVVRVTDGPPPDDPFDFLLDPVDPLVVCLQPVLLVVLVLLLVLLVVCLVVDDPLSNVLSVQLSVQSVVVNVQSNVQHADDDDDPVVVVVCVPPVPVGTLGRPHSVNSVVSSVVSNLRSQCPDDNRNPPDSCVVVVVVLCVVCVVLVVLLVVQVVVVVVVPPCPPQVLVVVVLVVLCVVCPSVDDSQSRFRPDDDPVCVVPPPRVVVVVSVVVCPDDCSVVD

pLDDT: mean 82.61, std 16.36, range [30.17, 98.44]